Protein 4KT7 (pdb70)

Organism: Anaerococcus prevotii (strain ATCC 9321 / DSM 20548 / JCM 6508 / NCTC 11806 / PC1) (NCBI:txid525919)

Foldseek 3Di:
DPVLVLAAEEEEEEQADCRQPVGCDAPRHGLLLLQCVQVLPQVSHQAYEYEYAPVCVVVVVVSCVVDDHRYDYDYADDDPLSRVLRRLVPDDPRHFKYKYAYSQQNPFHSVNVVQQVVVVSPAFKEFEWAQDPDFDFDADPVGTPGGPDSVPHIDTHDTMMGGSVVLNVSVVVVVDPDDDPDSVCVCVVVVHPRDYHYDYTDPLRDGDDDPVSSVVSNVVVVD/DLAAEEEEEEQADCHQLADAPNGRLLLLQVVQVVPLVSHQAYEYAGAPVCVVVVVVSCVVDDHHYDYDYADDDPLRRVLRVLVVDDPRHFKYKYAYSQQNPFHNVNVVQQVVVVVPAFKEFEWAQDPDFDFDADPVGTPGGDDSVPHIDTHDIMMGGSVVLNVSVVVVVDPDDDPDSVCVCVVVVHPGDYHYDYTDPSRDGQNDPVSSVVRNVVVVD

Nearest PDB structures (foldseek):
  4nai-assembly1_A-2  TM=9.267E-01  e=1.153E-21  Arabidopsis thaliana
  5mrq-assembly1_A-2  TM=9.192E-01  e=2.994E-21  Arabidopsis thaliana
  2yc3-assembly1_A-2  TM=9.004E-01  e=1.667E-20  Arabidopsis thaliana
  2yc5-assembly1_A-2  TM=9.005E-01  e=4.611E-20  Arabidopsis thaliana
  5mro-assembly1_A  TM=8.999E-01  e=5.581E-20  Arabidopsis thaliana

InterPro domains:
  IPR001228 2-C-methyl-D-erythritol 4-phosphate cytidylyltransferase [TIGR00453] (8-227)
  IPR018294 4-diphosphocytidyl-2C-methyl-D-erythritol synthase, conserved site [PS01295] (103-110)
  IPR029044 Nucleotide-diphospho-sugar transferases [G3DSA:3.90.550.10] (1-234)
  IPR029044 Nucleotide-diphospho-sugar transferases [SSF53448] (7-229)
  IPR034683 Cytidylyltransferase IspD/TarI [PF01128] (8-230)
  IPR034683 Cytidylyltransferase IspD/TarI [cd02516] (7-224)
  IPR050088 IspD/TarI cytidylyltransferase, baterial-type [PTHR32125] (4-232)

Solvent-accessible s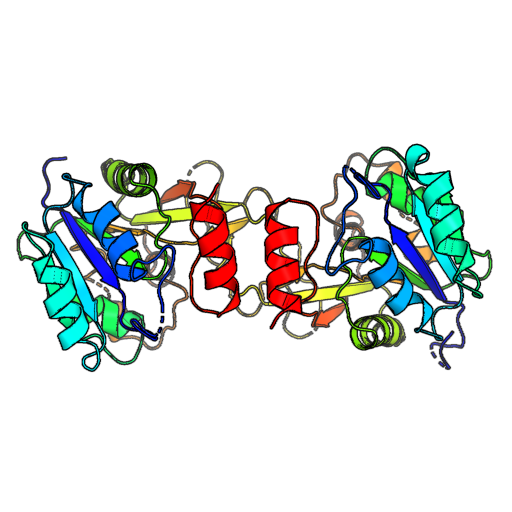urface area: 20895 Å² total

Sequence (440 aa):
SNAIDGKFISAIITAAGSGLLRPYIEVGGRRKVLEITLDTVSRVKEIDEIILVIRKDDEDIIKDILEKYDGNIRYVYGSTTRELSTFEGLKALDPQSELVLTHDGVRPFASEELFLKTINALRKNKAVITATKSKDTVKIIDDDYVDFTPNRDYVYNIQTPQAFDKKLIYAYEKYLASEFKVTDDSQLFEFFDRDEKVKVVHGEYSNIKITTQEDIIFANAYLQRDGKFISAIITAAGSGLRIEVGGRKVLEITLDTVSRVKEIDEIILVIRKDDEDIIKDILEKYDGNIRYVYGSTTRELSTFEGLKALDPQSELVLTHDGVRPFASEELFLKTINALRKNKAVITATKSKDTVKIIIDDDYVDFTPNRDYVYNIQTPQAFDKKLIIYAYEKYLASEFKVTDDSQLFEFFDRDEKVKVVHGEYSNIKITTQEDIIFANAYLQR

Structure (mmCIF, N/CA/C/O backbone):
data_4KT7
#
_entry.id   4KT7
#
_cell.length_a   87.858
_cell.length_b   145.509
_cell.length_c   36.719
_cell.angle_alpha   90.00
_cell.angle_beta   90.00
_cell.angle_gamma   90.00
#
_symmetry.space_group_name_H-M   'P 21 21 2'
#
loop_
_entity.id
_entity.type
_entity.pdbx_description
1 polymer '2-C-methyl-D-erythritol 4-phosphate cytidylyltransferase'
2 non-polymer 'CHLORIDE ION'
3 non-polymer 'SODIUM ION'
4 water water
#
loop_
_atom_site.group_PDB
_atom_site.id
_atom_site.type_symbol
_atom_site.label_atom_id
_atom_site.label_alt_id
_atom_site.label_comp_id
_atom_site.label_asym_id
_atom_site.label_entity_id
_atom_site.label_seq_id
_atom_site.pdbx_PDB_ins_code
_atom_site.Cartn_x
_atom_site.Cartn_y
_atom_site.Cartn_z
_atom_site.occupancy
_atom_site.B_iso_or_equiv
_atom_site.auth_seq_id
_atom_site.auth_comp_id
_atom_site.auth_asym_id
_atom_site.auth_atom_id
_atom_site.pdbx_PDB_model_num
ATOM 1 N N . SER A 1 1 ? 21.938 -22.405 19.466 1.00 39.41 -2 SER A N 1
ATOM 2 C CA . SER A 1 1 ? 20.608 -22.289 20.054 1.00 40.26 -2 SER A CA 1
ATOM 3 C C . SER A 1 1 ? 20.646 -21.618 21.424 1.00 44.34 -2 SER A C 1
ATOM 4 O O . SER A 1 1 ? 21.720 -21.336 21.965 1.00 43.03 -2 SER A O 1
ATOM 7 N N . ASN A 1 2 ? 19.458 -21.393 21.980 1.00 43.18 -1 ASN A N 1
ATOM 8 C CA . ASN A 1 2 ? 19.284 -20.774 23.289 1.00 45.14 -1 ASN A CA 1
ATOM 9 C C . ASN A 1 2 ? 18.287 -21.594 24.131 1.00 43.84 -1 ASN A C 1
ATOM 10 O O . ASN A 1 2 ? 17.258 -22.023 23.613 1.00 47.41 -1 ASN A O 1
ATOM 15 N N . ALA A 1 3 ? 18.582 -21.811 25.414 1.00 45.79 0 ALA A N 1
ATOM 16 C CA . ALA A 1 3 ? 17.672 -22.542 26.306 1.00 51.41 0 ALA A CA 1
ATOM 17 C C . ALA A 1 3 ? 16.325 -21.838 26.556 1.00 54.72 0 ALA A C 1
ATOM 18 O O . ALA A 1 3 ? 15.306 -22.495 26.813 1.00 56.47 0 ALA A O 1
ATOM 28 N N . ILE A 1 5 ? 14.798 -20.151 24.369 1.00 44.00 2 ILE A N 1
ATOM 29 C CA . ILE A 1 5 ? 14.062 -20.189 23.106 1.00 45.72 2 ILE A CA 1
ATOM 30 C C . ILE A 1 5 ? 13.931 -21.631 22.585 1.00 41.44 2 ILE A C 1
ATOM 31 O O . ILE A 1 5 ? 14.250 -21.924 21.431 1.00 36.50 2 ILE A O 1
ATOM 36 N N . ASP A 1 6 ? 13.463 -22.515 23.469 1.00 53.38 3 ASP A N 1
ATOM 37 C CA . ASP A 1 6 ? 13.143 -23.916 23.154 1.00 56.61 3 ASP A CA 1
ATOM 38 C C . ASP A 1 6 ? 14.277 -24.715 22.527 1.00 53.11 3 ASP A C 1
ATOM 39 O O . ASP A 1 6 ? 14.033 -25.763 21.928 1.00 58.22 3 ASP A O 1
ATOM 44 N N . GLY A 1 7 ? 15.507 -24.228 22.670 1.00 48.17 4 GLY A N 1
ATOM 45 C CA . GLY A 1 7 ? 16.663 -24.894 22.096 1.00 40.66 4 GLY A CA 1
ATOM 46 C C . GLY A 1 7 ? 16.582 -24.939 20.587 1.00 38.01 4 GLY A C 1
ATOM 47 O O . GLY A 1 7 ? 17.201 -25.795 19.952 1.00 39.48 4 GLY A O 1
ATOM 48 N N . LYS A 1 8 ? 15.821 -24.010 20.008 1.00 30.71 5 LYS A N 1
ATOM 49 C CA . LYS A 1 8 ? 15.676 -23.935 18.555 1.00 28.70 5 LYS A CA 1
ATOM 50 C C . LYS A 1 8 ? 16.993 -23.588 17.887 1.00 32.16 5 LYS A C 1
ATOM 51 O O . LYS A 1 8 ? 17.731 -22.726 18.369 1.00 37.04 5 LYS A O 1
ATOM 57 N N . PHE A 1 9 ? 17.262 -24.253 16.766 1.00 27.65 6 PHE A N 1
ATOM 58 C CA . PHE A 1 9 ? 18.445 -24.027 15.942 1.00 26.32 6 PHE A CA 1
ATOM 59 C C . PHE A 1 9 ? 18.369 -22.631 15.319 1.00 25.66 6 PHE A C 1
ATOM 60 O O . PHE A 1 9 ? 17.365 -22.292 14.680 1.00 20.35 6 PHE A O 1
ATOM 68 N N . ILE A 1 10 ? 19.429 -21.836 15.490 1.00 24.98 7 ILE A N 1
ATOM 69 C CA . ILE A 1 10 ? 19.467 -20.461 14.973 1.00 23.48 7 ILE A CA 1
ATOM 70 C C . ILE A 1 10 ? 20.469 -20.345 13.821 1.00 31.13 7 ILE A C 1
ATOM 71 O O . ILE A 1 10 ? 21.621 -20.785 13.940 1.00 24.79 7 ILE A O 1
ATOM 76 N N . SER A 1 11 ? 20.029 -19.777 12.696 1.00 17.85 8 SER A N 1
ATOM 77 C CA . SER A 1 11 ? 20.934 -19.527 11.565 1.00 22.33 8 SER A CA 1
ATOM 78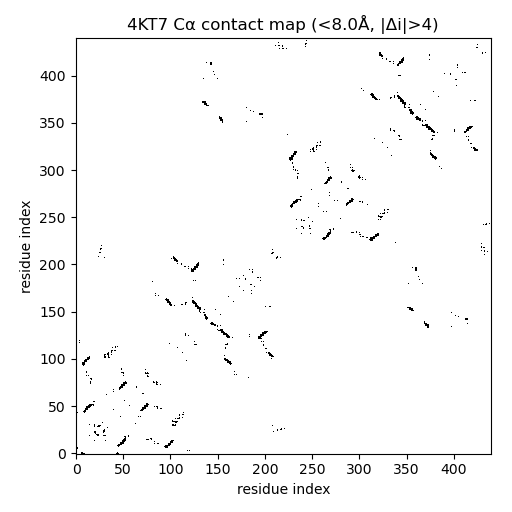 C C . SER A 1 11 ? 21.157 -18.032 11.402 1.00 20.48 8 SER A C 1
ATOM 79 O O . SER A 1 11 ? 20.265 -17.237 11.705 1.00 23.68 8 SER A O 1
ATOM 82 N N . ALA A 1 12 ? 22.345 -17.643 10.929 1.00 19.31 9 ALA A N 1
ATOM 83 C CA . ALA A 1 12 ? 22.587 -16.244 10.573 1.00 17.59 9 ALA A CA 1
ATOM 84 C C . ALA A 1 12 ? 22.969 -16.166 9.109 1.00 22.88 9 ALA A C 1
ATOM 85 O O . ALA A 1 12 ? 23.747 -16.996 8.617 1.00 21.09 9 ALA A O 1
ATOM 87 N N . ILE A 1 13 ? 22.387 -15.185 8.423 1.00 16.24 10 ILE A N 1
ATOM 88 C CA . ILE A 1 13 ? 22.673 -14.897 7.033 1.00 15.54 10 ILE A CA 1
ATOM 89 C C . ILE A 1 13 ? 23.357 -13.529 6.986 1.00 17.11 10 ILE A C 1
ATOM 90 O O . ILE A 1 13 ? 22.743 -12.522 7.333 1.00 21.07 10 ILE A O 1
ATOM 95 N N . ILE A 1 14 ? 24.631 -13.502 6.585 1.00 17.53 11 ILE A N 1
ATOM 96 C CA . ILE A 1 14 ? 25.398 -12.260 6.456 1.00 24.13 11 ILE A CA 1
ATOM 97 C C . ILE A 1 14 ? 25.487 -11.903 4.975 1.00 29.07 11 ILE A C 1
ATOM 98 O O . ILE A 1 14 ? 26.100 -12.640 4.190 1.00 28.13 11 ILE A O 1
ATOM 103 N N . THR A 1 15 ? 24.886 -10.794 4.562 1.00 23.02 12 THR A N 1
ATOM 104 C CA . THR A 1 15 ? 24.926 -10.471 3.143 1.00 25.28 12 THR A CA 1
ATOM 105 C C . THR A 1 15 ? 26.153 -9.647 2.783 1.00 32.18 12 THR A C 1
ATOM 106 O O . THR A 1 15 ? 26.346 -8.531 3.292 1.00 38.99 12 THR A O 1
ATOM 110 N N . ALA A 1 16 ? 26.984 -10.204 1.903 1.00 29.31 13 ALA A N 1
ATOM 111 C CA . ALA A 1 16 ? 28.113 -9.474 1.338 1.00 23.36 13 ALA A CA 1
ATOM 112 C C . ALA A 1 16 ? 28.111 -9.534 -0.202 1.00 32.73 13 ALA A C 1
ATOM 113 O O . ALA A 1 16 ? 29.169 -9.580 -0.835 1.00 35.41 13 ALA A O 1
ATOM 115 N N . ALA A 1 17 ? 26.925 -9.520 -0.795 1.00 58.14 14 ALA A N 1
ATOM 116 C CA . ALA A 1 17 ? 26.801 -9.689 -2.234 1.00 61.08 14 ALA A CA 1
ATOM 117 C C . ALA A 1 17 ? 26.255 -8.438 -2.907 1.00 64.51 14 ALA A C 1
ATOM 118 O O . ALA A 1 17 ? 25.581 -8.525 -3.934 1.00 67.52 14 ALA A O 1
ATOM 120 N N . GLY A 1 18 ? 26.536 -7.276 -2.327 1.00 73.51 15 GLY A N 1
ATOM 121 C CA . GLY A 1 18 ? 26.201 -6.020 -2.979 1.00 79.89 15 GLY A CA 1
ATOM 122 C C . GLY A 1 18 ? 27.302 -5.667 -3.962 1.00 83.29 15 GLY A C 1
ATOM 123 O O . GLY A 1 18 ? 27.416 -6.277 -5.029 1.00 81.92 15 GLY A O 1
ATOM 124 N N . SER A 1 19 ? 28.121 -4.682 -3.600 1.00 86.91 16 SER A N 1
ATOM 125 C CA . SER A 1 19 ? 29.384 -4.452 -4.291 1.00 87.92 16 SER A CA 1
ATOM 126 C C . SER A 1 19 ? 30.377 -5.459 -3.731 1.00 81.28 16 SER A C 1
ATOM 127 O O . SER A 1 19 ? 31.478 -5.636 -4.257 1.00 79.17 16 SER A O 1
ATOM 130 N N . GLY A 1 20 ? 29.968 -6.118 -2.652 1.00 65.20 17 GLY A N 1
ATOM 131 C CA . GLY A 1 20 ? 30.761 -7.159 -2.042 1.00 64.01 17 GLY A CA 1
ATOM 132 C C . GLY A 1 20 ? 32.009 -6.628 -1.375 1.00 61.30 17 GLY A C 1
ATOM 133 O O . GLY A 1 20 ? 31.968 -5.639 -0.641 1.00 61.10 17 GLY A O 1
ATOM 134 N N A LEU A 1 21 ? 33.130 -7.292 -1.632 0.54 61.17 18 LEU A N 1
ATOM 135 N N B LEU A 1 21 ? 33.129 -7.286 -1.653 0.46 61.22 18 LEU A N 1
ATOM 136 C CA A LEU A 1 21 ? 34.385 -6.967 -0.967 0.54 60.47 18 LEU A CA 1
ATOM 137 C CA B LEU A 1 21 ? 34.394 -6.993 -0.991 0.46 60.49 18 LEU A CA 1
ATOM 138 C C A LEU A 1 21 ? 35.099 -5.773 -1.596 0.54 69.32 18 LEU A C 1
ATOM 139 C C B LEU A 1 21 ? 35.099 -5.784 -1.599 0.46 69.28 18 LEU A C 1
ATOM 140 O O A LEU A 1 21 ? 35.912 -5.117 -0.946 0.54 68.26 18 LEU A O 1
ATOM 141 O O B LEU A 1 21 ? 35.903 -5.129 -0.938 0.46 68.29 18 LEU A O 1
ATOM 150 N N . ARG A 1 22 ? 34.800 -5.498 -2.862 1.00 66.57 19 ARG A N 1
ATOM 151 C CA . ARG A 1 22 ? 35.435 -4.390 -3.569 1.00 70.10 19 ARG A CA 1
ATOM 152 C C . ARG A 1 22 ? 34.452 -3.259 -3.881 1.00 79.58 19 ARG A C 1
ATOM 153 O O . ARG A 1 22 ? 33.235 -3.442 -3.795 1.00 81.07 19 ARG A O 1
ATOM 169 N N . PRO A 1 30 ? 38.998 -1.828 -5.728 1.00 93.45 27 PRO A N 1
ATOM 170 C CA . PRO A 1 30 ? 39.585 -1.340 -4.475 1.00 91.93 27 PRO A CA 1
ATOM 171 C C . PRO A 1 30 ? 38.893 -1.939 -3.246 1.00 86.75 27 PRO A C 1
ATOM 172 O O . PRO A 1 30 ? 37.694 -1.737 -3.055 1.00 73.88 27 PRO A O 1
ATOM 176 N N . TYR A 1 31 ? 39.642 -2.661 -2.418 1.00 72.16 28 TYR A N 1
ATOM 177 C CA . TYR A 1 31 ? 39.059 -3.322 -1.251 1.00 69.55 28 TYR A CA 1
ATOM 178 C C . TYR A 1 31 ? 38.546 -2.387 -0.160 1.00 69.98 28 TYR A C 1
ATOM 179 O O . TYR A 1 31 ? 39.234 -1.452 0.267 1.00 73.82 28 TYR A O 1
ATOM 188 N N . ILE A 1 32 ? 37.324 -2.667 0.277 1.00 64.80 29 ILE A N 1
ATOM 189 C CA . ILE A 1 32 ? 36.705 -1.982 1.400 1.00 66.58 29 ILE A CA 1
ATOM 190 C C . ILE A 1 32 ? 37.442 -2.375 2.684 1.00 64.18 29 ILE A C 1
ATOM 191 O O . ILE A 1 32 ? 37.230 -3.460 3.239 1.00 59.03 29 ILE A O 1
ATOM 196 N N . GLU A 1 33 ? 38.322 -1.491 3.140 1.00 68.19 30 GLU A N 1
ATOM 197 C CA . GLU A 1 33 ? 39.101 -1.729 4.348 1.00 61.31 30 GLU A CA 1
ATOM 198 C C . GLU A 1 33 ? 38.980 -0.594 5.349 1.00 65.24 30 GLU A C 1
ATOM 199 O O . GLU A 1 33 ? 38.863 0.579 4.989 1.00 71.94 30 GLU A O 1
ATOM 205 N N . VAL A 1 34 ? 39.040 -0.966 6.616 1.00 64.12 31 VAL A N 1
ATOM 206 C CA . VAL A 1 34 ? 38.868 -0.035 7.712 1.00 60.86 31 VAL A CA 1
ATOM 207 C C . VAL A 1 34 ? 39.820 -0.482 8.826 1.00 61.87 31 VAL A C 1
ATOM 208 O O . VAL A 1 34 ? 39.863 -1.663 9.172 1.00 59.26 31 VAL A O 1
ATOM 212 N N . GLY A 1 35 ? 40.618 0.441 9.353 1.00 62.58 32 GLY A N 1
ATOM 213 C CA . GLY A 1 35 ? 41.571 0.097 10.394 1.00 75.89 32 GLY A CA 1
ATOM 214 C C . GLY A 1 35 ? 42.612 -0.954 10.023 1.00 72.86 32 GLY A C 1
ATOM 215 O O . GLY A 1 35 ? 43.308 -1.485 10.892 1.00 77.73 32 GLY A O 1
ATOM 216 N N . GLY A 1 36 ? 42.737 -1.253 8.735 1.00 66.25 33 GLY A N 1
ATOM 217 C CA . GLY A 1 36 ? 43.707 -2.235 8.286 1.00 63.55 33 GLY A CA 1
ATOM 218 C C . GLY A 1 36 ? 43.119 -3.627 8.146 1.00 63.17 33 GLY A C 1
ATOM 219 O O . GLY A 1 36 ? 43.850 -4.606 7.963 1.00 65.20 33 GLY A O 1
ATOM 220 N N A ARG A 1 37 ? 41.795 -3.709 8.243 0.47 59.59 34 ARG A N 1
ATOM 221 N N B ARG A 1 37 ? 41.797 -3.725 8.214 0.53 59.58 34 ARG A N 1
ATOM 222 C CA A ARG A 1 37 ? 41.081 -4.971 8.118 0.47 62.26 34 ARG A CA 1
ATOM 223 C CA B ARG A 1 37 ? 41.135 -5.016 8.099 0.53 62.46 34 ARG A CA 1
ATOM 224 C C A ARG A 1 37 ? 39.949 -4.839 7.103 0.47 56.77 34 ARG A C 1
ATOM 225 C C B ARG A 1 37 ? 39.913 -4.896 7.188 0.53 56.65 34 ARG A C 1
ATOM 226 O O A ARG A 1 37 ? 39.302 -3.794 7.020 0.47 57.78 34 ARG A O 1
ATOM 227 O O B ARG A 1 37 ? 39.186 -3.902 7.244 0.53 56.77 34 ARG A O 1
ATOM 242 N N . LYS A 1 38 ? 39.709 -5.897 6.336 1.00 59.58 35 LYS A N 1
ATOM 243 C CA . LYS A 1 38 ? 38.561 -5.926 5.436 1.00 55.40 35 LYS A CA 1
ATOM 244 C C . LYS A 1 38 ? 37.292 -5.825 6.281 1.00 53.88 35 LYS A C 1
ATOM 245 O O . LYS A 1 38 ? 37.188 -6.481 7.316 1.00 52.84 35 LYS A O 1
ATOM 251 N N . VAL A 1 39 ? 36.349 -4.984 5.865 1.00 35.24 36 VAL A N 1
ATOM 252 C CA . VAL A 1 39 ? 35.136 -4.758 6.654 1.00 28.93 36 VAL A CA 1
ATOM 253 C C . VAL A 1 39 ? 34.388 -6.047 6.983 1.00 35.08 36 VAL A C 1
ATOM 254 O O . VAL A 1 39 ? 33.891 -6.220 8.099 1.00 27.85 36 VAL A O 1
ATOM 258 N N . LEU A 1 40 ? 34.338 -6.968 6.030 1.00 33.94 37 LEU A N 1
ATOM 259 C CA . LEU A 1 40 ? 33.591 -8.202 6.226 1.00 32.84 37 LEU A CA 1
ATOM 260 C C . LEU A 1 40 ? 34.248 -9.044 7.313 1.00 34.54 37 LEU A C 1
ATOM 261 O O . LEU A 1 40 ? 33.562 -9.751 8.046 1.00 34.70 37 LEU A O 1
ATOM 266 N N . GLU A 1 41 ? 35.573 -8.959 7.422 1.00 34.09 38 GLU A N 1
ATOM 267 C CA . GLU A 1 41 ? 36.301 -9.728 8.428 1.00 34.90 38 GLU A CA 1
ATOM 268 C C . GLU A 1 41 ? 35.978 -9.255 9.837 1.00 30.70 38 GLU A C 1
ATOM 269 O O . GLU A 1 41 ? 35.846 -10.063 10.753 1.00 31.25 38 GLU A O 1
ATOM 275 N N . ILE A 1 42 ? 35.856 -7.945 10.016 1.00 34.65 39 ILE A N 1
ATOM 276 C CA . ILE A 1 42 ? 35.526 -7.395 11.329 1.00 33.62 39 ILE A CA 1
ATOM 277 C C . ILE A 1 42 ? 34.130 -7.875 11.728 1.00 38.11 39 ILE A C 1
ATOM 278 O O . ILE A 1 42 ? 33.884 -8.257 12.880 1.00 37.35 39 ILE A O 1
ATOM 283 N N . THR A 1 43 ? 33.218 -7.868 10.761 1.00 34.16 40 THR A N 1
ATOM 284 C CA . THR A 1 43 ? 31.847 -8.297 10.992 1.00 32.83 40 THR A CA 1
ATOM 285 C C . THR A 1 43 ? 31.799 -9.771 11.357 1.00 34.56 40 THR A C 1
ATOM 286 O O . THR A 1 43 ? 31.186 -10.168 12.357 1.00 29.55 40 THR A O 1
ATOM 290 N N . LEU A 1 44 ? 32.456 -10.580 10.536 1.00 35.64 41 LEU A N 1
ATOM 291 C CA . LEU A 1 44 ? 32.455 -12.029 10.709 1.00 37.40 41 LEU A CA 1
ATOM 292 C C . LEU A 1 44 ? 33.131 -12.416 12.025 1.00 40.72 41 LEU A C 1
ATOM 293 O O . LEU A 1 44 ? 32.709 -13.364 12.699 1.00 42.04 41 LEU A O 1
ATOM 298 N N . ASP A 1 45 ? 34.163 -11.663 12.399 1.00 39.47 42 ASP A N 1
ATOM 299 C CA . ASP A 1 45 ? 34.794 -11.837 13.698 1.00 43.97 42 ASP A CA 1
ATOM 300 C C . ASP A 1 45 ? 33.760 -11.726 14.804 1.00 39.49 42 ASP A C 1
ATOM 301 O O . ASP A 1 45 ? 33.692 -12.585 15.686 1.00 38.07 42 ASP A O 1
ATOM 306 N N . THR A 1 46 ? 32.961 -10.664 14.768 1.00 37.40 43 THR A N 1
ATOM 307 C CA . THR A 1 46 ? 31.947 -10.477 15.799 1.00 34.06 43 THR A CA 1
ATOM 308 C C . THR A 1 46 ? 30.886 -11.581 15.787 1.00 29.98 43 THR A C 1
ATOM 309 O O . THR A 1 46 ? 30.584 -12.148 16.839 1.00 28.93 43 THR A O 1
ATOM 313 N N . VAL A 1 47 ? 30.322 -11.891 14.620 1.00 26.94 44 VAL A N 1
ATOM 314 C CA . VAL A 1 47 ? 29.242 -12.879 14.545 1.00 24.47 44 VAL A CA 1
ATOM 315 C C . VAL A 1 47 ? 29.709 -14.273 14.961 1.00 25.75 44 VAL A C 1
ATOM 316 O O . VAL A 1 47 ? 28.970 -15.016 15.603 1.00 27.18 44 VAL A O 1
ATOM 320 N N . SER A 1 48 ? 30.940 -14.632 14.617 1.00 27.27 45 SER A N 1
ATOM 321 C CA . SER A 1 48 ? 31.410 -15.976 14.937 1.00 35.90 45 SER A CA 1
ATOM 322 C C . SER A 1 48 ? 31.642 -16.156 16.439 1.00 37.63 45 SER A C 1
ATOM 323 O O . SER A 1 48 ? 31.756 -17.286 16.915 1.00 39.10 45 SER A O 1
ATOM 326 N N . ARG A 1 49 ? 31.696 -15.047 17.185 1.00 30.56 46 ARG A N 1
ATOM 327 C CA . ARG A 1 49 ? 31.801 -15.093 18.655 1.00 32.15 46 ARG A CA 1
ATOM 328 C C . ARG A 1 49 ? 30.452 -15.325 19.353 1.00 41.37 46 ARG A C 1
ATOM 329 O O . ARG A 1 49 ? 30.415 -15.556 20.559 1.00 38.23 46 ARG A O 1
ATOM 337 N N . VAL A 1 50 ? 29.353 -15.250 18.605 1.00 33.43 47 VAL A N 1
ATOM 338 C CA . VAL A 1 50 ? 28.020 -15.482 19.176 1.00 31.76 47 VAL A CA 1
ATOM 339 C C . VAL A 1 50 ? 27.633 -16.958 19.107 1.00 38.38 47 VAL A C 1
ATOM 340 O O . VAL A 1 50 ? 27.192 -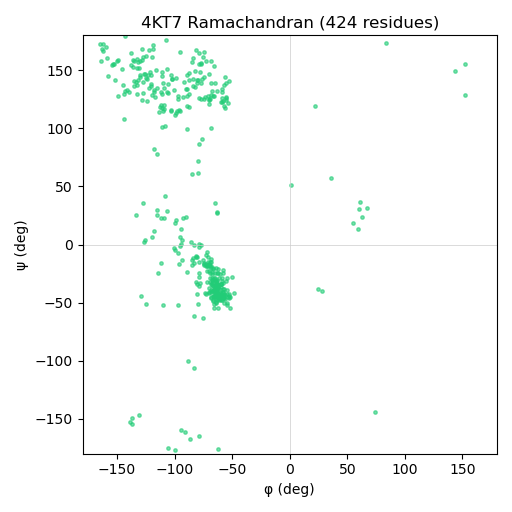17.448 18.064 1.00 38.64 47 VAL A O 1
ATOM 344 N N . LYS A 1 51 ? 27.797 -17.655 20.229 1.00 38.73 48 LYS A N 1
ATOM 345 C CA . LYS A 1 51 ? 27.648 -19.103 20.277 1.00 40.51 48 LYS A CA 1
ATOM 346 C C . LYS A 1 51 ? 26.194 -19.550 20.216 1.00 32.12 48 LYS A C 1
ATOM 347 O O . LYS A 1 51 ? 25.913 -20.718 19.949 1.00 31.85 48 LYS A O 1
ATOM 353 N N . GLU A 1 52 ? 25.272 -18.620 20.453 1.00 29.47 49 GLU A N 1
ATOM 354 C CA . GLU A 1 52 ? 23.842 -18.900 20.301 1.00 28.63 49 GLU A CA 1
ATOM 355 C C . GLU A 1 52 ? 23.497 -19.174 18.838 1.00 30.95 49 GLU A C 1
ATOM 356 O O . GLU A 1 52 ? 22.555 -19.909 18.528 1.00 32.05 49 GLU A O 1
ATOM 362 N N . ILE A 1 53 ? 24.264 -18.585 17.930 1.00 24.77 50 ILE A N 1
ATOM 363 C CA . ILE A 1 53 ? 24.038 -18.809 16.504 1.00 25.43 50 ILE A CA 1
ATOM 364 C C . ILE A 1 53 ? 24.647 -20.167 16.127 1.00 29.05 50 ILE A C 1
ATOM 365 O O . ILE A 1 53 ? 25.823 -20.410 16.403 1.00 31.42 50 ILE A O 1
ATOM 370 N N . ASP A 1 54 ? 23.859 -21.050 15.510 1.00 22.28 51 ASP A N 1
ATOM 371 C CA . ASP A 1 54 ? 24.334 -22.415 15.234 1.00 32.28 51 ASP A CA 1
ATOM 372 C C . ASP A 1 54 ? 25.053 -22.564 13.897 1.00 31.83 51 ASP A C 1
ATOM 373 O O . ASP A 1 54 ? 25.844 -23.484 13.720 1.00 33.34 51 ASP A O 1
ATOM 378 N N . GLU A 1 55 ? 24.764 -21.672 12.959 1.00 26.22 52 GLU A N 1
ATOM 379 C CA . GLU A 1 55 ? 25.435 -21.691 11.659 1.00 29.11 52 GLU A CA 1
ATOM 380 C C . GLU A 1 55 ? 25.419 -20.314 11.045 1.00 27.30 52 GLU A C 1
ATOM 381 O O . GLU A 1 55 ? 24.524 -19.514 11.327 1.00 24.26 52 GLU A O 1
ATOM 387 N N . ILE A 1 56 ? 26.390 -20.050 10.174 1.00 23.27 53 ILE A N 1
ATOM 388 C CA . ILE A 1 56 ? 26.502 -18.748 9.518 1.00 20.98 53 ILE A CA 1
ATOM 389 C C . ILE A 1 56 ? 26.603 -18.930 8.005 1.00 26.92 53 ILE A C 1
ATOM 390 O O . ILE A 1 56 ? 27.494 -19.640 7.512 1.00 28.46 53 ILE A O 1
ATOM 395 N N . ILE A 1 57 ? 25.700 -18.278 7.278 1.00 21.83 54 ILE A N 1
ATOM 396 C CA . ILE A 1 57 ? 25.672 -18.324 5.816 1.00 19.36 54 ILE A CA 1
ATOM 397 C C . ILE A 1 57 ? 26.065 -16.956 5.275 1.00 20.25 54 ILE A C 1
ATOM 398 O O . ILE A 1 57 ? 25.392 -15.955 5.559 1.00 22.81 54 ILE A O 1
ATOM 403 N N . LEU A 1 58 ? 27.174 -16.910 4.541 1.00 20.54 55 LEU A N 1
ATOM 404 C CA . LEU A 1 58 ? 27.599 -15.701 3.845 1.00 27.47 55 LEU A CA 1
ATOM 405 C C . LEU A 1 58 ? 26.994 -15.715 2.465 1.00 33.05 55 LEU A C 1
ATOM 406 O O . LEU A 1 58 ? 27.032 -16.723 1.762 1.00 20.97 55 LEU A O 1
ATOM 411 N N . VAL A 1 59 ? 26.430 -14.598 2.052 1.00 19.41 56 VAL A N 1
ATOM 412 C CA . VAL A 1 59 ? 25.977 -14.527 0.677 1.00 22.51 56 VAL A CA 1
ATOM 413 C C . VAL A 1 59 ? 26.916 -13.574 -0.052 1.00 21.49 56 VAL A C 1
ATOM 414 O O . VAL A 1 59 ? 27.043 -12.395 0.328 1.00 23.70 56 VAL A O 1
ATOM 418 N N . ILE A 1 60 ? 27.586 -14.082 -1.085 1.00 24.42 57 ILE A N 1
ATOM 419 C CA . ILE A 1 60 ? 28.684 -13.349 -1.712 1.00 23.46 57 ILE A CA 1
ATOM 420 C C . ILE A 1 60 ? 28.490 -13.089 -3.204 1.00 26.40 57 ILE A C 1
ATOM 421 O O . ILE A 1 60 ? 27.615 -13.676 -3.849 1.00 31.13 57 ILE A O 1
ATOM 426 N N . ARG A 1 61 ? 29.323 -12.207 -3.748 1.00 29.76 58 ARG A N 1
ATOM 427 C CA . ARG A 1 61 ? 29.453 -12.092 -5.189 1.00 31.05 58 ARG A CA 1
ATOM 428 C C . ARG A 1 61 ? 30.361 -13.219 -5.658 1.00 32.06 58 ARG A C 1
ATOM 429 O O . ARG A 1 61 ? 31.351 -13.535 -4.993 1.00 34.41 58 ARG A O 1
ATOM 437 N N . LYS A 1 62 ? 30.049 -13.816 -6.802 1.00 34.12 59 LYS A N 1
ATOM 438 C CA . LYS A 1 62 ? 30.868 -14.902 -7.318 1.00 38.32 59 LYS A CA 1
ATOM 439 C C . LYS A 1 62 ? 32.323 -14.469 -7.532 1.00 43.19 59 LYS A C 1
ATOM 440 O O . LYS A 1 62 ? 33.255 -15.267 -7.363 1.00 41.01 59 LYS A O 1
ATOM 446 N N . ASP A 1 63 ? 32.512 -13.203 -7.893 1.00 41.62 60 ASP A N 1
ATOM 447 C CA . ASP A 1 63 ? 33.841 -12.675 -8.187 1.00 43.03 60 ASP A CA 1
ATOM 448 C C . ASP A 1 63 ? 34.748 -12.583 -6.954 1.00 40.27 60 ASP A C 1
ATOM 449 O O . ASP A 1 63 ? 35.980 -12.494 -7.084 1.00 38.31 60 ASP A O 1
ATOM 454 N N . ASP A 1 64 ? 34.139 -12.585 -5.769 1.00 40.72 61 ASP A N 1
ATOM 455 C CA . ASP A 1 64 ? 34.876 -12.460 -4.507 1.00 33.38 61 ASP A CA 1
ATOM 456 C C . ASP A 1 64 ? 35.182 -13.820 -3.874 1.00 38.80 61 ASP A C 1
ATOM 457 O O . ASP A 1 64 ? 35.698 -13.878 -2.753 1.00 40.39 61 ASP A O 1
ATOM 462 N N . GLU A 1 65 ? 34.869 -14.908 -4.580 1.00 37.41 62 GLU A N 1
ATOM 463 C CA . GLU A 1 65 ? 34.936 -16.248 -3.987 1.00 36.76 62 GLU A CA 1
ATOM 464 C C . GLU A 1 65 ? 36.321 -16.646 -3.442 1.00 38.13 62 GLU A C 1
ATOM 465 O O . GLU A 1 65 ? 36.427 -17.146 -2.326 1.00 36.27 62 GLU A O 1
ATOM 471 N N . ASP A 1 66 ? 37.374 -16.407 -4.215 1.00 38.74 63 ASP A N 1
ATOM 472 C CA . ASP A 1 66 ? 38.725 -16.763 -3.782 1.00 47.34 63 ASP A CA 1
ATOM 473 C C . ASP A 1 66 ? 39.154 -16.059 -2.497 1.00 44.20 63 ASP A C 1
ATOM 474 O O . ASP A 1 66 ? 39.701 -16.683 -1.591 1.00 45.33 63 ASP A O 1
ATOM 479 N N . ILE A 1 67 ? 38.902 -14.759 -2.422 1.00 42.97 64 ILE A N 1
ATOM 480 C CA . ILE A 1 67 ? 39.192 -14.002 -1.210 1.00 45.72 64 ILE A CA 1
ATOM 481 C C . ILE A 1 67 ? 38.253 -14.410 -0.072 1.00 44.09 64 ILE A C 1
ATOM 482 O O . ILE A 1 67 ? 38.642 -14.391 1.103 1.00 39.03 64 ILE A O 1
ATOM 487 N N . ILE A 1 68 ? 37.021 -14.787 -0.413 1.00 34.83 65 ILE A N 1
ATOM 488 C CA . ILE A 1 68 ? 36.099 -15.308 0.596 1.00 33.16 65 ILE A CA 1
ATOM 489 C C . ILE A 1 68 ? 36.627 -16.595 1.225 1.00 36.46 65 ILE A C 1
ATOM 490 O O . ILE A 1 68 ? 36.564 -16.760 2.448 1.00 35.02 65 ILE A O 1
ATOM 495 N N . LYS A 1 69 ? 37.164 -17.492 0.397 1.00 36.20 66 LYS A N 1
ATOM 496 C CA . LYS A 1 69 ? 37.760 -18.728 0.889 1.00 45.49 66 LYS A CA 1
ATOM 497 C C . LYS A 1 69 ? 38.927 -18.454 1.842 1.00 44.18 66 LYS A C 1
ATOM 498 O O . LYS A 1 69 ? 39.083 -19.124 2.872 1.00 42.04 66 LYS A O 1
ATOM 504 N N . ASP A 1 70 ? 39.757 -17.478 1.486 1.00 41.52 67 ASP A N 1
ATOM 505 C CA . ASP A 1 70 ? 40.937 -17.150 2.284 1.00 48.33 67 ASP A CA 1
ATOM 506 C C . ASP A 1 70 ? 40.509 -16.602 3.639 1.00 42.18 67 ASP A C 1
ATOM 507 O O . ASP A 1 70 ? 41.099 -16.908 4.674 1.00 42.40 67 ASP A O 1
ATOM 512 N N . ILE A 1 71 ? 39.468 -15.787 3.621 1.00 40.03 68 ILE A N 1
ATOM 513 C CA . ILE A 1 71 ? 38.945 -15.216 4.842 1.00 41.82 68 ILE A CA 1
ATOM 514 C C . ILE A 1 71 ? 38.349 -16.314 5.721 1.00 39.41 68 ILE A C 1
ATOM 515 O O . ILE A 1 71 ? 38.557 -16.326 6.937 1.00 42.41 68 ILE A O 1
ATOM 520 N N . LEU A 1 72 ? 37.660 -17.269 5.100 1.00 38.71 69 LEU A N 1
ATOM 521 C CA . LEU A 1 72 ? 36.967 -18.318 5.853 1.00 40.06 69 LEU A CA 1
ATOM 522 C C . LEU A 1 72 ? 37.881 -19.368 6.482 1.00 38.22 69 LEU A C 1
ATOM 523 O O . LEU A 1 72 ? 37.464 -20.071 7.406 1.00 40.85 69 LEU A O 1
ATOM 528 N N . GLU A 1 73 ? 39.118 -19.473 6.002 1.00 39.87 70 GLU A N 1
ATOM 529 C CA . GLU A 1 73 ? 40.051 -20.462 6.548 1.00 54.62 70 GLU A CA 1
ATOM 530 C C . GLU A 1 73 ? 40.379 -20.174 8.005 1.00 54.81 70 GLU A C 1
ATOM 531 O O . GLU A 1 73 ? 40.640 -21.085 8.786 1.00 56.08 70 GLU A O 1
ATOM 537 N N . LYS A 1 74 ? 40.371 -18.897 8.361 1.00 55.86 71 LYS A N 1
ATOM 538 C CA . LYS A 1 74 ? 40.686 -18.479 9.723 1.00 62.08 71 LYS A CA 1
ATOM 539 C C . LYS A 1 74 ? 39.596 -18.916 10.719 1.00 63.03 71 LYS A C 1
ATOM 540 O O . LYS A 1 74 ? 39.835 -18.995 11.928 1.00 60.17 71 LYS A O 1
ATOM 546 N N . TYR A 1 75 ? 38.410 -19.244 10.206 1.00 66.06 72 TYR A N 1
ATOM 547 C CA . TYR A 1 75 ? 37.296 -19.633 11.075 1.00 58.92 72 TYR A CA 1
ATOM 548 C C . TYR A 1 75 ? 37.057 -21.147 11.172 1.00 66.60 72 TYR A C 1
ATOM 549 O O . TYR A 1 75 ? 37.022 -21.857 10.160 1.00 67.96 72 TYR A O 1
ATOM 558 N N . ASP A 1 76 ? 36.888 -21.621 12.406 1.00 76.63 73 ASP A N 1
ATOM 559 C CA . ASP A 1 76 ? 36.625 -23.032 12.694 1.00 87.44 73 ASP A CA 1
ATOM 560 C C . ASP A 1 76 ? 35.157 -23.412 12.489 1.00 83.21 73 ASP A C 1
ATOM 561 O O . ASP A 1 76 ? 34.842 -24.533 12.078 1.00 82.86 73 ASP A O 1
ATOM 566 N N . GLY A 1 77 ? 34.269 -22.469 12.790 1.00 74.88 74 GLY A N 1
ATOM 567 C CA . GLY A 1 77 ? 32.856 -22.753 12.963 1.00 69.64 74 GLY A CA 1
ATOM 568 C C . GLY A 1 77 ? 32.077 -23.299 11.783 1.00 64.47 74 GLY A C 1
ATOM 569 O O . GLY A 1 77 ? 32.628 -23.581 10.712 1.00 60.95 74 GLY A O 1
ATOM 570 N N . ASN A 1 78 ? 30.774 -23.460 12.003 1.00 61.84 75 ASN A N 1
ATOM 571 C CA . ASN A 1 78 ? 29.859 -23.902 10.966 1.00 57.82 75 ASN A CA 1
ATOM 572 C C . ASN A 1 78 ? 29.530 -22.712 10.075 1.00 49.96 75 ASN A C 1
ATOM 573 O O . ASN A 1 78 ? 28.421 -22.156 10.122 1.00 39.61 75 ASN A O 1
ATOM 578 N N . ILE A 1 79 ? 30.514 -22.311 9.277 1.00 48.35 76 ILE A N 1
ATOM 579 C CA . ILE A 1 79 ? 30.369 -21.159 8.398 1.00 46.40 76 ILE A CA 1
ATOM 580 C C . ILE A 1 79 ? 30.555 -21.582 6.949 1.00 44.76 76 ILE A C 1
ATOM 581 O O . ILE A 1 79 ? 31.543 -22.230 6.608 1.00 46.47 76 ILE A O 1
ATOM 586 N N . ARG A 1 80 ? 29.612 -21.217 6.091 1.00 37.47 77 ARG A N 1
ATOM 587 C CA . ARG A 1 80 ? 29.775 -21.490 4.668 1.00 36.38 77 ARG A CA 1
ATOM 588 C C . ARG A 1 80 ? 29.199 -20.346 3.855 1.00 30.62 77 ARG A C 1
ATOM 589 O O . ARG A 1 80 ? 28.678 -19.375 4.416 1.00 35.60 77 ARG A O 1
ATOM 597 N N . TYR A 1 81 ? 29.292 -20.453 2.535 1.00 26.67 78 TYR A N 1
ATOM 598 C CA . TYR A 1 81 ? 28.817 -19.382 1.665 1.00 24.90 78 TYR A CA 1
ATOM 599 C C . TYR A 1 81 ? 28.021 -19.897 0.480 1.00 35.46 78 TYR A C 1
ATOM 600 O O . TYR A 1 81 ? 28.240 -21.028 0.019 1.00 31.26 78 TYR A O 1
ATOM 609 N N . VAL A 1 82 ? 27.109 -19.054 -0.006 1.00 25.41 79 VAL A N 1
ATOM 610 C CA . VAL A 1 82 ? 26.403 -19.268 -1.268 1.00 31.02 79 VAL A CA 1
ATOM 611 C C . VAL A 1 82 ? 26.542 -18.021 -2.139 1.00 29.47 79 VAL A C 1
ATOM 612 O O . VAL A 1 82 ? 26.866 -16.937 -1.632 1.00 27.96 79 VAL A O 1
ATOM 616 N N . TYR A 1 83 ? 26.300 -18.165 -3.441 1.00 23.97 80 TYR A N 1
ATOM 617 C CA . TYR A 1 83 ? 26.361 -17.019 -4.342 1.00 21.72 80 TYR A CA 1
ATOM 618 C C . TYR A 1 83 ? 25.097 -16.183 -4.164 1.00 21.35 80 TYR A C 1
ATOM 619 O O . TYR A 1 83 ? 24.002 -16.726 -3.983 1.00 19.96 80 TYR A O 1
ATOM 628 N N . GLY A 1 84 ? 25.232 -14.861 -4.233 1.00 21.38 81 GLY A N 1
ATOM 629 C CA . GLY A 1 84 ? 24.064 -13.996 -4.146 1.00 20.03 81 GLY A CA 1
ATOM 630 C C . GLY A 1 84 ? 23.423 -13.791 -5.511 1.00 23.73 81 GLY A C 1
ATOM 631 O O . GLY A 1 84 ? 23.743 -14.497 -6.458 1.00 24.57 81 GLY A O 1
ATOM 632 N N . SER A 1 85 ? 22.517 -12.829 -5.626 1.00 21.31 82 SER A N 1
ATOM 633 C CA . SER A 1 85 ? 21.853 -12.607 -6.904 1.00 19.81 82 SER A CA 1
ATOM 634 C C . SER A 1 85 ? 21.896 -11.133 -7.287 1.00 23.38 82 SER A C 1
ATOM 635 O O . SER A 1 85 ? 22.864 -10.444 -6.964 1.00 24.67 82 SER A O 1
ATOM 638 N N . THR A 1 86 ? 20.859 -10.648 -7.967 1.00 20.71 83 THR A N 1
ATOM 639 C CA . THR A 1 86 ? 20.911 -9.300 -8.540 1.00 28.31 83 THR A CA 1
ATOM 640 C C . THR A 1 86 ? 20.209 -8.194 -7.727 1.00 33.62 83 THR A C 1
ATOM 641 O O . THR A 1 86 ? 20.251 -7.029 -8.115 1.00 32.65 83 THR A O 1
ATOM 645 N N . THR A 1 87 ? 19.534 -8.550 -6.636 1.00 25.01 84 THR A N 1
ATOM 646 C CA . THR A 1 87 ? 19.003 -7.543 -5.708 1.00 22.65 84 THR A CA 1
ATOM 647 C C . THR A 1 87 ? 19.259 -8.022 -4.295 1.00 24.14 84 THR A C 1
ATOM 648 O O . THR A 1 87 ? 19.548 -9.208 -4.093 1.00 25.39 84 THR A O 1
ATOM 652 N N . ARG A 1 88 ? 19.138 -7.116 -3.322 1.00 27.58 85 ARG A N 1
ATOM 653 C CA . ARG A 1 88 ? 19.276 -7.490 -1.915 1.00 25.77 85 ARG A CA 1
ATOM 654 C C . ARG A 1 88 ? 18.353 -8.645 -1.605 1.00 21.04 85 ARG A C 1
ATOM 655 O O . ARG A 1 88 ? 18.753 -9.605 -0.947 1.00 20.35 85 ARG A O 1
ATOM 663 N N . GLU A 1 89 ? 17.111 -8.561 -2.084 1.00 17.93 86 GLU A N 1
ATOM 664 C CA . GLU A 1 89 ? 16.117 -9.552 -1.733 1.00 16.81 86 GLU A CA 1
ATOM 665 C C . GLU A 1 89 ? 16.418 -10.929 -2.334 1.00 17.06 86 GLU A C 1
ATOM 666 O O . GLU A 1 89 ? 16.315 -11.949 -1.659 1.00 17.77 86 GLU A O 1
ATOM 672 N N . LEU A 1 90 ? 16.765 -10.958 -3.611 1.00 18.39 87 LEU A N 1
ATOM 673 C CA . LEU A 1 90 ? 17.097 -12.219 -4.265 1.00 15.77 87 LEU A CA 1
ATOM 674 C C . LEU A 1 90 ? 18.338 -12.846 -3.638 1.00 21.26 87 LEU A C 1
ATOM 675 O O . LEU A 1 90 ? 18.443 -14.075 -3.519 1.00 18.65 87 LEU A O 1
ATOM 680 N N . SER A 1 91 ? 19.271 -12.000 -3.213 1.00 20.92 88 SER A N 1
ATOM 681 C CA . SER A 1 91 ? 20.413 -12.469 -2.447 1.00 15.90 88 SER A CA 1
ATOM 682 C C . SER A 1 91 ? 19.995 -13.111 -1.119 1.00 15.98 88 SER A C 1
ATOM 683 O O . SER A 1 91 ? 20.443 -14.213 -0.772 1.00 20.68 88 SER A O 1
ATOM 686 N N . THR A 1 92 ? 19.131 -12.436 -0.376 1.00 20.30 89 THR A N 1
ATOM 687 C CA . THR A 1 92 ? 18.661 -12.971 0.895 1.00 18.41 89 THR A CA 1
ATOM 688 C C . THR A 1 92 ? 17.988 -14.336 0.691 1.00 18.90 89 THR A C 1
ATOM 689 O O . THR A 1 92 ? 18.207 -15.275 1.461 1.00 19.03 89 THR A O 1
ATOM 693 N N . PHE A 1 93 ? 17.207 -14.462 -0.375 1.00 19.00 90 PHE A N 1
ATOM 694 C CA . PHE A 1 93 ? 16.527 -15.726 -0.645 1.00 16.77 90 PHE A CA 1
ATOM 695 C C . PHE A 1 93 ? 17.483 -16.866 -0.937 1.00 19.73 90 PHE A C 1
ATOM 696 O O . PHE A 1 93 ? 17.223 -18.007 -0.540 1.00 25.54 90 PHE A O 1
ATOM 704 N N . GLU A 1 94 ? 18.588 -16.585 -1.624 1.00 19.26 91 GLU A N 1
ATOM 705 C CA . GLU A 1 94 ? 19.608 -17.620 -1.819 1.00 21.05 91 GLU A CA 1
ATOM 706 C C . GLU A 1 94 ? 20.148 -18.039 -0.454 1.00 26.32 91 GLU A C 1
ATOM 707 O O . GLU A 1 94 ? 20.453 -19.214 -0.223 1.00 20.29 91 GLU A O 1
ATOM 713 N N . GLY A 1 95 ? 20.281 -17.066 0.448 1.00 16.74 92 GLY A N 1
ATOM 714 C CA . GLY A 1 95 ? 20.730 -17.357 1.801 1.00 18.08 92 GLY A CA 1
ATOM 715 C C . GLY A 1 95 ? 19.691 -18.215 2.512 1.00 22.82 92 GLY A C 1
ATOM 716 O O . GLY A 1 95 ? 20.047 -19.192 3.172 1.00 19.78 92 GLY A O 1
ATOM 717 N N . LEU A 1 96 ? 18.413 -17.856 2.383 1.00 19.52 93 LEU A N 1
ATOM 718 C CA . LEU A 1 96 ? 17.331 -18.601 3.041 1.00 18.08 93 LEU A CA 1
ATOM 719 C C . LEU A 1 96 ? 17.179 -20.022 2.521 1.00 20.40 93 LEU A C 1
ATOM 720 O O . LEU A 1 96 ? 16.843 -20.933 3.292 1.00 18.70 93 LEU A O 1
ATOM 725 N N . LYS A 1 97 ? 17.415 -20.219 1.223 1.00 18.65 94 LYS A N 1
ATOM 726 C CA . LYS A 1 97 ? 17.346 -21.553 0.616 1.00 19.24 94 LYS A CA 1
ATOM 727 C C . LYS A 1 97 ? 18.451 -22.481 1.110 1.00 20.58 94 LYS A C 1
ATOM 728 O O . LYS A 1 97 ? 18.308 -23.714 1.067 1.00 23.89 94 LYS A O 1
ATOM 734 N N . ALA A 1 98 ? 19.562 -21.899 1.556 1.00 19.90 95 ALA A N 1
ATOM 735 C CA . ALA A 1 98 ? 20.741 -22.684 1.947 1.00 25.13 95 ALA A CA 1
ATOM 736 C C . ALA A 1 98 ? 20.805 -23.024 3.439 1.00 25.67 95 ALA A C 1
ATOM 737 O O . ALA A 1 98 ? 21.781 -23.610 3.907 1.00 30.58 95 ALA A O 1
ATOM 739 N N . LEU A 1 99 ? 19.772 -22.655 4.186 1.00 24.93 96 LEU A N 1
ATOM 740 C CA . LEU A 1 99 ? 19.759 -22.895 5.630 1.00 23.30 96 LEU A CA 1
ATOM 741 C C . LEU A 1 99 ? 19.610 -24.389 5.933 1.00 26.64 96 LEU A C 1
ATOM 742 O O . LEU A 1 99 ? 18.968 -25.129 5.181 1.00 22.29 96 LEU A O 1
ATOM 747 N N . ASP A 1 100 ? 20.231 -24.819 7.028 1.00 23.63 97 ASP A N 1
ATOM 748 C CA . ASP A 1 100 ? 20.092 -26.176 7.545 1.00 30.67 97 ASP A CA 1
ATOM 749 C C . ASP A 1 100 ? 18.607 -26.526 7.703 1.00 31.15 97 ASP A C 1
ATOM 750 O O . ASP A 1 100 ? 17.818 -25.670 8.110 1.00 31.56 97 ASP A O 1
ATOM 755 N N . PRO A 1 101 ? 18.214 -27.770 7.376 1.00 32.74 98 PRO A N 1
ATOM 756 C CA . PRO A 1 101 ? 16.804 -28.175 7.495 1.00 34.13 98 PRO A CA 1
ATOM 757 C C . PRO A 1 101 ? 16.248 -28.014 8.913 1.00 31.04 98 PRO A C 1
ATOM 758 O O . PRO A 1 101 ? 15.035 -27.867 9.096 1.00 26.96 98 PRO A O 1
ATOM 762 N N . GLN A 1 102 ? 17.134 -28.038 9.906 1.00 27.62 99 GLN A N 1
ATOM 763 C CA . GLN A 1 102 ? 16.727 -27.907 11.304 1.00 28.49 99 GLN A CA 1
ATOM 764 C C . GLN A 1 102 ? 16.503 -26.442 11.712 1.00 26.50 99 GLN A C 1
ATOM 765 O O . GLN A 1 102 ? 15.941 -26.165 12.772 1.00 30.41 99 GLN A O 1
ATOM 771 N N . SER A 1 103 ? 16.902 -25.500 10.861 1.00 24.51 100 SER A N 1
ATOM 772 C CA . SER A 1 103 ? 16.820 -24.086 11.241 1.00 28.36 100 SER A CA 1
ATOM 773 C C . SER A 1 103 ? 15.389 -23.620 11.576 1.00 25.30 100 SER A C 1
ATOM 774 O O . SER A 1 103 ? 14.476 -23.735 10.753 1.00 25.96 100 SER A O 1
ATOM 777 N N . GLU A 1 104 ? 15.174 -23.097 12.782 1.00 22.92 101 GLU A N 1
ATOM 778 C CA . GLU A 1 104 ? 13.846 -22.575 13.112 1.00 21.80 101 GLU A CA 1
ATOM 779 C C . GLU A 1 104 ? 13.817 -21.066 13.281 1.00 21.06 101 GLU A C 1
ATOM 780 O O . GLU A 1 104 ? 12.739 -20.467 13.313 1.00 24.12 101 GLU A O 1
ATOM 786 N N . LEU A 1 105 ? 14.990 -20.460 13.431 1.00 20.88 102 LEU A N 1
ATOM 787 C CA . LEU A 1 105 ? 15.097 -19.005 13.613 1.00 23.79 102 LEU A CA 1
ATOM 788 C C . LEU A 1 105 ? 16.212 -18.467 12.732 1.00 21.50 102 LEU A C 1
ATOM 789 O O . LEU A 1 105 ? 17.245 -19.115 12.595 1.00 24.67 102 LEU A O 1
ATOM 794 N N . VAL A 1 106 ? 16.023 -17.298 12.119 1.00 16.44 103 VAL A N 1
ATOM 795 C CA . VAL A 1 106 ? 17.068 -16.756 11.253 1.00 15.72 103 VAL A CA 1
ATOM 796 C C . VAL A 1 106 ? 17.323 -15.294 11.564 1.00 27.17 103 VAL A C 1
ATOM 797 O O . VAL A 1 106 ? 16.384 -14.492 11.665 1.00 18.36 103 VAL A O 1
ATOM 801 N N . LEU A 1 107 ? 18.595 -14.968 11.764 1.00 15.79 104 LEU A N 1
ATOM 802 C CA . LEU A 1 107 ? 19.031 -13.588 11.929 1.00 18.02 104 LEU A CA 1
ATOM 803 C C . LEU A 1 107 ? 19.738 -13.157 10.640 1.00 23.16 104 LEU A C 1
ATOM 804 O O . LEU A 1 107 ? 20.507 -13.921 10.051 1.00 22.70 104 LEU A O 1
ATOM 809 N N . THR A 1 108 ? 19.471 -11.939 10.182 1.00 21.45 105 THR A N 1
ATOM 810 C CA . THR A 1 108 ? 20.134 -11.434 8.986 1.00 19.86 105 THR A CA 1
ATOM 811 C C . THR A 1 108 ? 20.970 -10.236 9.397 1.00 22.78 105 THR A C 1
ATOM 812 O O . THR A 1 108 ? 20.611 -9.542 10.344 1.00 22.16 105 THR A O 1
ATOM 816 N N . HIS A 1 109 ? 22.075 -9.982 8.702 1.00 18.10 106 HIS A N 1
ATOM 817 C CA . HIS A 1 109 ? 22.893 -8.807 9.021 1.00 18.35 106 HIS A CA 1
ATOM 818 C C . HIS A 1 109 ? 23.728 -8.420 7.815 1.00 24.04 106 HIS A C 1
ATOM 819 O O . HIS A 1 109 ? 24.183 -9.305 7.070 1.00 26.36 106 HIS A O 1
ATOM 826 N N . ASP A 1 110 ? 23.931 -7.109 7.630 1.00 21.27 107 ASP A N 1
ATOM 827 C CA . ASP A 1 110 ? 24.721 -6.595 6.508 1.00 18.69 107 ASP A CA 1
ATOM 828 C C . ASP A 1 110 ? 26.196 -6.835 6.760 1.00 24.58 107 ASP A C 1
ATOM 829 O O . ASP A 1 110 ? 26.741 -6.394 7.784 1.00 28.71 107 ASP A O 1
ATOM 834 N N . GLY A 1 111 ? 26.864 -7.491 5.819 1.00 21.11 108 GLY A N 1
ATOM 835 C CA . GLY A 1 111 ? 28.299 -7.649 5.913 1.00 20.94 108 GLY A CA 1
ATOM 836 C C . GLY A 1 111 ? 29.060 -6.337 6.070 1.00 27.74 108 GLY A C 1
ATOM 837 O O . GLY A 1 111 ? 30.143 -6.317 6.672 1.00 28.27 108 GLY A O 1
ATOM 838 N N . VAL A 1 112 ? 28.516 -5.238 5.545 1.00 26.43 109 VAL A N 1
ATOM 839 C CA . VAL A 1 112 ? 29.206 -3.951 5.660 1.00 29.02 109 VAL A CA 1
ATOM 840 C C . VAL A 1 112 ? 28.797 -3.107 6.873 1.00 30.28 109 VAL A C 1
ATOM 841 O O .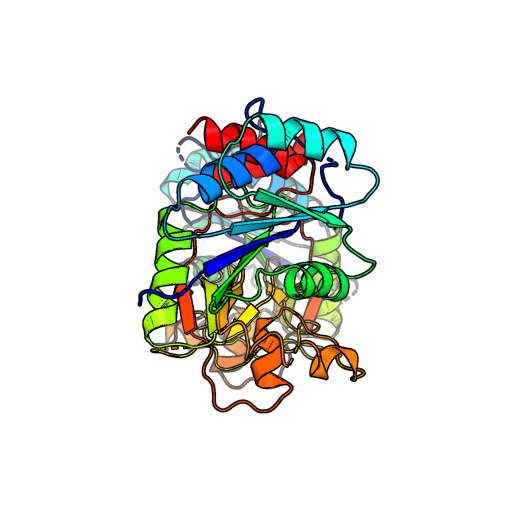 VAL A 1 112 ? 28.958 -1.881 6.851 1.00 26.67 109 VAL A O 1
ATOM 845 N N . ARG A 1 113 ? 28.259 -3.752 7.911 1.00 28.68 110 ARG A N 1
ATOM 846 C CA . ARG A 1 113 ? 28.024 -3.097 9.202 1.00 19.19 110 ARG A CA 1
ATOM 847 C C . ARG A 1 113 ? 28.916 -3.758 10.245 1.00 18.84 110 ARG A C 1
ATOM 848 O O . ARG A 1 113 ? 28.466 -4.594 11.029 1.00 26.83 110 ARG A O 1
ATOM 856 N N . PRO A 1 114 ? 30.205 -3.401 10.245 1.00 25.67 111 PRO A N 1
ATOM 857 C CA . PRO A 1 114 ? 31.217 -4.119 11.030 1.00 22.77 111 PRO A CA 1
ATOM 858 C C . PRO A 1 114 ? 31.180 -3.825 12.526 1.00 25.51 111 PRO A C 1
ATOM 859 O O . PRO A 1 114 ? 31.818 -4.547 13.301 1.00 29.38 111 PRO A O 1
ATOM 863 N N . PHE A 1 115 ? 30.462 -2.781 12.934 1.00 26.34 112 PHE A N 1
ATOM 864 C CA . PHE A 1 115 ? 30.584 -2.314 14.311 1.00 23.40 112 PHE A CA 1
ATOM 865 C C . PHE A 1 115 ? 29.458 -2.754 15.255 1.00 27.59 112 PHE A C 1
ATOM 866 O O . PHE A 1 115 ? 29.517 -2.456 16.450 1.00 27.57 112 PHE A O 1
ATOM 874 N N . ALA A 1 116 ? 28.453 -3.465 14.747 1.00 27.10 113 ALA A N 1
ATOM 875 C CA . ALA A 1 116 ? 27.405 -4.005 15.629 1.00 25.39 113 ALA A CA 1
ATOM 876 C C . ALA A 1 116 ? 28.064 -4.857 16.714 1.00 27.23 113 ALA A C 1
ATOM 877 O O . ALA A 1 116 ? 28.862 -5.737 16.415 1.00 28.23 113 ALA A O 1
ATOM 879 N N . SER A 1 117 ? 27.781 -4.559 17.979 1.00 22.75 114 SER A N 1
ATOM 880 C CA . SER A 1 117 ? 28.446 -5.266 19.067 1.00 23.88 114 SER A CA 1
ATOM 881 C C . SER A 1 117 ? 27.832 -6.639 19.177 1.00 23.63 114 SER A C 1
ATOM 882 O O . SER A 1 117 ? 26.738 -6.880 18.669 1.00 24.85 114 SER A O 1
ATOM 885 N N . GLU A 1 118 ? 28.542 -7.538 19.840 1.00 19.04 115 GLU A N 1
ATOM 886 C CA . GLU A 1 118 ? 28.012 -8.862 20.147 1.00 20.37 115 GLU A CA 1
ATOM 887 C C . GLU A 1 118 ? 26.716 -8.768 20.967 1.00 23.79 115 GLU A C 1
ATOM 888 O O . GLU A 1 118 ? 25.772 -9.532 20.753 1.00 24.92 115 GLU A O 1
ATOM 894 N N . GLU A 1 119 ? 26.662 -7.808 21.888 1.00 21.47 116 GLU A N 1
ATOM 895 C CA . GLU A 1 119 ? 25.471 -7.586 22.706 1.00 24.17 116 GLU A CA 1
ATOM 896 C C . GLU A 1 119 ? 24.233 -7.247 21.880 1.00 25.32 116 GLU A C 1
ATOM 897 O O . GLU A 1 119 ? 23.113 -7.621 22.238 1.00 25.38 116 GLU A O 1
ATOM 903 N N . LEU A 1 120 ? 24.417 -6.541 20.769 1.00 19.08 117 LEU A N 1
ATOM 904 C CA . LEU A 1 120 ? 23.290 -6.193 19.924 1.00 16.53 117 LEU A CA 1
ATOM 905 C C . LEU A 1 120 ? 22.716 -7.432 19.254 1.00 22.33 117 LEU A C 1
ATOM 906 O O . LEU A 1 120 ? 21.491 -7.563 19.099 1.00 20.53 117 LEU A O 1
ATOM 911 N N . PHE A 1 121 ? 23.596 -8.338 18.830 1.00 19.38 118 PHE A N 1
ATOM 912 C CA . PHE A 1 121 ? 23.132 -9.609 18.268 1.00 18.17 118 PHE A CA 1
ATOM 913 C C . PHE A 1 121 ? 22.395 -10.459 19.294 1.00 20.04 118 PHE A C 1
ATOM 914 O O . PHE A 1 121 ? 21.373 -11.065 18.978 1.00 24.97 118 PHE A O 1
ATOM 922 N N . LEU A 1 122 ? 22.922 -10.517 20.515 1.00 19.76 119 LEU A N 1
ATOM 923 C CA . LEU A 1 122 ? 22.262 -11.254 21.596 1.00 17.88 119 LEU A CA 1
ATOM 924 C C . LEU A 1 122 ? 20.900 -10.648 21.931 1.00 20.66 119 LEU A C 1
ATOM 925 O O . LEU A 1 122 ? 19.925 -11.373 22.151 1.00 21.76 119 LEU A O 1
ATOM 930 N N . LYS A 1 123 ? 20.819 -9.318 21.959 1.00 15.76 120 LYS A N 1
ATOM 931 C CA . LYS A 1 123 ? 19.549 -8.651 22.248 1.00 22.93 120 LYS A CA 1
ATOM 932 C C . LYS A 1 123 ? 18.523 -8.943 21.174 1.00 24.82 120 LYS A C 1
ATOM 933 O O . LYS A 1 123 ? 17.331 -9.115 21.465 1.00 22.10 120 LYS A O 1
ATOM 939 N N . THR A 1 124 ? 18.978 -8.977 19.926 1.00 20.87 121 THR A N 1
ATOM 940 C CA . THR A 1 124 ? 18.085 -9.276 18.812 1.00 15.97 121 THR A CA 1
ATOM 941 C C . THR A 1 124 ? 17.598 -10.720 18.923 1.00 24.02 121 THR A C 1
ATOM 942 O O . THR A 1 124 ? 16.411 -10.996 18.760 1.00 18.43 121 THR A O 1
ATOM 946 N N . ILE A 1 125 ? 18.509 -11.643 19.221 1.00 16.95 122 ILE A N 1
ATOM 947 C CA . ILE A 1 125 ? 18.122 -13.048 19.405 1.00 18.69 122 ILE A CA 1
ATOM 948 C C . ILE A 1 125 ? 17.136 -13.234 20.583 1.00 25.20 122 ILE A C 1
ATOM 949 O O . ILE A 1 125 ? 16.107 -13.913 20.455 1.00 17.31 122 ILE A O 1
ATOM 954 N N . ASN A 1 126 ? 17.419 -12.610 21.723 1.00 26.32 123 ASN A N 1
ATOM 955 C CA . ASN A 1 126 ? 16.530 -12.742 22.881 1.00 20.12 123 ASN A CA 1
ATOM 956 C C . ASN A 1 126 ? 15.124 -12.175 22.661 1.00 19.32 123 ASN A C 1
ATOM 957 O O . ASN A 1 126 ? 14.181 -12.604 23.317 1.00 17.69 123 ASN A O 1
ATOM 962 N N . ALA A 1 127 ? 14.971 -11.227 21.740 1.00 18.29 124 ALA A N 1
ATOM 963 C CA . ALA A 1 127 ? 13.642 -10.714 21.448 1.00 22.89 124 ALA A CA 1
ATOM 964 C C . ALA A 1 127 ? 12.791 -11.767 20.705 1.00 28.55 124 ALA A C 1
ATOM 965 O O . ALA A 1 127 ? 11.558 -11.677 20.680 1.00 21.65 124 ALA A O 1
ATOM 967 N N . LEU A 1 128 ? 13.447 -12.771 20.118 1.00 20.21 125 LEU A N 1
ATOM 968 C CA . LEU A 1 128 ? 12.723 -13.849 19.439 1.00 22.76 125 LEU A CA 1
ATOM 969 C C . LEU A 1 128 ? 12.005 -14.767 20.411 1.00 19.88 125 LEU A C 1
ATOM 970 O O . LEU A 1 128 ? 11.193 -15.594 19.994 1.00 25.86 125 LEU A O 1
ATOM 975 N N . ARG A 1 129 ? 12.279 -14.629 21.707 1.00 24.17 126 ARG A N 1
ATOM 976 C CA . ARG A 1 129 ? 11.602 -15.469 22.691 1.00 18.43 126 ARG A CA 1
ATOM 977 C C . ARG A 1 129 ? 10.083 -15.280 22.656 1.00 30.43 126 ARG A C 1
ATOM 978 O O . ARG A 1 129 ? 9.323 -16.241 22.817 1.00 29.76 126 ARG A O 1
ATOM 986 N N . LYS A 1 130 ? 9.634 -14.049 22.420 1.00 23.95 127 LYS A N 1
ATOM 987 C CA . LYS A 1 130 ? 8.202 -13.766 22.434 1.00 21.39 127 LYS A CA 1
ATOM 988 C C . LYS A 1 130 ? 7.689 -13.084 21.170 1.00 22.80 127 LYS A C 1
ATOM 989 O O . LYS A 1 130 ? 6.514 -12.751 21.082 1.00 24.47 127 LYS A O 1
ATOM 995 N N . ASN A 1 131 ? 8.558 -12.863 20.193 1.00 20.82 128 ASN A N 1
ATOM 996 C CA . ASN A 1 131 ? 8.134 -12.210 18.961 1.00 19.29 128 ASN A CA 1
ATOM 997 C C . ASN A 1 131 ? 8.616 -13.014 17.775 1.00 21.02 128 ASN A C 1
ATOM 998 O O . ASN A 1 131 ? 9.660 -13.669 17.855 1.00 20.08 128 ASN A O 1
ATOM 1003 N N . LYS A 1 132 ? 7.895 -12.944 16.662 1.00 16.57 129 LYS A N 1
ATOM 1004 C CA . LYS A 1 132 ? 8.316 -13.691 15.481 1.00 21.01 129 LYS A CA 1
ATOM 1005 C C . LYS A 1 132 ? 9.098 -12.845 14.494 1.00 22.54 129 LYS A C 1
ATOM 1006 O O . LYS A 1 132 ? 9.638 -13.370 13.528 1.00 15.93 129 LYS A O 1
ATOM 1012 N N . ALA A 1 133 ? 9.169 -11.538 14.752 1.00 13.80 130 ALA A N 1
ATOM 1013 C CA . ALA A 1 133 ? 9.969 -10.645 13.925 1.00 16.57 130 ALA A CA 1
ATOM 1014 C C . ALA A 1 133 ? 10.561 -9.578 14.822 1.00 18.38 130 ALA A C 1
ATOM 1015 O O . ALA A 1 133 ? 9.878 -9.066 15.710 1.00 14.63 130 ALA A O 1
ATOM 1017 N N . VAL A 1 134 ? 11.840 -9.269 14.600 1.00 13.55 131 VAL A N 1
ATOM 1018 C CA . VAL A 1 134 ? 12.587 -8.355 15.450 1.00 13.71 131 VAL A CA 1
ATOM 1019 C C . VAL A 1 134 ? 13.482 -7.515 14.538 1.00 14.76 131 VAL A C 1
ATOM 1020 O O . VAL A 1 134 ? 14.135 -8.059 13.657 1.00 12.01 131 VAL A O 1
ATOM 1024 N N . ILE A 1 135 ? 13.513 -6.197 14.720 1.00 12.81 132 ILE A N 1
ATOM 1025 C CA . ILE A 1 135 ? 14.478 -5.379 13.968 1.00 11.84 132 ILE A CA 1
ATOM 1026 C C . ILE A 1 135 ? 15.226 -4.469 14.914 1.00 16.41 132 ILE A C 1
ATOM 1027 O O . ILE A 1 135 ? 14.746 -4.201 16.013 1.00 14.10 132 ILE A O 1
ATOM 1032 N N . THR A 1 136 ? 16.414 -4.008 14.511 1.00 12.50 133 THR A N 1
ATOM 1033 C CA . THR A 1 136 ? 17.178 -3.064 15.333 1.00 16.69 133 THR A CA 1
ATOM 1034 C C . THR A 1 136 ? 16.979 -1.674 14.715 1.00 12.23 133 THR A C 1
ATOM 1035 O O . THR A 1 136 ? 16.941 -1.555 13.497 1.00 17.66 133 THR A O 1
ATOM 1039 N N . ALA A 1 137 ? 16.860 -0.633 15.537 1.00 23.17 134 ALA A N 1
ATOM 1040 C CA . ALA A 1 137 ? 16.597 0.713 15.021 1.00 13.79 134 ALA A CA 1
ATOM 1041 C C . ALA A 1 137 ? 17.030 1.730 16.062 1.00 19.38 134 ALA A C 1
ATOM 1042 O O . ALA A 1 137 ? 17.181 1.377 17.236 1.00 19.65 134 ALA A O 1
ATOM 1044 N N . THR A 1 138 ? 17.249 2.981 15.634 1.00 16.19 135 THR A N 1
ATOM 1045 C CA . THR A 1 138 ? 17.675 4.037 16.561 1.00 15.14 135 THR A CA 1
ATOM 1046 C C . THR A 1 138 ? 16.821 5.277 16.369 1.00 20.84 135 THR A C 1
ATOM 1047 O O . THR A 1 138 ? 16.469 5.622 15.230 1.00 17.63 135 THR A O 1
ATOM 1051 N N . LYS A 1 139 ? 16.487 5.943 17.475 1.00 21.25 136 LYS A N 1
ATOM 1052 C CA . LYS A 1 139 ? 15.676 7.142 17.385 1.00 24.92 136 LYS A CA 1
ATOM 1053 C C . LYS A 1 139 ? 16.411 8.140 16.507 1.00 22.64 136 LYS A C 1
ATOM 1054 O O . LYS A 1 139 ? 17.626 8.327 16.650 1.00 19.87 136 LYS A O 1
ATOM 1060 N N . SER A 1 140 ? 15.698 8.749 15.568 1.00 18.63 137 SER A N 1
ATOM 1061 C CA . SER A 1 140 ? 16.365 9.647 14.639 1.00 15.96 137 SER A CA 1
ATOM 1062 C C . SER A 1 140 ? 16.810 10.886 15.381 1.00 23.77 137 SER A C 1
ATOM 1063 O O . SER A 1 140 ? 16.009 11.543 16.072 1.00 23.14 137 SER A O 1
ATOM 1066 N N . LYS A 1 141 ? 18.098 11.177 15.265 1.00 19.75 138 LYS A N 1
ATOM 1067 C CA . LYS A 1 141 ? 18.652 12.405 15.792 1.00 29.02 138 LYS A CA 1
ATOM 1068 C C . LYS A 1 141 ? 18.363 13.599 14.887 1.00 28.84 138 LYS A C 1
ATOM 1069 O O . LYS A 1 141 ? 18.310 14.719 15.362 1.00 30.15 138 LYS A O 1
ATOM 1075 N N . ASP A 1 142 ? 18.197 13.370 13.587 1.00 27.52 139 ASP A N 1
ATOM 1076 C CA . ASP A 1 142 ? 17.796 14.447 12.677 1.00 31.79 139 ASP A CA 1
ATOM 1077 C C . ASP A 1 142 ? 16.276 14.539 12.637 1.00 33.59 139 ASP A C 1
ATOM 1078 O O . ASP A 1 142 ? 15.596 13.523 12.650 1.00 35.37 139 ASP A O 1
ATOM 1083 N N . THR A 1 143 ? 15.734 15.748 12.576 1.00 24.39 140 THR A N 1
ATOM 1084 C CA . THR A 1 143 ? 14.277 15.881 12.587 1.00 22.83 140 THR A CA 1
ATOM 1085 C C . THR A 1 143 ? 13.673 15.542 11.237 1.00 16.61 140 THR A C 1
ATOM 1086 O O . THR A 1 143 ? 14.033 16.137 10.216 1.00 16.35 140 THR A O 1
ATOM 1090 N N . VAL A 1 144 ? 12.730 14.601 11.245 1.00 19.81 141 VAL A N 1
ATOM 1091 C CA . VAL A 1 144 ? 12.054 14.136 10.040 1.00 20.43 141 VAL A CA 1
ATOM 1092 C C . VAL A 1 144 ? 10.763 14.906 9.733 1.00 21.32 141 VAL A C 1
ATOM 1093 O O . VAL A 1 144 ? 10.010 15.248 10.648 1.00 23.72 141 VAL A O 1
ATOM 1097 N N . LYS A 1 145 ? 10.522 15.194 8.448 1.00 14.21 142 LYS A N 1
ATOM 1098 C CA . LYS A 1 145 ? 9.226 15.717 8.008 1.00 18.18 142 LYS A CA 1
ATOM 1099 C C . LYS A 1 145 ? 8.683 14.781 6.954 1.00 21.94 142 LYS A C 1
ATOM 1100 O O . LYS A 1 145 ? 9.452 14.231 6.165 1.00 16.69 142 LYS A O 1
ATOM 1106 N N . ILE A 1 146 ? 7.364 14.619 6.925 1.00 18.16 143 ILE A N 1
ATOM 1107 C CA . ILE A 1 146 ? 6.702 14.007 5.784 1.00 12.73 143 ILE A CA 1
ATOM 1108 C C . ILE A 1 146 ? 6.276 15.122 4.837 1.00 17.80 143 ILE A C 1
ATOM 1109 O O . ILE A 1 146 ? 5.608 16.072 5.253 1.00 21.68 143 ILE A O 1
ATOM 1114 N N . ILE A 1 147 ? 6.663 15.029 3.565 1.00 19.73 144 ILE A N 1
ATOM 1115 C CA . ILE A 1 147 ? 6.368 16.103 2.620 1.00 20.57 144 ILE A CA 1
ATOM 1116 C C . ILE A 1 147 ? 5.483 15.564 1.487 1.00 22.67 144 ILE A C 1
ATOM 1117 O O . ILE A 1 147 ? 5.331 14.352 1.356 1.00 24.69 144 ILE A O 1
ATOM 1122 N N . ASP A 1 148 ? 4.907 16.443 0.665 1.00 32.48 145 ASP A N 1
ATOM 1123 C CA . ASP A 1 148 ? 4.043 15.982 -0.439 1.00 29.93 145 ASP A CA 1
ATOM 1124 C C . ASP A 1 148 ? 4.709 16.105 -1.803 1.00 35.41 145 ASP A C 1
ATOM 1125 O O . ASP A 1 148 ? 5.885 16.473 -1.890 1.00 27.61 145 ASP A O 1
ATOM 1130 N N . ASP A 1 149 ? 3.954 15.807 -2.862 1.00 36.27 146 ASP A N 1
ATOM 1131 C CA . ASP A 1 149 ? 4.481 15.817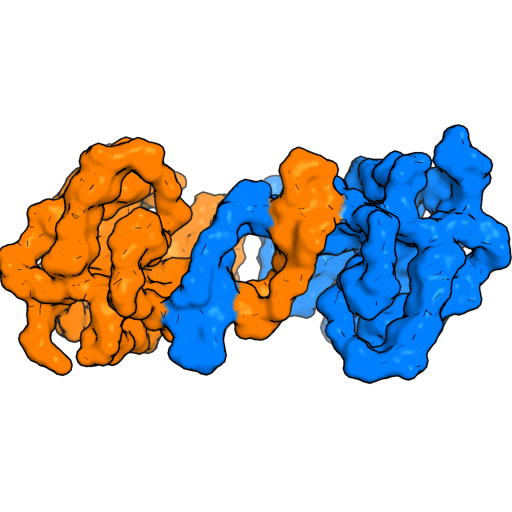 -4.234 1.00 32.83 146 ASP A CA 1
ATOM 1132 C C . ASP A 1 149 ? 4.875 17.195 -4.731 1.00 31.12 146 ASP A C 1
ATOM 1133 O O . ASP A 1 149 ? 5.642 17.318 -5.686 1.00 36.10 146 ASP A O 1
ATOM 1138 N N . ASP A 1 150 ? 4.340 18.241 -4.118 1.00 33.93 147 ASP A N 1
ATOM 1139 C CA . ASP A 1 150 ? 4.701 19.585 -4.557 1.00 37.35 147 ASP A CA 1
ATOM 1140 C C . ASP A 1 150 ? 5.807 20.194 -3.702 1.00 28.24 147 ASP A C 1
ATOM 1141 O O . ASP A 1 150 ? 6.026 21.413 -3.745 1.00 28.34 147 ASP A O 1
ATOM 1154 N N . TYR A 1 152 ? 5.936 20.461 -0.309 1.00 22.41 149 TYR A N 1
ATOM 1155 C CA . TYR A 1 152 ? 5.504 21.218 0.855 1.00 26.28 149 TYR A CA 1
ATOM 1156 C C . TYR A 1 152 ? 5.472 20.250 2.012 1.00 27.39 149 TYR A C 1
ATOM 1157 O O . TYR A 1 152 ? 5.344 19.048 1.799 1.00 24.48 149 TYR A O 1
ATOM 1166 N N . VAL A 1 153 ? 5.600 20.765 3.227 1.00 26.46 150 VAL A N 1
ATOM 1167 C CA . VAL A 1 153 ? 5.492 19.923 4.405 1.00 20.66 150 VAL A CA 1
ATOM 1168 C C . VAL A 1 153 ? 4.046 19.450 4.609 1.00 28.20 150 VAL A C 1
ATOM 1169 O O . VAL A 1 153 ? 3.112 20.268 4.684 1.00 25.46 150 VAL A O 1
ATOM 1173 N N . ASP A 1 154 ? 3.859 18.133 4.684 1.00 24.16 151 ASP A N 1
ATOM 1174 C CA . ASP A 1 154 ? 2.583 17.577 5.110 1.00 26.82 151 ASP A CA 1
ATOM 1175 C C . ASP A 1 154 ? 2.436 17.740 6.613 1.00 28.40 151 ASP A C 1
ATOM 1176 O O . ASP A 1 154 ? 1.551 18.447 7.081 1.00 37.55 151 ASP A O 1
ATOM 1181 N N . PHE A 1 155 ? 3.316 17.093 7.372 1.00 28.12 152 PHE A N 1
ATOM 1182 C CA . PHE A 1 155 ? 3.321 17.241 8.827 1.00 22.89 152 PHE A CA 1
ATOM 1183 C C . PHE A 1 155 ? 4.656 16.778 9.408 1.00 25.46 152 PHE A C 1
ATOM 1184 O O . PHE A 1 155 ? 5.469 16.145 8.718 1.00 20.55 152 PHE A O 1
ATOM 1192 N N . THR A 1 156 ? 4.887 17.118 10.672 1.00 24.99 153 THR A N 1
ATOM 1193 C CA . THR A 1 156 ? 6.076 16.687 11.377 1.00 19.46 153 THR A CA 1
ATOM 1194 C C . THR A 1 156 ? 5.672 15.560 12.302 1.00 30.07 153 THR A C 1
ATOM 1195 O O . THR A 1 156 ? 4.876 15.772 13.218 1.00 24.78 153 THR A O 1
ATOM 1199 N N . PRO A 1 157 ? 6.208 14.353 12.067 1.00 20.18 154 PRO A N 1
ATOM 1200 C CA . PRO A 1 157 ? 5.820 13.238 12.932 1.00 22.86 154 PRO A CA 1
ATOM 1201 C C . PRO A 1 157 ? 6.327 13.489 14.328 1.00 25.64 154 PRO A C 1
ATOM 1202 O O . PRO A 1 157 ? 7.312 14.217 14.503 1.00 21.89 154 PRO A O 1
ATOM 1206 N N . ASN A 1 158 ? 5.642 12.916 15.310 1.00 29.21 155 ASN A N 1
ATOM 1207 C CA . ASN A 1 158 ? 6.087 12.969 16.690 1.00 26.56 155 ASN A CA 1
ATOM 1208 C C . ASN A 1 158 ? 7.493 12.388 16.745 1.00 22.83 155 ASN A C 1
ATOM 1209 O O . ASN A 1 158 ? 7.688 11.223 16.424 1.00 20.34 155 ASN A O 1
ATOM 1214 N N . ARG A 1 159 ? 8.462 13.203 17.146 1.00 19.94 156 ARG A N 1
ATOM 1215 C CA . ARG A 1 159 ? 9.890 12.844 17.117 1.00 21.57 156 ARG A CA 1
ATOM 1216 C C . ARG A 1 159 ? 10.305 11.658 17.960 1.00 23.64 156 ARG A C 1
ATOM 1217 O O . ARG A 1 159 ? 11.301 10.993 17.646 1.00 25.11 156 ARG A O 1
ATOM 1225 N N . ASP A 1 160 ? 9.587 11.420 19.050 1.00 28.20 157 ASP A N 1
ATOM 1226 C CA . ASP A 1 160 ? 9.903 10.302 19.940 1.00 30.08 157 ASP A CA 1
ATOM 1227 C C . ASP A 1 160 ? 9.640 8.939 19.312 1.00 26.78 157 ASP A C 1
ATOM 1228 O O . ASP A 1 160 ? 10.065 7.906 19.843 1.00 23.92 157 ASP A O 1
ATOM 1233 N N . TYR A 1 161 ? 8.936 8.924 18.189 1.00 26.52 158 TYR A N 1
ATOM 1234 C CA . TYR A 1 161 ? 8.547 7.657 17.577 1.00 20.88 158 TYR A CA 1
ATOM 1235 C C . TYR A 1 161 ? 9.134 7.463 16.179 1.00 20.24 158 TYR A C 1
ATOM 1236 O O . TYR A 1 161 ? 8.740 6.546 15.454 1.00 19.39 158 TYR A O 1
ATOM 1245 N N . VAL A 1 162 ? 10.082 8.328 15.811 1.00 22.82 159 VAL A N 1
ATOM 1246 C CA . VAL A 1 162 ? 10.752 8.259 14.511 1.00 27.10 159 VAL A CA 1
ATOM 1247 C C . VAL A 1 162 ? 12.120 7.554 14.626 1.00 18.73 159 VAL A C 1
ATOM 1248 O O . VAL A 1 162 ? 13.029 8.069 15.264 1.00 16.67 159 VAL A O 1
ATOM 1252 N N . TYR A 1 163 ? 12.249 6.378 14.018 1.00 16.20 160 TYR A N 1
ATOM 1253 C CA . TYR A 1 163 ? 13.475 5.578 14.106 1.00 18.48 160 TYR A CA 1
ATOM 1254 C C . TYR A 1 163 ? 14.071 5.213 12.756 1.00 16.70 160 TYR A C 1
ATOM 1255 O O . TYR A 1 163 ? 13.353 4.932 11.801 1.00 21.93 160 TYR A O 1
ATOM 1264 N N . ASN A 1 164 ? 15.399 5.204 12.692 1.00 18.90 161 ASN A N 1
ATOM 1265 C CA . ASN A 1 164 ? 16.112 4.764 11.505 1.00 16.92 161 ASN A CA 1
ATOM 1266 C C . ASN A 1 164 ? 16.506 3.318 11.713 1.00 17.13 161 ASN A C 1
ATOM 1267 O O . ASN A 1 164 ? 17.135 3.009 12.720 1.00 22.71 161 ASN A O 1
ATOM 1272 N N . ILE A 1 165 ? 16.178 2.431 10.778 1.00 13.01 162 ILE A N 1
ATOM 1273 C CA . ILE A 1 165 ? 16.518 1.026 10.966 1.00 19.24 162 ILE A CA 1
ATOM 1274 C C . ILE A 1 165 ? 17.967 0.722 10.656 1.00 20.36 162 ILE A C 1
ATOM 1275 O O . ILE A 1 165 ? 18.628 1.427 9.895 1.00 17.82 162 ILE A O 1
ATOM 1280 N N . GLN A 1 166 ? 18.472 -0.350 11.252 1.00 21.57 163 GLN A N 1
ATOM 1281 C CA . GLN A 1 166 ? 19.781 -0.844 10.884 1.00 12.72 163 GLN A CA 1
ATOM 1282 C C . GLN A 1 166 ? 19.672 -2.366 10.785 1.00 24.19 163 GLN A C 1
ATOM 1283 O O . GLN A 1 166 ? 18.596 -2.899 10.509 1.00 18.11 163 GLN A O 1
ATOM 1289 N N . THR A 1 167 ? 20.773 -3.074 10.976 1.00 16.21 164 THR A N 1
ATOM 1290 C CA . THR A 1 167 ? 20.694 -4.527 11.109 1.00 14.95 164 THR A CA 1
ATOM 1291 C C . THR A 1 167 ? 21.596 -4.872 12.282 1.00 16.23 164 THR A C 1
ATOM 1292 O O . THR A 1 167 ? 22.503 -4.104 12.591 1.00 18.61 164 THR A O 1
ATOM 1296 N N . PRO A 1 168 ? 21.391 -6.030 12.928 1.00 18.45 165 PRO A N 1
ATOM 1297 C CA . PRO A 1 168 ? 20.580 -7.195 12.534 1.00 13.49 165 PRO A CA 1
ATOM 1298 C C . PRO A 1 168 ? 19.064 -7.048 12.646 1.00 16.91 165 PRO A C 1
ATOM 1299 O O . PRO A 1 168 ? 18.525 -6.106 13.252 1.00 16.25 165 PRO A O 1
ATOM 1303 N N . GLN A 1 169 ? 18.393 -7.993 11.997 1.00 14.73 166 GLN A N 1
ATOM 1304 C CA . GLN A 1 169 ? 16.968 -8.213 12.114 1.00 14.55 166 GLN A CA 1
ATOM 1305 C C . GLN A 1 169 ? 16.869 -9.724 12.308 1.00 18.85 166 GLN A C 1
ATOM 1306 O O . GLN A 1 169 ? 17.806 -10.432 11.963 1.00 17.33 166 GLN A O 1
ATOM 1312 N N . ALA A 1 170 ? 15.768 -10.234 12.851 1.00 12.29 167 ALA A N 1
ATOM 1313 C CA . ALA A 1 170 ? 15.632 -11.691 12.957 1.00 12.10 167 ALA A CA 1
ATOM 1314 C C . ALA A 1 170 ? 14.165 -12.119 12.974 1.00 17.77 167 ALA A C 1
ATOM 1315 O O . ALA A 1 170 ? 13.294 -11.333 13.357 1.00 20.67 167 ALA A O 1
ATOM 1317 N N . PHE A 1 171 ? 13.899 -13.363 12.564 1.00 14.40 168 PHE A N 1
ATOM 1318 C CA . PHE A 1 171 ? 12.525 -13.844 12.339 1.00 15.80 168 PHE A CA 1
ATOM 1319 C C . PHE A 1 171 ? 12.401 -15.324 12.618 1.00 23.18 168 PHE A C 1
ATOM 1320 O O . PHE A 1 171 ? 13.400 -16.053 12.574 1.00 16.60 168 PHE A O 1
ATOM 1328 N N . ASP A 1 172 ? 11.165 -15.749 12.880 1.00 24.22 169 ASP A N 1
ATOM 1329 C CA . ASP A 1 172 ? 10.741 -17.147 12.756 1.00 22.52 169 ASP A CA 1
ATOM 1330 C C . ASP A 1 172 ? 11.079 -17.578 11.331 1.00 22.07 169 ASP A C 1
ATOM 1331 O O . ASP A 1 172 ? 10.722 -16.888 10.366 1.00 16.99 169 ASP A O 1
ATOM 1336 N N . LYS A 1 173 ? 11.806 -18.682 11.174 1.00 21.08 170 LYS A N 1
ATOM 1337 C CA . LYS A 1 173 ? 12.290 -19.066 9.842 1.00 14.96 170 LYS A CA 1
ATOM 1338 C C . LYS A 1 173 ? 11.193 -19.442 8.840 1.00 14.51 170 LYS A C 1
ATOM 1339 O O . LYS A 1 173 ? 11.254 -19.032 7.691 1.00 19.67 170 LYS A O 1
ATOM 1345 N N . LYS A 1 174 ? 10.208 -20.233 9.248 1.00 20.74 171 LYS A N 1
ATOM 1346 C CA . LYS A 1 174 ? 9.130 -20.579 8.314 1.00 23.53 171 LYS A CA 1
ATOM 1347 C C . LYS A 1 174 ? 8.364 -19.341 7.896 1.00 24.65 171 LYS A C 1
ATOM 1348 O O . LYS A 1 174 ? 7.960 -19.195 6.751 1.00 27.33 171 LYS A O 1
ATOM 1354 N N . LEU A 1 175 ? 8.177 -18.437 8.835 1.00 22.19 172 LEU A N 1
ATOM 1355 C CA . LEU A 1 175 ? 7.409 -17.249 8.555 1.00 24.03 172 LEU A CA 1
ATOM 1356 C C . LEU A 1 175 ? 8.121 -16.382 7.540 1.00 18.39 172 LEU A C 1
ATOM 1357 O O . LEU A 1 175 ? 7.544 -16.056 6.512 1.00 20.06 172 LEU A O 1
ATOM 1362 N N . ILE A 1 176 ? 9.376 -16.012 7.808 1.00 16.80 173 ILE A N 1
ATOM 1363 C CA . ILE A 1 176 ? 10.095 -15.170 6.857 1.00 14.02 173 ILE A CA 1
ATOM 1364 C C . ILE A 1 176 ? 10.288 -15.855 5.511 1.00 15.59 173 ILE A C 1
ATOM 1365 O O . ILE A 1 176 ? 10.180 -15.208 4.470 1.00 16.68 173 ILE A O 1
ATOM 1370 N N . TYR A 1 177 ? 10.537 -17.166 5.514 1.00 17.01 174 TYR A N 1
ATOM 1371 C CA . TYR A 1 177 ? 10.651 -17.887 4.254 1.00 20.81 174 TYR A CA 1
ATOM 1372 C C . TYR A 1 177 ? 9.328 -17.818 3.488 1.00 19.76 174 TYR A C 1
ATOM 1373 O O . TYR A 1 177 ? 9.321 -17.586 2.274 1.00 19.17 174 TYR A O 1
ATOM 1382 N N . ALA A 1 178 ? 8.209 -18.032 4.182 1.00 20.87 175 ALA A N 1
ATOM 1383 C CA . ALA A 1 178 ? 6.899 -17.987 3.516 1.00 18.13 175 ALA A CA 1
ATOM 1384 C C . ALA A 1 178 ? 6.612 -16.585 2.963 1.00 17.79 175 ALA A C 1
ATOM 1385 O O . ALA A 1 178 ? 6.105 -16.424 1.846 1.00 23.27 175 ALA A O 1
ATOM 1395 N N . TYR A 1 180 ? 8.815 -14.501 2.034 1.00 20.99 177 TYR A N 1
ATOM 1396 C CA . TYR A 1 180 ? 9.712 -14.320 0.900 1.00 18.58 177 TYR A CA 1
ATOM 1397 C C . TYR A 1 180 ? 9.156 -14.932 -0.380 1.00 26.32 177 TYR A C 1
ATOM 1398 O O . TYR A 1 180 ? 9.253 -14.339 -1.470 1.00 21.62 177 TYR A O 1
ATOM 1407 N N . GLU A 1 181 ? 8.541 -16.102 -0.261 1.00 23.45 178 GLU A N 1
ATOM 1408 C CA . GLU A 1 181 ? 7.908 -16.698 -1.433 1.00 25.38 178 GLU A CA 1
ATOM 1409 C C . GLU A 1 181 ? 6.750 -15.842 -1.935 1.00 24.44 178 GLU A C 1
ATOM 1410 O O . GLU A 1 181 ? 6.582 -15.684 -3.138 1.00 30.57 178 GLU A O 1
ATOM 1416 N N . LYS A 1 182 ? 5.959 -15.288 -1.017 1.00 19.07 179 LYS A N 1
ATOM 1417 C CA . LYS A 1 182 ? 4.916 -14.332 -1.384 1.00 22.77 179 LYS A CA 1
ATOM 1418 C C . LYS A 1 182 ? 5.491 -13.094 -2.065 1.00 21.92 179 LYS A C 1
ATOM 1419 O O . LYS A 1 182 ? 4.943 -12.602 -3.048 1.00 24.00 179 LYS A O 1
ATOM 1425 N N . TYR A 1 183 ? 6.591 -12.586 -1.532 1.00 19.12 180 TYR A N 1
ATOM 1426 C CA . TYR A 1 183 ? 7.256 -11.426 -2.133 1.00 20.74 180 TYR A CA 1
ATOM 1427 C C . TYR A 1 183 ? 7.717 -11.692 -3.559 1.00 23.02 180 TYR A C 1
ATOM 1428 O O . TYR A 1 183 ? 7.539 -10.855 -4.450 1.00 23.74 180 TYR A O 1
ATOM 1437 N N . LEU A 1 184 ? 8.331 -12.849 -3.776 1.00 23.46 181 LEU A N 1
ATOM 1438 C CA . LEU A 1 184 ? 8.807 -13.218 -5.104 1.00 30.15 181 LEU A CA 1
ATOM 1439 C C . LEU A 1 184 ? 7.665 -13.341 -6.088 1.00 31.35 181 LEU A C 1
ATOM 1440 O O . LEU A 1 184 ? 7.808 -13.021 -7.265 1.00 30.12 181 LEU A O 1
ATOM 1445 N N . ALA A 1 185 ? 6.518 -13.801 -5.612 1.00 30.82 182 ALA A N 1
ATOM 1446 C CA . ALA A 1 185 ? 5.392 -13.971 -6.513 1.00 29.58 182 ALA A CA 1
ATOM 1447 C C . ALA A 1 185 ? 4.639 -12.661 -6.701 1.00 32.99 182 ALA A C 1
ATOM 1448 O O . ALA A 1 185 ? 3.674 -12.623 -7.442 1.00 34.16 182 ALA A O 1
ATOM 1450 N N . SER A 1 186 ? 5.085 -11.592 -6.040 1.00 33.17 183 SER A N 1
ATOM 1451 C CA . SER A 1 186 ? 4.376 -10.310 -6.084 1.00 30.52 183 SER A CA 1
ATOM 1452 C C . SER A 1 186 ? 5.096 -9.256 -6.914 1.00 35.46 183 SER A C 1
ATOM 1453 O O . SER A 1 186 ? 6.211 -9.476 -7.400 1.00 33.59 183 SER A O 1
ATOM 1456 N N . GLU A 1 187 ? 4.455 -8.099 -7.054 1.00 34.60 184 GLU A N 1
ATOM 1457 C CA . GLU A 1 187 ? 5.078 -6.952 -7.705 1.00 41.21 184 GLU A CA 1
ATOM 1458 C C . GLU A 1 187 ? 5.367 -5.813 -6.709 1.00 37.70 184 GLU A C 1
ATOM 1459 O O . GLU A 1 187 ? 5.493 -4.652 -7.098 1.00 42.65 184 GLU A O 1
ATOM 1465 N N . PHE A 1 188 ? 5.469 -6.162 -5.426 1.00 30.05 185 PHE A N 1
ATOM 1466 C CA . PHE A 1 188 ? 5.832 -5.222 -4.373 1.00 35.07 185 PHE A CA 1
ATOM 1467 C C . PHE A 1 188 ? 7.341 -4.953 -4.356 1.00 39.26 185 PHE A C 1
ATOM 1468 O O . PHE A 1 188 ? 8.150 -5.840 -4.678 1.00 32.12 185 PHE A O 1
ATOM 1476 N N . LYS A 1 189 ? 7.713 -3.737 -3.957 1.00 37.05 186 LYS A N 1
ATOM 1477 C CA . LYS A 1 189 ? 9.105 -3.420 -3.638 1.00 32.91 186 LYS A CA 1
ATOM 1478 C C . LYS A 1 189 ? 9.194 -3.027 -2.158 1.00 32.73 186 LYS A C 1
ATOM 1479 O O . LYS A 1 189 ? 8.437 -2.178 -1.694 1.00 37.59 186 LYS A O 1
ATOM 1485 N N . VAL A 1 190 ? 10.085 -3.675 -1.408 1.00 35.58 187 VAL A N 1
ATOM 1486 C CA . VAL A 1 190 ? 10.186 -3.422 0.023 1.00 36.67 187 VAL A CA 1
ATOM 1487 C C . VAL A 1 190 ? 11.427 -2.614 0.386 1.00 38.30 187 VAL A C 1
ATOM 1488 O O . VAL A 1 190 ? 12.447 -2.672 -0.306 1.00 31.40 187 VAL A O 1
ATOM 1492 N N . THR A 1 191 ? 11.327 -1.849 1.470 1.00 44.83 188 THR A N 1
ATOM 1493 C CA . THR A 1 191 ? 12.476 -1.112 1.989 1.00 43.36 188 THR A CA 1
ATOM 1494 C C . THR A 1 191 ? 13.392 -2.056 2.767 1.00 35.09 188 THR A C 1
ATOM 1495 O O . THR A 1 191 ? 14.604 -1.870 2.776 1.00 32.24 188 THR A O 1
ATOM 1499 N N . ASP A 1 192 ? 12.799 -3.056 3.428 1.00 20.52 189 ASP A N 1
ATOM 1500 C CA . ASP A 1 192 ? 13.563 -4.055 4.169 1.00 21.51 189 ASP A CA 1
ATOM 1501 C C . ASP A 1 192 ? 12.674 -5.256 4.408 1.00 18.65 189 ASP A C 1
ATOM 1502 O O . ASP A 1 192 ? 11.472 -5.197 4.123 1.00 25.15 189 ASP A O 1
ATOM 1507 N N . ASP A 1 193 ? 13.241 -6.338 4.938 1.00 14.62 190 ASP A N 1
ATOM 1508 C CA . ASP A 1 193 ? 12.473 -7.574 5.064 1.00 23.74 190 ASP A CA 1
ATOM 1509 C C . ASP A 1 193 ? 11.288 -7.427 6.000 1.00 21.29 190 ASP A C 1
ATOM 1510 O O . ASP A 1 193 ? 10.273 -8.090 5.812 1.00 22.69 190 ASP A O 1
ATOM 1515 N N . SER A 1 194 ? 11.410 -6.589 7.028 1.00 18.51 191 SER A N 1
ATOM 1516 C CA . SER A 1 194 ? 10.314 -6.508 7.996 1.00 17.90 191 SER A CA 1
ATOM 1517 C C . SER A 1 194 ? 9.090 -5.810 7.419 1.00 21.69 191 SER A C 1
ATOM 1518 O O . SER A 1 194 ? 7.988 -5.977 7.940 1.00 24.44 191 SER A O 1
ATOM 1521 N N . GLN A 1 195 ? 9.260 -5.054 6.334 1.00 16.77 192 GLN A N 1
ATOM 1522 C CA . GLN A 1 195 ? 8.099 -4.405 5.709 1.00 14.98 192 GLN A CA 1
ATOM 1523 C C . GLN A 1 195 ? 7.211 -5.455 5.038 1.00 23.96 192 GLN A C 1
ATOM 1524 O O . GLN A 1 195 ? 6.031 -5.201 4.745 1.00 19.31 192 GLN A O 1
ATOM 1530 N N . LEU A 1 196 ? 7.760 -6.651 4.823 1.00 17.58 193 LEU A N 1
ATOM 1531 C CA . LEU A 1 196 ? 6.951 -7.741 4.280 1.00 19.07 193 LEU A CA 1
ATOM 1532 C C . LEU A 1 196 ? 5.719 -7.961 5.162 1.00 23.04 193 LEU A C 1
ATOM 1533 O O . LEU A 1 196 ? 4.644 -8.322 4.682 1.00 25.16 193 LEU A O 1
ATOM 1538 N N . PHE A 1 197 ? 5.866 -7.693 6.453 1.00 19.92 194 PHE A N 1
ATOM 1539 C CA . PHE A 1 197 ? 4.776 -7.919 7.383 1.00 19.01 194 PHE A CA 1
ATOM 1540 C C . PHE A 1 197 ? 3.611 -6.986 7.143 1.00 17.86 194 PHE A C 1
ATOM 1541 O O . PHE A 1 197 ? 2.462 -7.346 7.400 1.00 25.36 194 PHE A O 1
ATOM 1549 N N . GLU A 1 198 ? 3.904 -5.796 6.624 1.00 21.10 195 GLU A N 1
ATOM 1550 C CA . GLU A 1 198 ? 2.853 -4.843 6.310 1.00 24.30 195 GLU A CA 1
ATOM 1551 C C . GLU A 1 198 ? 2.210 -5.189 4.989 1.00 19.57 195 GLU A C 1
ATOM 1552 O O . GLU A 1 198 ? 0.988 -5.146 4.855 1.00 22.40 195 GLU A O 1
ATOM 1558 N N . PHE A 1 199 ? 3.017 -5.556 4.003 1.00 18.80 196 PHE A N 1
ATOM 1559 C CA . PHE A 1 199 ? 2.454 -5.864 2.684 1.00 20.66 196 PHE A CA 1
ATOM 1560 C C . PHE A 1 199 ? 1.516 -7.067 2.707 1.00 25.59 196 PHE A C 1
ATOM 1561 O O . PHE A 1 199 ? 0.563 -7.144 1.935 1.00 26.82 196 PHE A O 1
ATOM 1569 N N . PHE A 1 200 ? 1.775 -8.011 3.596 1.00 17.21 197 PHE A N 1
ATOM 1570 C CA . PHE A 1 200 ? 0.947 -9.214 3.582 1.00 22.07 197 PHE A CA 1
ATOM 1571 C C . PHE A 1 200 ? 0.015 -9.299 4.772 1.00 22.81 197 PHE A C 1
ATOM 1572 O O . PHE A 1 200 ? -0.427 -10.374 5.139 1.00 20.97 197 PHE A O 1
ATOM 1580 N N . ASP A 1 201 ? -0.276 -8.139 5.359 1.00 18.71 198 ASP A N 1
ATOM 1581 C CA . ASP A 1 201 ? -1.368 -8.014 6.309 1.00 18.00 198 ASP A CA 1
ATOM 1582 C C . ASP A 1 201 ? -1.189 -8.891 7.538 1.00 19.83 198 ASP A C 1
ATOM 1583 O O . ASP A 1 201 ? -2.154 -9.451 8.054 1.00 24.49 198 ASP A O 1
ATOM 1588 N N . ARG A 1 202 ? 0.047 -9.036 7.987 1.00 19.22 199 ARG A N 1
ATOM 1589 C CA . ARG A 1 202 ? 0.319 -9.854 9.160 1.00 19.24 199 ARG A CA 1
ATOM 1590 C C . ARG A 1 202 ? -0.054 -9.124 10.440 1.00 20.88 199 ARG A C 1
ATOM 1591 O O . ARG A 1 202 ? 0.205 -7.921 10.582 1.00 22.52 199 ARG A O 1
ATOM 1599 N N . ASP A 1 203 ? -0.660 -9.840 11.382 1.00 22.44 200 ASP A N 1
ATOM 1600 C CA . ASP A 1 203 ? -0.910 -9.240 12.683 1.00 21.79 200 ASP A CA 1
ATOM 1601 C C . ASP A 1 203 ? 0.183 -9.581 13.681 1.00 21.28 200 ASP A C 1
ATOM 1602 O O . ASP A 1 203 ? 0.146 -9.112 14.823 1.00 37.93 200 ASP A O 1
ATOM 1607 N N . GLU A 1 204 ? 1.164 -10.381 13.249 1.00 22.80 201 GLU A N 1
ATOM 1608 C CA . GLU A 1 204 ? 2.351 -10.604 14.052 1.00 29.59 201 GLU A CA 1
ATOM 1609 C C . GLU A 1 204 ? 3.142 -9.302 14.058 1.00 27.34 201 GLU A C 1
ATOM 1610 O O . GLU A 1 204 ? 3.546 -8.793 13.006 1.00 28.81 201 GLU A O 1
ATOM 1616 N N . LYS A 1 205 ? 3.369 -8.761 15.244 1.00 20.04 202 LYS A N 1
ATOM 1617 C CA . LYS A 1 205 ? 4.042 -7.464 15.361 1.00 22.42 202 LYS A CA 1
ATOM 1618 C C . LYS A 1 205 ? 5.567 -7.555 15.273 1.00 22.98 202 LYS A C 1
ATOM 1619 O O . LYS A 1 205 ? 6.171 -8.571 15.648 1.00 23.67 202 LYS A O 1
ATOM 1625 N N . VAL A 1 206 ? 6.185 -6.492 14.755 1.00 18.53 203 VAL A N 1
ATOM 1626 C CA . VAL A 1 206 ? 7.622 -6.457 14.578 1.00 19.31 203 VAL A CA 1
ATOM 1627 C C . VAL A 1 206 ? 8.204 -5.741 15.786 1.00 19.49 203 VAL A C 1
ATOM 1628 O O . VAL A 1 206 ? 7.930 -4.564 16.005 1.00 19.67 203 VAL A O 1
ATOM 1632 N N . LYS A 1 207 ? 8.990 -6.460 16.585 1.00 15.67 204 LYS A N 1
ATOM 1633 C CA . LYS A 1 207 ? 9.560 -5.895 17.794 1.00 17.48 204 LYS A CA 1
ATOM 1634 C C . LYS A 1 207 ? 10.779 -5.064 17.449 1.00 17.79 204 LYS A C 1
ATOM 1635 O O . LYS A 1 207 ? 11.612 -5.456 16.613 1.00 17.16 204 LYS A O 1
ATOM 1641 N N . VAL A 1 208 ? 10.919 -3.917 18.098 1.00 16.40 205 VAL A N 1
ATOM 1642 C CA . VAL A 1 208 ? 12.062 -3.072 17.819 1.00 16.10 205 VAL A CA 1
ATOM 1643 C C . VAL A 1 208 ? 13.040 -3.176 18.970 1.00 18.61 205 VAL A C 1
ATOM 1644 O O . VAL A 1 208 ? 12.655 -3.065 20.131 1.00 21.67 205 VAL A O 1
ATOM 1648 N N . VAL A 1 209 ? 14.302 -3.424 18.651 1.00 20.15 206 VAL A N 1
ATOM 1649 C CA . VAL A 1 209 ? 15.359 -3.428 19.653 1.00 20.74 206 VAL A CA 1
ATOM 1650 C C . VAL A 1 209 ? 16.209 -2.188 19.413 1.00 19.65 206 VAL A C 1
ATOM 1651 O O . VAL A 1 209 ? 16.546 -1.889 18.262 1.00 18.56 206 VAL A O 1
ATOM 1655 N N . HIS A 1 210 ? 16.541 -1.457 20.476 1.00 20.53 207 HIS A N 1
ATOM 1656 C CA . HIS A 1 210 ? 17.432 -0.302 20.349 1.00 22.80 207 HIS A CA 1
ATOM 1657 C C . HIS A 1 210 ? 18.771 -0.717 19.750 1.00 30.57 207 HIS A C 1
ATOM 1658 O O . HIS A 1 210 ? 19.467 -1.600 20.276 1.00 21.60 207 HIS A O 1
ATOM 1665 N N . GLY A 1 211 ? 19.129 -0.078 18.642 1.00 27.30 208 GLY A N 1
ATOM 1666 C CA . GLY A 1 211 ? 20.397 -0.337 17.997 1.00 25.67 208 GLY A CA 1
ATOM 1667 C C . GLY A 1 211 ? 21.485 0.591 18.505 1.00 26.46 208 GLY A C 1
ATOM 1668 O O . GLY A 1 211 ? 21.378 1.199 19.580 1.00 23.12 208 GLY A O 1
ATOM 1669 N N . GLU A 1 212 ? 22.545 0.703 17.725 1.00 24.62 209 GLU A N 1
ATOM 1670 C CA . GLU A 1 212 ? 23.693 1.481 18.124 1.00 23.92 209 GLU A CA 1
ATOM 1671 C C . GLU A 1 212 ? 23.934 2.556 17.082 1.00 26.23 209 GLU A C 1
ATOM 1672 O O . GLU A 1 212 ? 23.868 2.279 15.891 1.00 25.96 209 GLU A O 1
ATOM 1678 N N . TYR A 1 213 ? 24.188 3.788 17.528 1.00 22.13 210 TYR A N 1
ATOM 1679 C CA . TYR A 1 213 ? 24.440 4.870 16.587 1.00 26.39 210 TYR A CA 1
ATOM 1680 C C . TYR A 1 213 ? 25.747 4.613 15.847 1.00 27.88 210 TYR A C 1
ATOM 1681 O O . TYR A 1 213 ? 25.899 4.995 14.692 1.00 30.30 210 TYR A O 1
ATOM 1690 N N . SER A 1 214 ? 26.677 3.945 16.520 1.00 22.87 211 SER A N 1
ATOM 1691 C CA . SER A 1 214 ? 27.952 3.581 15.910 1.00 29.70 211 SER A CA 1
ATOM 1692 C C . SER A 1 214 ? 27.833 2.504 14.821 1.00 27.26 211 SER A C 1
ATOM 1693 O O . SER A 1 214 ? 28.764 2.309 14.048 1.00 34.15 211 SER A O 1
ATOM 1696 N N . ASN A 1 215 ? 26.700 1.809 14.764 1.00 22.56 212 ASN A N 1
ATOM 1697 C CA . ASN A 1 215 ? 26.529 0.677 13.837 1.00 20.95 212 ASN A CA 1
ATOM 1698 C C . ASN A 1 215 ? 26.201 1.148 12.407 1.00 22.20 212 ASN A C 1
ATOM 1699 O O . ASN A 1 215 ? 25.145 0.827 11.846 1.00 24.97 212 ASN A O 1
ATOM 1704 N N . ILE A 1 216 ? 27.124 1.892 11.808 1.00 26.87 213 ILE A N 1
ATOM 1705 C CA . ILE A 1 216 ? 26.894 2.466 10.486 1.00 26.64 213 ILE A CA 1
ATOM 1706 C C . ILE A 1 216 ? 27.223 1.494 9.350 1.00 22.45 213 ILE A C 1
ATOM 1707 O O . ILE A 1 216 ? 28.008 0.555 9.531 1.00 31.69 213 ILE A O 1
ATOM 1712 N N . LYS A 1 217 ? 26.618 1.738 8.183 1.00 26.56 214 LYS A N 1
ATOM 1713 C CA . LYS A 1 217 ? 26.891 0.996 6.952 1.00 28.61 214 LYS A CA 1
ATOM 1714 C C . LYS A 1 217 ? 28.125 1.589 6.254 1.00 39.78 214 LYS A C 1
ATOM 1715 O O . LYS A 1 217 ? 28.256 2.818 6.158 1.00 42.46 214 LYS A O 1
ATOM 1721 N N . ILE A 1 218 ? 29.028 0.732 5.770 1.00 36.21 215 ILE A N 1
ATOM 1722 C CA . ILE A 1 218 ? 30.230 1.211 5.082 1.00 41.70 215 ILE A CA 1
ATOM 1723 C C . ILE A 1 218 ? 30.158 0.928 3.586 1.00 46.24 215 ILE A C 1
ATOM 1724 O O . ILE A 1 218 ? 30.392 -0.204 3.159 1.00 44.89 215 ILE A O 1
ATOM 1729 N N . THR A 1 219 ? 29.836 1.945 2.789 1.00 47.05 216 THR A N 1
ATOM 1730 C CA . THR A 1 219 ? 29.764 1.774 1.335 1.00 50.64 216 THR A CA 1
ATOM 1731 C C . THR A 1 219 ? 30.560 2.828 0.551 1.00 52.43 216 THR A C 1
ATOM 1732 O O . THR A 1 219 ? 31.280 2.498 -0.395 1.00 57.47 216 THR A O 1
ATOM 1736 N N . THR A 1 220 ? 30.443 4.091 0.952 1.00 47.07 217 THR A N 1
ATOM 1737 C CA . THR A 1 220 ? 31.073 5.188 0.212 1.00 45.88 217 THR A CA 1
ATOM 1738 C C . THR A 1 220 ? 32.434 5.548 0.791 1.00 42.10 217 THR A C 1
ATOM 1739 O O . THR A 1 220 ? 32.763 5.155 1.910 1.00 40.57 217 THR A O 1
ATOM 1743 N N . GLN A 1 221 ? 33.214 6.308 0.026 1.00 62.31 218 GLN A N 1
ATOM 1744 C CA . GLN A 1 221 ? 34.510 6.786 0.489 1.00 61.43 218 GLN A CA 1
ATOM 1745 C C . GLN A 1 221 ? 34.347 7.635 1.752 1.00 59.89 218 GLN A C 1
ATOM 1746 O O . GLN A 1 221 ? 35.198 7.610 2.644 1.00 54.78 218 GLN A O 1
ATOM 1752 N N . GLU A 1 222 ? 33.237 8.368 1.827 1.00 61.80 219 GLU A N 1
ATOM 1753 C CA . GLU A 1 222 ? 32.911 9.169 3.007 1.00 64.83 219 GLU A CA 1
ATOM 1754 C C . GLU A 1 222 ? 32.741 8.312 4.265 1.00 57.77 219 GLU A C 1
ATOM 1755 O O . GLU A 1 222 ? 33.236 8.680 5.332 1.00 53.14 219 GLU A O 1
ATOM 1761 N N . ASP A 1 223 ? 32.040 7.182 4.134 1.00 49.56 220 ASP A N 1
ATOM 1762 C CA . ASP A 1 223 ? 31.809 6.264 5.257 1.00 47.08 220 ASP A CA 1
ATOM 1763 C C . ASP A 1 223 ? 33.129 5.727 5.811 1.00 51.57 220 ASP A C 1
ATOM 1764 O O . ASP A 1 223 ? 33.304 5.630 7.022 1.00 46.00 220 ASP A O 1
ATOM 1769 N N . ILE A 1 224 ? 34.059 5.399 4.916 1.00 50.39 221 ILE A N 1
ATOM 1770 C CA . ILE A 1 224 ? 35.372 4.892 5.310 1.00 53.27 221 ILE A CA 1
ATOM 1771 C C . ILE A 1 224 ? 36.155 5.933 6.114 1.00 62.70 221 ILE A C 1
ATOM 1772 O O . ILE A 1 224 ? 36.709 5.625 7.176 1.00 65.12 221 ILE A O 1
ATOM 1777 N N . ILE A 1 225 ? 36.181 7.165 5.608 1.00 64.70 222 ILE A N 1
ATOM 1778 C CA . ILE A 1 225 ? 36.738 8.293 6.346 1.00 65.00 222 ILE A CA 1
ATOM 1779 C C . ILE A 1 225 ? 36.078 8.386 7.727 1.00 62.72 222 ILE A C 1
ATOM 1780 O O . ILE A 1 225 ? 36.759 8.537 8.738 1.00 63.88 222 ILE A O 1
ATOM 1785 N N . PHE A 1 226 ? 34.754 8.263 7.769 1.00 56.92 223 PHE A N 1
ATOM 1786 C CA . PHE A 1 226 ? 34.022 8.379 9.023 1.00 53.36 223 PHE A CA 1
ATOM 1787 C C . PHE A 1 226 ? 34.320 7.196 9.950 1.00 52.32 223 PHE A C 1
ATOM 1788 O O . PHE A 1 226 ? 34.482 7.368 11.162 1.00 48.65 223 PHE A O 1
ATOM 1796 N N . ALA A 1 227 ? 34.393 5.995 9.381 1.00 49.54 224 ALA A N 1
ATOM 1797 C CA . ALA A 1 227 ? 34.653 4.800 10.182 1.00 47.77 224 ALA A CA 1
ATOM 1798 C C . ALA A 1 227 ? 36.031 4.880 10.818 1.00 47.69 224 ALA A C 1
ATOM 1799 O O . ALA A 1 227 ? 36.183 4.588 11.995 1.00 47.99 224 ALA A O 1
ATOM 1801 N N . ASN A 1 228 ? 37.032 5.284 10.044 1.00 49.62 225 ASN A N 1
ATOM 1802 C CA . ASN A 1 228 ? 38.380 5.452 10.586 1.00 52.37 225 ASN A CA 1
ATOM 1803 C C . ASN A 1 228 ? 38.480 6.483 11.722 1.00 64.17 225 ASN A C 1
ATOM 1804 O O . ASN A 1 228 ? 39.221 6.275 12.686 1.00 55.86 225 ASN A O 1
ATOM 1809 N N . ALA A 1 229 ? 37.736 7.585 11.611 1.00 62.35 226 ALA A N 1
ATOM 1810 C CA . ALA A 1 229 ? 37.735 8.613 12.660 1.00 62.47 226 ALA A CA 1
ATOM 1811 C C . ALA A 1 229 ? 37.064 8.104 13.938 1.00 62.68 226 ALA A C 1
ATOM 1812 O O . ALA A 1 229 ? 37.465 8.476 15.039 1.00 57.45 226 ALA A O 1
ATOM 1814 N N . TYR A 1 230 ? 36.050 7.250 13.783 1.00 51.90 227 TYR A N 1
ATOM 1815 C CA . TYR A 1 230 ? 35.416 6.580 14.919 1.00 58.19 227 TYR A CA 1
ATOM 1816 C C . TYR A 1 230 ? 36.398 5.646 15.629 1.00 59.71 227 TYR A C 1
ATOM 1817 O O . TYR A 1 230 ? 36.470 5.627 16.855 1.00 62.01 227 TYR A O 1
ATOM 1826 N N . LEU A 1 231 ? 37.151 4.874 14.850 1.00 51.80 228 LEU A N 1
ATOM 1827 C CA . LEU A 1 231 ? 38.124 3.932 15.402 1.00 53.48 228 LEU A CA 1
ATOM 1828 C C . LEU A 1 231 ? 39.306 4.623 16.089 1.00 68.17 228 LEU A C 1
ATOM 1829 O O . LEU A 1 231 ? 39.878 4.094 17.044 1.00 71.54 228 LEU A O 1
ATOM 1834 N N . GLN A 1 232 ? 39.666 5.806 15.606 1.00 67.56 229 GLN A N 1
ATOM 1835 C CA . GLN A 1 232 ? 40.776 6.547 16.198 1.00 74.12 229 GLN A CA 1
ATOM 1836 C C . GLN A 1 232 ? 40.282 7.466 17.325 1.00 79.00 229 GLN A C 1
ATOM 1837 O O . GLN A 1 232 ? 40.876 8.508 17.597 1.00 84.47 229 GLN A O 1
ATOM 1843 N N . ARG A 1 233 ? 39.148 7.141 17.913 1.00 79.64 230 ARG A N 1
ATOM 1844 C CA . ARG A 1 233 ? 38.549 8.050 18.875 1.00 85.33 230 ARG A CA 1
ATOM 1845 C C . ARG A 1 233 ? 38.713 7.521 20.286 1.00 88.96 230 ARG A C 1
ATOM 1846 O O . ARG A 1 233 ? 39.445 6.571 20.503 1.00 89.58 230 ARG A O 1
ATOM 1854 N N . ASP B 1 6 ? 11.564 40.096 -5.568 1.00 85.78 3 ASP B N 1
ATOM 1855 C CA . ASP B 1 6 ? 11.182 41.119 -4.594 1.00 87.16 3 ASP B CA 1
ATOM 1856 C C . ASP B 1 6 ? 12.330 42.084 -4.282 1.00 86.23 3 ASP B C 1
ATOM 1857 O O . ASP B 1 6 ? 13.498 41.779 -4.539 1.00 86.47 3 ASP B O 1
ATOM 1862 N N . GLY B 1 7 ? 11.992 43.249 -3.733 1.00 80.63 4 GLY B N 1
ATOM 1863 C CA . GLY B 1 7 ? 12.995 44.221 -3.338 1.00 72.16 4 GLY B CA 1
ATOM 1864 C C . GLY B 1 7 ? 13.028 44.448 -1.837 1.00 67.83 4 GLY B C 1
ATOM 1865 O O . GLY B 1 7 ? 13.452 45.506 -1.372 1.00 72.45 4 GLY B O 1
ATOM 1866 N N . LYS B 1 8 ? 12.592 43.449 -1.074 1.00 61.19 5 LYS B N 1
ATOM 1867 C CA . LYS B 1 8 ? 12.470 43.586 0.375 1.00 50.11 5 LYS B CA 1
ATOM 1868 C C . LYS B 1 8 ? 13.812 43.495 1.111 1.00 47.64 5 LYS B C 1
ATOM 1869 O O . LYS B 1 8 ? 14.771 42.900 0.606 1.00 46.09 5 LYS B O 1
ATOM 1875 N N . PHE B 1 9 ? 13.863 44.093 2.302 1.00 44.20 6 PHE B N 1
ATOM 1876 C CA . PHE B 1 9 ? 15.031 44.019 3.172 1.00 46.87 6 PHE B CA 1
ATOM 1877 C C . PHE B 1 9 ? 15.099 42.611 3.777 1.00 43.06 6 PHE B C 1
ATOM 1878 O O . PHE B 1 9 ? 14.116 42.132 4.353 1.00 43.13 6 PHE B O 1
ATOM 1886 N N . ILE B 1 10 ? 16.248 41.947 3.642 1.00 40.37 7 ILE B N 1
ATOM 1887 C CA . ILE B 1 10 ? 16.395 40.564 4.125 1.00 33.17 7 ILE B CA 1
ATOM 1888 C C . ILE B 1 10 ? 17.456 40.465 5.208 1.00 30.92 7 ILE B C 1
ATOM 1889 O O . ILE B 1 10 ? 18.567 40.989 5.055 1.00 33.43 7 ILE B O 1
ATOM 1894 N N . SER B 1 11 ? 17.099 39.799 6.305 1.00 30.20 8 SER B N 1
ATOM 1895 C CA . SER B 1 11 ? 17.985 39.642 7.448 1.00 28.32 8 SER B CA 1
ATOM 1896 C C . SER B 1 11 ? 18.405 38.196 7.565 1.00 30.67 8 SER B C 1
ATOM 1897 O O . SER B 1 11 ? 17.622 37.282 7.266 1.00 30.08 8 SER B O 1
ATOM 1900 N N . ALA B 1 12 ? 19.639 37.975 8.003 1.00 33.87 9 ALA B N 1
ATOM 1901 C CA . ALA B 1 12 ? 20.094 36.620 8.306 1.00 26.13 9 ALA B CA 1
ATOM 1902 C C . ALA B 1 12 ? 20.453 36.553 9.779 1.00 26.24 9 ALA B C 1
ATOM 1903 O O . ALA B 1 12 ? 21.127 37.447 10.296 1.00 26.74 9 ALA B O 1
ATOM 1905 N N . ILE B 1 13 ? 19.974 35.514 10.457 1.00 23.65 10 ILE B N 1
ATOM 1906 C CA . ILE B 1 13 ? 20.339 35.238 11.843 1.00 23.23 10 ILE B CA 1
ATOM 1907 C C . ILE B 1 13 ? 21.147 33.952 11.865 1.00 29.00 10 ILE B C 1
ATOM 1908 O O . ILE B 1 13 ? 20.643 32.870 11.479 1.00 23.75 10 ILE B O 1
ATOM 1913 N N . ILE B 1 14 ? 22.395 34.050 12.313 1.00 27.95 11 ILE B N 1
ATOM 1914 C CA . ILE B 1 14 ? 23.256 32.870 12.383 1.00 32.81 11 ILE B CA 1
ATOM 1915 C C . ILE B 1 14 ? 23.458 32.490 13.844 1.00 32.43 11 ILE B C 1
ATOM 1916 O O . ILE B 1 14 ? 24.027 33.264 14.609 1.00 27.68 11 ILE B O 1
ATOM 1921 N N . THR B 1 15 ? 22.985 31.307 14.244 1.00 30.56 12 THR B N 1
ATOM 1922 C CA . THR B 1 15 ? 23.091 30.918 15.653 1.00 30.97 12 THR B CA 1
ATOM 1923 C C . THR B 1 15 ? 24.424 30.238 15.954 1.00 30.30 12 THR B C 1
ATOM 1924 O O . THR B 1 15 ? 24.836 29.317 15.257 1.00 32.77 12 THR B O 1
ATOM 1928 N N . ALA B 1 16 ? 25.089 30.726 16.997 1.00 34.21 13 ALA B N 1
ATOM 1929 C CA . ALA B 1 16 ? 26.277 30.092 17.538 1.00 34.95 13 ALA B CA 1
ATOM 1930 C C . ALA B 1 16 ? 26.124 30.028 19.054 1.00 38.72 13 ALA B C 1
ATOM 1931 O O . ALA B 1 16 ? 27.113 29.998 19.782 1.00 43.78 13 ALA B O 1
ATOM 1933 N N . ALA B 1 17 ? 24.876 30.019 19.528 1.00 35.69 14 ALA B N 1
ATOM 1934 C CA . ALA B 1 17 ? 24.602 30.143 20.963 1.00 43.03 14 ALA B CA 1
ATOM 1935 C C . ALA B 1 17 ? 24.305 28.824 21.681 1.00 52.06 14 ALA B C 1
ATOM 1936 O O . ALA B 1 17 ? 23.738 28.825 22.780 1.00 55.12 14 ALA B O 1
ATOM 1938 N N . GLY B 1 18 ? 24.684 27.704 21.073 1.00 47.01 15 GLY B N 1
ATOM 1939 C CA . GLY B 1 18 ? 24.531 26.426 21.738 1.00 52.85 15 GLY B CA 1
ATOM 1940 C C . GLY B 1 18 ? 25.773 26.150 22.557 1.00 63.08 15 GLY B C 1
ATOM 1941 O O . GLY B 1 18 ? 25.931 26.676 23.661 1.00 62.75 15 GLY B O 1
ATOM 1942 N N . SER B 1 19 ? 26.657 25.326 22.006 1.00 71.96 16 SER B N 1
ATOM 1943 C CA . SER B 1 19 ? 27.963 25.070 22.600 1.00 79.91 16 SER B CA 1
ATOM 1944 C C . SER B 1 19 ? 28.923 26.178 22.189 1.00 82.85 16 SER B C 1
ATOM 1945 O O . SER B 1 19 ? 30.000 26.337 22.775 1.00 87.06 16 SER B O 1
ATOM 1948 N N . GLY B 1 20 ? 28.525 26.933 21.167 1.00 77.61 17 GLY B N 1
ATOM 1949 C CA . GLY B 1 20 ? 29.327 28.031 20.661 1.00 75.44 17 GLY B CA 1
ATOM 1950 C C . GLY B 1 20 ? 30.539 27.593 19.862 1.00 73.53 17 GLY B C 1
ATOM 1951 O O . GLY B 1 20 ? 30.497 26.597 19.131 1.00 73.78 17 GLY B O 1
ATOM 1952 N N . LEU B 1 21 ? 31.628 28.340 20.008 1.00 73.16 18 LEU B N 1
ATOM 1953 C CA . LEU B 1 21 ? 32.844 28.083 19.244 1.00 76.29 18 LEU B CA 1
ATOM 1954 C C . LEU B 1 21 ? 33.657 26.917 19.809 1.00 77.39 18 LEU B C 1
ATOM 1955 O O . LEU B 1 21 ? 34.709 26.566 19.278 1.00 76.08 18 LEU B O 1
ATOM 1960 N N . ARG B 1 22 ? 33.153 26.318 20.882 1.00 78.60 19 ARG B N 1
ATOM 1961 C CA . ARG B 1 22 ? 33.701 25.073 21.399 1.00 83.78 19 ARG B CA 1
ATOM 1962 C C . ARG B 1 22 ? 32.574 24.199 21.948 1.00 87.03 19 ARG B C 1
ATOM 1963 O O . ARG B 1 22 ? 32.564 22.982 21.755 1.00 89.87 19 ARG B O 1
ATOM 1971 N N . ILE B 1 32 ? 36.228 24.897 17.948 1.00 83.12 29 ILE B N 1
ATOM 1972 C CA . ILE B 1 32 ? 36.131 24.074 16.747 1.00 79.64 29 ILE B CA 1
ATOM 1973 C C . ILE B 1 32 ? 36.704 24.783 15.519 1.00 76.80 29 ILE B C 1
ATOM 1974 O O . ILE B 1 32 ? 36.349 25.925 15.213 1.00 75.40 29 ILE B O 1
ATOM 1979 N N . GLU B 1 33 ? 37.596 24.092 14.819 1.00 75.97 30 GLU B N 1
ATOM 1980 C CA . GLU B 1 33 ? 38.287 24.678 13.681 1.00 78.34 30 GLU B CA 1
ATOM 1981 C C . GLU B 1 33 ? 38.634 23.618 12.635 1.00 77.48 30 GLU B C 1
ATOM 1982 O O . GLU B 1 33 ? 39.224 22.584 12.954 1.00 84.07 30 GLU B O 1
ATOM 1988 N N . VAL B 1 34 ? 38.254 23.876 11.388 1.00 68.60 31 VAL B N 1
ATOM 1989 C CA . VAL B 1 34 ? 38.541 22.954 10.295 1.00 69.52 31 VAL B CA 1
ATOM 1990 C C . VAL B 1 34 ? 39.241 23.671 9.137 1.00 68.21 31 VAL B C 1
ATOM 1991 O O . VAL B 1 34 ? 38.902 24.811 8.796 1.00 66.39 31 VAL B O 1
ATOM 1995 N N . GLY B 1 35 ? 40.229 23.005 8.549 1.00 66.66 32 GLY B N 1
ATOM 1996 C CA . GLY B 1 35 ? 41.002 23.591 7.472 1.00 67.69 32 GLY B CA 1
ATOM 1997 C C . GLY B 1 35 ? 41.703 24.859 7.918 1.00 73.81 32 GLY B C 1
ATOM 1998 O O . GLY B 1 35 ? 41.914 25.769 7.113 1.00 75.69 32 GLY B O 1
ATOM 1999 N N . GLY B 1 36 ? 42.056 24.922 9.201 1.00 66.98 33 GLY B N 1
ATOM 2000 C CA . GLY B 1 36 ? 42.757 26.071 9.748 1.00 78.70 33 GLY B CA 1
ATOM 2001 C C . GLY B 1 36 ? 41.901 27.324 9.768 1.00 76.47 33 GLY B C 1
ATOM 2002 O O . GLY B 1 36 ? 42.410 28.442 9.635 1.00 75.57 33 GLY B O 1
ATOM 2003 N N . ARG B 1 37 ? 40.594 27.129 9.937 1.00 71.13 34 ARG B N 1
ATOM 2004 C CA . ARG B 1 37 ? 39.629 28.221 10.021 1.00 66.69 34 ARG B CA 1
ATOM 2005 C C . ARG B 1 37 ? 38.553 27.853 11.028 1.00 64.14 34 ARG B C 1
ATOM 2006 O O . ARG B 1 37 ? 38.027 26.741 10.984 1.00 63.95 34 ARG B O 1
ATOM 2014 N N . LYS B 1 38 ? 38.232 28.770 11.937 1.00 56.65 35 LYS B N 1
ATOM 2015 C CA . LYS B 1 38 ? 37.128 28.549 12.865 1.00 53.83 35 LYS B CA 1
ATOM 2016 C C . LYS B 1 38 ? 35.866 28.246 12.055 1.00 54.59 35 LYS B C 1
ATOM 2017 O O . LYS B 1 38 ? 35.635 28.847 10.997 1.00 49.46 35 LYS B O 1
ATOM 2023 N N . VAL B 1 39 ? 35.081 27.286 12.533 1.00 41.23 36 VAL B N 1
ATOM 2024 C CA . VAL B 1 39 ? 33.927 26.797 11.783 1.00 37.03 36 VAL B CA 1
ATOM 2025 C C . VAL B 1 39 ? 32.974 27.942 11.455 1.00 39.72 36 VAL B C 1
ATOM 2026 O O . VAL B 1 39 ? 32.555 28.088 10.306 1.00 37.88 36 VAL B O 1
ATOM 2030 N N . LEU B 1 40 ? 32.681 28.778 12.453 1.00 40.07 37 LEU B N 1
ATOM 2031 C CA . LEU B 1 40 ? 31.806 29.935 12.260 1.00 38.58 37 LEU B CA 1
ATOM 2032 C C . LEU B 1 40 ? 32.311 30.907 11.188 1.00 40.01 37 LEU B C 1
ATOM 2033 O O . LEU B 1 40 ? 31.510 31.570 10.523 1.00 37.33 37 LEU B O 1
ATOM 2038 N N . GLU B 1 41 ? 33.628 30.975 11.002 1.00 42.77 38 GLU B N 1
ATOM 2039 C CA . GLU B 1 41 ? 34.212 31.875 10.000 1.00 46.42 38 GLU B CA 1
ATOM 2040 C C . GLU B 1 41 ? 33.905 31.392 8.592 1.00 46.49 38 GLU B C 1
ATOM 2041 O O . GLU B 1 41 ? 33.591 32.186 7.704 1.00 39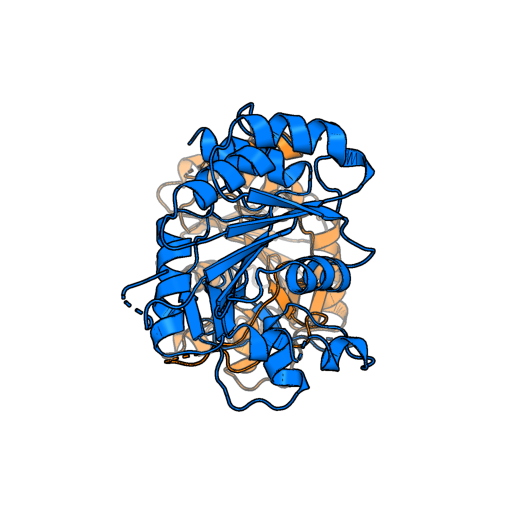.23 38 GLU B O 1
ATOM 2047 N N . ILE B 1 42 ? 34.015 30.083 8.395 1.00 50.79 39 ILE B N 1
ATOM 2048 C CA . ILE B 1 42 ? 33.657 29.480 7.124 1.00 47.21 39 ILE B CA 1
ATOM 2049 C C . ILE B 1 42 ? 32.203 29.795 6.833 1.00 39.23 39 ILE B C 1
ATOM 2050 O O . ILE B 1 42 ? 31.865 30.231 5.730 1.00 40.58 39 ILE B O 1
ATOM 2055 N N . THR B 1 43 ? 31.344 29.584 7.826 1.00 40.54 40 THR B N 1
ATOM 2056 C CA . THR B 1 43 ? 29.923 29.860 7.661 1.00 37.73 40 THR B CA 1
ATOM 2057 C C . THR B 1 43 ? 29.748 31.341 7.351 1.00 38.58 40 THR B C 1
ATOM 2058 O O . THR B 1 43 ? 29.033 31.704 6.413 1.00 33.36 40 THR B O 1
ATOM 2062 N N . LEU B 1 44 ? 30.430 32.184 8.128 1.00 40.10 41 LEU B N 1
ATOM 2063 C CA . LEU B 1 44 ? 30.384 33.627 7.936 1.00 35.28 41 LEU B CA 1
ATOM 2064 C C . LEU B 1 44 ? 30.854 34.038 6.539 1.00 45.64 41 LEU B C 1
ATOM 2065 O O . LEU B 1 44 ? 30.212 34.870 5.890 1.00 52.27 41 LEU B O 1
ATOM 2070 N N . ASP B 1 45 ? 31.966 33.457 6.084 1.00 42.83 42 ASP B N 1
ATOM 2071 C CA . ASP B 1 45 ? 32.500 33.717 4.746 1.00 40.18 42 ASP B CA 1
ATOM 2072 C C . ASP B 1 45 ? 31.437 33.514 3.688 1.00 46.15 42 ASP B C 1
ATOM 2073 O O . ASP B 1 45 ? 31.171 34.398 2.872 1.00 40.96 42 ASP B O 1
ATOM 2078 N N . THR B 1 46 ? 30.834 32.335 3.706 1.00 36.14 43 THR B N 1
ATOM 2079 C CA . THR B 1 46 ? 29.821 32.016 2.732 1.00 37.45 43 THR B CA 1
ATOM 2080 C C . THR B 1 46 ? 28.642 32.998 2.804 1.00 38.25 43 THR B C 1
ATOM 2081 O O . THR B 1 46 ? 28.220 33.546 1.776 1.00 40.25 43 THR B O 1
ATOM 2085 N N . VAL B 1 47 ? 28.134 33.253 4.006 1.00 33.01 44 VAL B N 1
ATOM 2086 C CA . VAL B 1 47 ? 26.912 34.036 4.125 1.00 32.19 44 VAL B CA 1
ATOM 2087 C C . VAL B 1 47 ? 27.131 35.507 3.750 1.00 36.36 44 VAL B C 1
ATOM 2088 O O . VAL B 1 47 ? 26.220 36.160 3.254 1.00 34.50 44 VAL B O 1
ATOM 2092 N N . SER B 1 48 ? 28.345 36.012 3.945 1.00 38.58 45 SER B N 1
ATOM 2093 C CA . SER B 1 48 ? 28.644 37.408 3.616 1.00 44.57 45 SER B CA 1
ATOM 2094 C C . SER B 1 48 ? 28.733 37.686 2.105 1.00 46.58 45 SER B C 1
ATOM 2095 O O . SER B 1 48 ? 28.663 38.845 1.686 1.00 51.45 45 SER B O 1
ATOM 2098 N N . ARG B 1 49 ? 28.880 36.631 1.295 1.00 41.30 46 ARG B N 1
ATOM 2099 C CA . ARG B 1 49 ? 28.937 36.764 -0.164 1.00 41.31 46 ARG B CA 1
ATOM 2100 C C . ARG B 1 49 ? 27.544 36.804 -0.781 1.00 48.23 46 ARG B C 1
ATOM 2101 O O . ARG B 1 49 ? 27.375 37.211 -1.926 1.00 46.97 46 ARG B O 1
ATOM 2109 N N . VAL B 1 50 ? 26.548 36.358 -0.029 1.00 43.34 47 VAL B N 1
ATOM 2110 C CA . VAL B 1 50 ? 25.170 36.415 -0.499 1.00 38.89 47 VAL B CA 1
ATOM 2111 C C . VAL B 1 50 ? 24.694 37.867 -0.361 1.00 42.96 47 VAL B C 1
ATOM 2112 O O . VAL B 1 50 ? 24.194 38.285 0.691 1.00 38.68 47 VAL B O 1
ATOM 2116 N N . LYS B 1 51 ? 24.887 38.639 -1.427 1.00 42.77 48 LYS B N 1
ATOM 2117 C CA . LYS B 1 51 ? 24.649 40.077 -1.393 1.00 48.33 48 LYS B CA 1
ATOM 2118 C C . LYS B 1 51 ? 23.172 40.424 -1.218 1.00 47.08 48 LYS B C 1
ATOM 2119 O O . LYS B 1 51 ? 22.839 41.501 -0.729 1.00 50.21 48 LYS B O 1
ATOM 2125 N N . GLU B 1 52 ? 22.297 39.498 -1.602 1.00 40.18 49 GLU B N 1
ATOM 2126 C CA . GLU B 1 52 ? 20.857 39.634 -1.380 1.00 41.71 49 GLU B CA 1
ATOM 2127 C C . GLU B 1 52 ? 20.500 39.807 0.101 1.00 42.34 49 GLU B C 1
ATOM 2128 O O . GLU B 1 52 ? 19.411 40.286 0.432 1.00 44.06 49 GLU B O 1
ATOM 2134 N N . ILE B 1 53 ? 21.393 39.380 0.988 1.00 39.26 50 ILE B N 1
ATOM 2135 C CA . ILE B 1 53 ? 21.154 39.482 2.427 1.00 36.79 50 ILE B CA 1
ATOM 2136 C C . ILE B 1 53 ? 21.635 40.843 2.926 1.00 43.27 50 ILE B C 1
ATOM 2137 O O . ILE B 1 53 ? 22.831 41.165 2.816 1.00 45.15 50 ILE B O 1
ATOM 2142 N N . ASP B 1 54 ? 20.710 41.639 3.467 1.00 39.73 51 ASP B N 1
ATOM 2143 C CA . ASP B 1 54 ? 21.006 43.038 3.808 1.00 44.06 51 ASP B CA 1
ATOM 2144 C C . ASP B 1 54 ? 21.717 43.189 5.149 1.00 41.63 51 ASP B C 1
ATOM 2145 O O . ASP B 1 54 ? 22.530 44.087 5.319 1.00 42.16 51 ASP B O 1
ATOM 2150 N N . GLU B 1 55 ? 21.421 42.306 6.098 1.00 39.82 52 GLU B N 1
ATOM 2151 C CA . GLU B 1 55 ? 22.087 42.355 7.400 1.00 38.75 52 GLU B CA 1
ATOM 2152 C C . GLU B 1 55 ? 22.287 40.955 7.962 1.00 36.79 52 GLU B C 1
ATOM 2153 O O . GLU B 1 55 ? 21.520 40.043 7.665 1.00 32.05 52 GLU B O 1
ATOM 2159 N N . ILE B 1 56 ? 23.334 40.799 8.764 1.00 37.47 53 ILE B N 1
ATOM 2160 C CA . ILE B 1 56 ? 23.630 39.533 9.418 1.00 40.06 53 ILE B CA 1
ATOM 2161 C C . ILE B 1 56 ? 23.709 39.725 10.939 1.00 42.74 53 ILE B C 1
ATOM 2162 O O . ILE B 1 56 ? 24.487 40.546 11.426 1.00 35.90 53 ILE B O 1
ATOM 2167 N N . ILE B 1 57 ? 22.903 38.965 11.682 1.00 36.36 54 ILE B N 1
ATOM 2168 C CA . ILE B 1 57 ? 22.914 39.020 13.145 1.00 31.31 54 ILE B CA 1
ATOM 2169 C C . ILE B 1 57 ? 23.457 37.700 13.689 1.00 30.69 54 ILE B C 1
ATOM 2170 O O . ILE B 1 57 ? 22.883 36.644 13.428 1.00 26.51 54 ILE B O 1
ATOM 2175 N N . LEU B 1 58 ? 24.559 37.754 14.433 1.00 32.07 55 LEU B N 1
ATOM 2176 C CA . LEU B 1 58 ? 25.086 36.566 15.105 1.00 35.70 55 LEU B CA 1
ATOM 2177 C C . LEU B 1 58 ? 24.457 36.459 16.489 1.00 34.10 55 LEU B C 1
ATOM 2178 O O . LEU B 1 58 ? 24.469 37.413 17.251 1.00 32.27 55 LEU B O 1
ATOM 2183 N N . VAL B 1 59 ? 23.892 35.303 16.810 1.00 29.02 56 VAL B N 1
ATOM 2184 C CA . VAL B 1 59 ? 23.436 35.047 18.174 1.00 32.52 56 VAL B CA 1
ATOM 2185 C C . VAL B 1 59 ? 24.502 34.199 18.894 1.00 28.22 56 VAL B C 1
ATOM 2186 O O . VAL B 1 59 ? 24.715 33.036 18.548 1.00 33.67 56 VAL B O 1
ATOM 2190 N N . ILE B 1 60 ? 25.184 34.791 19.873 1.00 31.00 57 ILE B N 1
ATOM 2191 C CA . ILE B 1 60 ? 26.378 34.183 20.468 1.00 32.65 57 ILE B CA 1
ATOM 2192 C C . ILE B 1 60 ? 26.265 33.909 21.975 1.00 38.01 57 ILE B C 1
ATOM 2193 O O . ILE B 1 60 ? 25.422 34.492 22.667 1.00 38.05 57 ILE B O 1
ATOM 2198 N N . ARG B 1 61 ? 27.126 33.035 22.488 1.00 38.74 58 ARG B N 1
ATOM 2199 C CA . ARG B 1 61 ? 27.276 32.911 23.935 1.00 47.52 58 ARG B CA 1
ATOM 2200 C C . ARG B 1 61 ? 28.060 34.120 24.389 1.00 44.76 58 ARG B C 1
ATOM 2201 O O . ARG B 1 61 ? 28.945 34.584 23.672 1.00 49.59 58 ARG B O 1
ATOM 2209 N N . LYS B 1 62 ? 27.740 34.642 25.568 1.00 47.44 59 LYS B N 1
ATOM 2210 C CA . LYS B 1 62 ? 28.450 35.803 26.079 1.00 52.98 59 LYS B CA 1
ATOM 2211 C C . LYS B 1 62 ? 29.937 35.504 26.288 1.00 52.85 59 LYS B C 1
ATOM 2212 O O . LYS B 1 62 ? 30.781 36.376 26.082 1.00 52.18 59 LYS B O 1
ATOM 2218 N N . ASP B 1 63 ? 30.255 34.271 26.681 1.00 52.71 60 ASP B N 1
ATOM 2219 C CA . ASP B 1 63 ? 31.641 33.884 26.968 1.00 56.02 60 ASP B CA 1
ATOM 2220 C C . ASP B 1 63 ? 32.542 33.937 25.734 1.00 56.62 60 ASP B C 1
ATOM 2221 O O . ASP B 1 63 ? 33.758 34.089 25.849 1.00 66.18 60 ASP B O 1
ATOM 2226 N N . ASP B 1 64 ? 31.944 33.806 24.556 1.00 50.39 61 ASP B N 1
ATOM 2227 C CA . ASP B 1 64 ? 32.710 33.832 23.315 1.00 52.73 61 ASP B CA 1
ATOM 2228 C C . ASP B 1 64 ? 32.751 35.228 22.693 1.00 55.84 61 ASP B C 1
ATOM 2229 O O . ASP B 1 64 ? 33.145 35.381 21.535 1.00 59.67 61 ASP B O 1
ATOM 2234 N N . GLU B 1 65 ? 32.358 36.241 23.467 1.00 54.51 62 GLU B N 1
ATOM 2235 C CA . GLU B 1 65 ? 32.207 37.604 22.944 1.00 55.30 62 GLU B CA 1
ATOM 2236 C C . GLU B 1 65 ? 33.494 38.159 22.333 1.00 56.68 62 GLU B C 1
ATOM 2237 O O . GLU B 1 65 ? 33.464 38.794 21.280 1.00 65.01 62 GLU B O 1
ATOM 2243 N N . ASP B 1 66 ? 34.623 37.899 22.984 1.00 66.76 63 ASP B N 1
ATOM 2244 C CA . ASP B 1 66 ? 35.910 38.410 22.522 1.00 63.54 63 ASP B CA 1
ATOM 2245 C C . ASP B 1 66 ? 36.341 37.760 21.208 1.00 61.62 63 ASP B C 1
ATOM 2246 O O . ASP B 1 66 ? 36.788 38.443 20.287 1.00 63.03 63 ASP B O 1
ATOM 2251 N N . ILE B 1 67 ? 36.202 36.440 21.128 1.00 58.62 64 ILE B N 1
ATOM 2252 C CA . ILE B 1 67 ? 36.486 35.711 19.900 1.00 59.05 64 ILE B CA 1
ATOM 2253 C C . ILE B 1 67 ? 35.620 36.229 18.755 1.00 54.12 64 ILE B C 1
ATOM 2254 O O . ILE B 1 67 ? 36.103 36.430 17.641 1.00 55.58 64 ILE B O 1
ATOM 2259 N N . ILE B 1 68 ? 34.336 36.432 19.045 1.00 51.62 65 ILE B N 1
ATOM 2260 C CA . ILE B 1 68 ? 33.372 36.932 18.067 1.00 49.30 65 ILE B CA 1
ATOM 2261 C C . ILE B 1 68 ? 33.734 38.340 17.554 1.00 52.27 65 ILE B C 1
ATOM 2262 O O . ILE B 1 68 ? 33.845 38.550 16.342 1.00 51.88 65 ILE B O 1
ATOM 2267 N N . LYS B 1 69 ? 33.914 39.288 18.473 1.00 55.44 66 LYS B N 1
ATOM 2268 C CA . LYS B 1 69 ? 34.347 40.644 18.130 1.00 63.11 66 LYS B CA 1
ATOM 2269 C C . LYS B 1 69 ? 35.555 40.618 17.198 1.00 67.10 66 LYS B C 1
ATOM 2270 O O . LYS B 1 69 ? 35.641 41.407 16.260 1.00 62.25 66 LYS B O 1
ATOM 2276 N N . ASP B 1 70 ? 36.490 39.712 17.481 1.00 67.64 67 ASP B N 1
ATOM 2277 C CA . ASP B 1 70 ? 37.702 39.553 16.683 1.00 68.42 67 ASP B CA 1
ATOM 2278 C C . ASP B 1 70 ? 37.398 39.063 15.273 1.00 66.84 67 ASP B C 1
ATOM 2279 O O . ASP B 1 70 ? 37.862 39.645 14.293 1.00 70.31 67 ASP B O 1
ATOM 2284 N N . ILE B 1 71 ? 36.629 37.981 15.184 1.00 63.24 68 ILE B N 1
ATOM 2285 C CA . ILE B 1 71 ? 36.188 37.438 13.904 1.00 58.74 68 ILE B CA 1
ATOM 2286 C C . ILE B 1 71 ? 35.542 38.516 13.029 1.00 65.37 68 ILE B C 1
ATOM 2287 O O . ILE B 1 71 ? 35.853 38.633 11.843 1.00 69.62 68 ILE B O 1
ATOM 2292 N N . LEU B 1 72 ? 34.669 39.319 13.633 1.00 66.06 69 LEU B N 1
ATOM 2293 C CA . LEU B 1 72 ? 33.912 40.343 12.909 1.00 64.41 69 LEU B CA 1
ATOM 2294 C C . LEU B 1 72 ? 34.764 41.502 12.375 1.00 68.32 69 LEU B C 1
ATOM 2295 O O . LEU B 1 72 ? 34.301 42.277 11.533 1.00 68.28 69 LEU B O 1
ATOM 2300 N N . GLU B 1 73 ? 35.997 41.624 12.862 1.00 74.13 70 GLU B N 1
ATOM 2301 C CA . GLU B 1 73 ? 36.917 42.657 12.379 1.00 77.70 70 GLU B CA 1
ATOM 2302 C C . GLU B 1 73 ? 37.312 42.375 10.932 1.00 79.31 70 GLU B C 1
ATOM 2303 O O . GLU B 1 73 ? 37.508 43.293 10.132 1.00 76.83 70 GLU B O 1
ATOM 2309 N N . LYS B 1 74 ? 37.422 41.087 10.613 1.00 80.46 71 LYS B N 1
ATOM 2310 C CA . LYS B 1 74 ? 37.805 40.614 9.286 1.00 79.39 71 LYS B CA 1
ATOM 2311 C C . LYS B 1 74 ? 36.772 41.010 8.231 1.00 75.14 71 LYS B C 1
ATOM 2312 O O . LYS B 1 74 ? 37.073 41.076 7.039 1.00 72.36 71 LYS B O 1
ATOM 2318 N N . TYR B 1 75 ? 35.558 41.306 8.678 1.00 71.25 72 TYR B N 1
ATOM 2319 C CA . TYR B 1 75 ? 34.468 41.592 7.759 1.00 70.01 72 TYR B CA 1
ATOM 2320 C C . TYR B 1 75 ? 34.062 43.055 7.802 1.00 71.13 72 TYR B C 1
ATOM 2321 O O . TYR B 1 75 ? 34.005 43.665 8.871 1.00 74.39 72 TYR B O 1
ATOM 2330 N N . ASP B 1 76 ? 33.792 43.613 6.628 1.00 75.97 73 ASP B N 1
ATOM 2331 C CA . ASP B 1 76 ? 33.092 44.882 6.523 1.00 84.60 73 ASP B CA 1
ATOM 2332 C C . ASP B 1 76 ? 31.647 44.534 6.211 1.00 85.18 73 ASP B C 1
ATOM 2333 O O . ASP B 1 76 ? 31.295 43.357 6.174 1.00 85.45 73 ASP B O 1
ATOM 2338 N N . GLY B 1 77 ? 30.803 45.536 5.992 1.00 85.12 74 GLY B N 1
ATOM 2339 C CA . GLY B 1 77 ? 29.403 45.262 5.716 1.00 79.38 74 GLY B CA 1
ATOM 2340 C C . GLY B 1 77 ? 28.585 45.058 6.979 1.00 70.28 74 GLY B C 1
ATOM 2341 O O . GLY B 1 77 ? 29.134 44.985 8.080 1.00 68.87 74 GLY B O 1
ATOM 2342 N N . ASN B 1 78 ? 27.270 44.946 6.815 1.00 62.92 75 ASN B N 1
ATOM 2343 C CA . ASN B 1 78 ? 26.346 45.013 7.943 1.00 60.46 75 ASN B CA 1
ATOM 2344 C C . ASN B 1 78 ? 26.247 43.717 8.748 1.00 57.65 75 ASN B C 1
ATOM 2345 O O . ASN B 1 78 ? 25.373 42.876 8.492 1.00 41.50 75 ASN B O 1
ATOM 2350 N N . ILE B 1 79 ? 27.149 43.570 9.719 1.00 44.31 76 ILE B N 1
ATOM 2351 C CA . ILE B 1 79 ? 27.128 42.443 10.650 1.00 46.35 76 ILE B CA 1
ATOM 2352 C C . ILE B 1 79 ? 27.223 42.957 12.087 1.00 42.37 76 ILE B C 1
ATOM 2353 O O . ILE B 1 79 ? 27.888 43.957 12.357 1.00 49.48 76 ILE B O 1
ATOM 2358 N N . ARG B 1 80 ? 26.551 42.265 12.999 1.00 40.07 77 ARG B N 1
ATOM 2359 C CA . ARG B 1 80 ? 26.587 42.592 14.414 1.00 43.32 77 ARG B CA 1
ATOM 2360 C C . ARG B 1 80 ? 26.150 41.353 15.196 1.00 46.52 77 ARG B C 1
ATOM 2361 O O . ARG B 1 80 ? 25.687 40.371 14.597 1.00 48.06 77 ARG B O 1
ATOM 2369 N N . TYR B 1 81 ? 26.307 41.379 16.518 1.00 38.23 78 TYR B N 1
ATOM 2370 C CA . TYR B 1 81 ? 25.936 40.223 17.342 1.00 36.04 78 TYR B CA 1
ATOM 2371 C C . TYR B 1 81 ? 25.015 40.581 18.517 1.00 36.05 78 TYR B C 1
ATOM 2372 O O . TYR B 1 81 ? 24.952 41.744 18.961 1.00 38.14 78 TYR B O 1
ATOM 2381 N N . VAL B 1 82 ? 24.308 39.570 19.020 1.00 33.95 79 VAL B N 1
ATOM 2382 C CA . VAL B 1 82 ? 23.558 39.701 20.274 1.00 34.09 79 VAL B CA 1
ATOM 2383 C C . VAL B 1 82 ? 23.739 38.442 21.105 1.00 36.85 79 VAL B C 1
ATOM 2384 O O . VAL B 1 82 ? 24.014 37.365 20.562 1.00 31.29 79 VAL B O 1
ATOM 2388 N N . TYR B 1 83 ? 23.586 38.573 22.417 1.00 33.80 80 TYR B N 1
ATOM 2389 C CA . TYR B 1 83 ? 23.688 37.420 23.305 1.00 33.02 80 TYR B CA 1
ATOM 2390 C C . TYR B 1 83 ? 22.522 36.478 23.093 1.00 30.76 80 TYR B C 1
ATOM 2391 O O . TYR B 1 83 ? 21.376 36.916 22.941 1.00 38.05 80 TYR B O 1
ATOM 2400 N N . GLY B 1 84 ? 22.810 35.181 23.097 1.00 33.06 81 GLY B N 1
ATOM 2401 C CA . GLY B 1 84 ? 21.768 34.172 23.036 1.00 27.68 81 GLY B CA 1
ATOM 2402 C C . GLY B 1 84 ? 21.116 33.994 24.399 1.00 31.11 81 GLY B C 1
ATOM 2403 O O . GLY B 1 84 ? 21.286 34.832 25.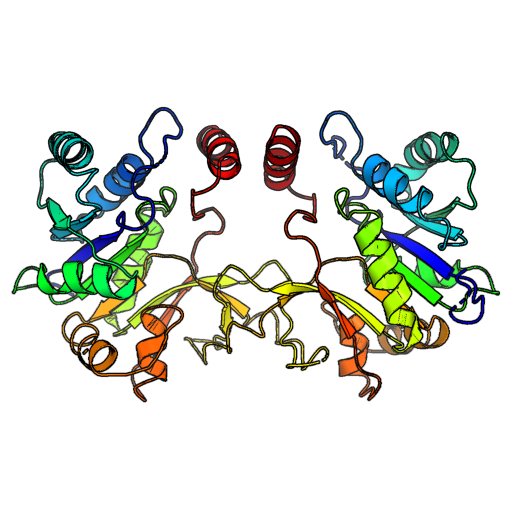294 1.00 32.81 81 GLY B O 1
ATOM 2404 N N . SER B 1 85 ? 20.371 32.903 24.559 1.00 27.14 82 SER B N 1
ATOM 2405 C CA . SER B 1 85 ? 19.702 32.610 25.822 1.00 34.14 82 SER B CA 1
ATOM 2406 C C . SER B 1 85 ? 19.797 31.121 26.183 1.00 38.02 82 SER B C 1
ATOM 2407 O O . SER B 1 85 ? 20.726 30.424 25.764 1.00 35.43 82 SER B O 1
ATOM 2410 N N . THR B 1 86 ? 18.823 30.636 26.946 1.00 39.49 83 THR B N 1
ATOM 2411 C CA . THR B 1 86 ? 18.924 29.302 27.532 1.00 41.97 83 THR B CA 1
ATOM 2412 C C . THR B 1 86 ? 18.291 28.151 26.733 1.00 44.26 83 THR B C 1
ATOM 2413 O O . THR B 1 86 ? 18.531 26.988 27.044 1.00 41.26 83 THR B O 1
ATOM 2417 N N . THR B 1 87 ? 17.482 28.464 25.723 1.00 38.86 84 THR B N 1
ATOM 2418 C CA . THR B 1 87 ? 17.052 27.441 24.769 1.00 26.89 84 THR B CA 1
ATOM 2419 C C . THR B 1 87 ? 17.313 27.922 23.348 1.00 35.27 84 THR B C 1
ATOM 2420 O O . THR B 1 87 ? 17.613 29.100 23.130 1.00 32.40 84 THR B O 1
ATOM 2424 N N . ARG B 1 88 ? 17.200 27.004 22.390 1.00 33.33 85 ARG B N 1
ATOM 2425 C CA . ARG B 1 88 ? 17.364 27.328 20.985 1.00 31.92 85 ARG B CA 1
ATOM 2426 C C . ARG B 1 88 ? 16.367 28.403 20.590 1.00 23.78 85 ARG B C 1
ATOM 2427 O O . ARG B 1 88 ? 16.717 29.368 19.908 1.00 32.95 85 ARG B O 1
ATOM 2435 N N . GLU B 1 89 ? 15.125 28.246 21.044 1.00 21.41 86 GLU B N 1
ATOM 2436 C CA . GLU B 1 89 ? 14.063 29.179 20.687 1.00 25.86 86 GLU B CA 1
ATOM 2437 C C . GLU B 1 89 ? 14.259 30.531 21.361 1.00 31.46 86 GLU B C 1
ATOM 2438 O O . GLU B 1 89 ? 14.041 31.573 20.751 1.00 26.76 86 GLU B O 1
ATOM 2444 N N . LEU B 1 90 ? 14.672 30.524 22.623 1.00 32.63 87 LEU B N 1
ATOM 2445 C CA . LEU B 1 90 ? 14.897 31.788 23.309 1.00 27.34 87 LEU B CA 1
ATOM 2446 C C . LEU B 1 90 ? 16.017 32.564 22.613 1.00 27.38 87 LEU B C 1
ATOM 2447 O O . LEU B 1 90 ? 15.951 33.776 22.510 1.00 24.81 87 LEU B O 1
ATOM 2452 N N . SER B 1 91 ? 17.012 31.857 22.082 1.00 24.49 88 SER B N 1
ATOM 2453 C CA . SER B 1 91 ? 18.126 32.517 21.401 1.00 26.88 88 SER B CA 1
ATOM 2454 C C . SER B 1 91 ? 17.731 33.074 20.047 1.00 25.43 88 SER B C 1
ATOM 2455 O O . SER B 1 91 ? 18.103 34.202 19.678 1.00 26.37 88 SER B O 1
ATOM 2458 N N . THR B 1 92 ? 16.971 32.290 19.303 1.00 24.22 89 THR B N 1
ATOM 2459 C CA . THR B 1 92 ? 16.436 32.775 18.043 1.00 27.52 89 THR B CA 1
ATOM 2460 C C . THR B 1 92 ? 15.625 34.050 18.281 1.00 23.92 89 THR B C 1
ATOM 2461 O O . THR B 1 92 ? 15.750 35.023 17.542 1.00 24.43 89 THR B O 1
ATOM 2465 N N . PHE B 1 93 ? 14.813 34.059 19.332 1.00 24.65 90 PHE B N 1
ATOM 2466 C CA . PHE B 1 93 ? 13.953 35.208 19.576 1.00 24.26 90 PHE B CA 1
ATOM 2467 C C . PHE B 1 93 ? 14.803 36.423 19.885 1.00 29.20 90 PHE B C 1
ATOM 2468 O O . PHE B 1 93 ? 14.401 37.544 19.581 1.00 26.93 90 PHE B O 1
ATOM 2476 N N . GLU B 1 94 ? 15.976 36.208 20.482 1.00 25.89 91 GLU B N 1
ATOM 2477 C CA . GLU B 1 94 ? 16.901 37.315 20.739 1.00 27.51 91 GLU B CA 1
ATOM 2478 C C . GLU B 1 94 ? 17.424 37.844 19.411 1.00 28.48 91 GLU B C 1
ATOM 2479 O O . GLU B 1 94 ? 17.695 39.031 19.270 1.00 29.73 91 GLU B O 1
ATOM 2485 N N . GLY B 1 95 ? 17.574 36.959 18.437 1.00 26.07 92 GLY B N 1
ATOM 2486 C CA . GLY B 1 95 ? 17.932 37.395 17.100 1.00 26.28 92 GLY B CA 1
ATOM 2487 C C . GLY B 1 95 ? 16.806 38.198 16.476 1.00 29.73 92 GLY B C 1
ATOM 2488 O O . GLY B 1 95 ? 17.032 39.283 15.937 1.00 33.40 92 GLY B O 1
ATOM 2489 N N . LEU B 1 96 ? 15.587 37.661 16.556 1.00 26.04 93 LEU B N 1
ATOM 2490 C CA . LEU B 1 96 ? 14.400 38.315 15.999 1.00 33.59 93 LEU B CA 1
ATOM 2491 C C . LEU B 1 96 ? 14.162 39.732 16.540 1.00 39.52 93 LEU B C 1
ATOM 2492 O O . LEU B 1 96 ? 13.903 40.654 15.762 1.00 40.49 93 LEU B O 1
ATOM 2497 N N . LYS B 1 97 ? 14.244 39.912 17.859 1.00 29.50 94 LYS B N 1
ATOM 2498 C CA . LYS B 1 97 ? 14.111 41.253 18.448 1.00 37.76 94 LYS B CA 1
ATOM 2499 C C . LYS B 1 97 ? 15.219 42.175 17.963 1.00 33.73 94 LYS B C 1
ATOM 2500 O O . LYS B 1 97 ? 15.066 43.400 17.959 1.00 35.32 94 LYS B O 1
ATOM 2506 N N . ALA B 1 98 ? 16.353 41.610 17.557 1.00 32.30 95 ALA B N 1
ATOM 2507 C CA . ALA B 1 98 ? 17.462 42.474 17.131 1.00 44.15 95 ALA B CA 1
ATOM 2508 C C . ALA B 1 98 ? 17.386 42.945 15.660 1.00 44.68 95 ALA B C 1
ATOM 2509 O O . ALA B 1 98 ? 18.125 43.847 15.258 1.00 36.50 95 ALA B O 1
ATOM 2511 N N . LEU B 1 99 ? 16.490 42.346 14.872 1.00 40.33 96 LEU B N 1
ATOM 2512 C CA . LEU B 1 99 ? 16.362 42.659 13.437 1.00 39.54 96 LEU B CA 1
ATOM 2513 C C . LEU B 1 99 ? 16.101 44.134 13.146 1.00 49.83 96 LEU B C 1
ATOM 2514 O O . LEU B 1 99 ? 15.405 44.814 13.902 1.00 37.71 96 LEU B O 1
ATOM 2519 N N . ASP B 1 100 ? 16.665 44.627 12.047 1.00 37.93 97 ASP B N 1
ATOM 2520 C CA . ASP B 1 100 ? 16.402 45.988 11.610 1.00 40.82 97 ASP B CA 1
ATOM 2521 C C . ASP B 1 100 ? 14.895 46.190 11.419 1.00 41.04 97 ASP B C 1
ATOM 2522 O O . ASP B 1 100 ? 14.212 45.319 10.893 1.00 39.34 97 ASP B O 1
ATOM 2527 N N . PRO B 1 101 ? 14.368 47.340 11.870 1.00 43.36 98 PRO B N 1
ATOM 2528 C CA . PRO B 1 101 ? 12.951 47.671 11.682 1.00 53.26 98 PRO B CA 1
ATOM 2529 C C . PRO B 1 101 ? 12.456 47.515 10.240 1.00 55.66 98 PRO B C 1
ATOM 2530 O O . PRO B 1 101 ? 11.261 47.258 10.054 1.00 44.10 98 PRO B O 1
ATOM 2534 N N . GLN B 1 102 ? 13.345 47.666 9.253 1.00 45.19 99 GLN B N 1
ATOM 2535 C CA . GLN B 1 102 ? 12.995 47.479 7.844 1.00 45.64 99 GLN B CA 1
ATOM 2536 C C . GLN B 1 102 ? 12.823 46.017 7.471 1.00 42.64 99 GLN B C 1
ATOM 2537 O O . GLN B 1 102 ? 12.262 45.717 6.417 1.00 43.73 99 GLN B O 1
ATOM 2543 N N . SER B 1 103 ? 13.332 45.112 8.307 1.00 40.16 100 SER B N 1
ATOM 2544 C CA . SER B 1 103 ? 13.391 43.702 7.944 1.00 37.54 100 SER B CA 1
ATOM 2545 C C . SER B 1 103 ? 12.020 43.156 7.553 1.00 39.53 100 SER B C 1
ATOM 2546 O O . SER B 1 103 ? 11.048 43.264 8.313 1.00 37.47 100 SER B O 1
ATOM 2549 N N . GLU B 1 104 ? 11.942 42.584 6.357 1.00 36.65 101 GLU B N 1
ATOM 2550 C CA . GLU B 1 104 ? 10.697 41.990 5.893 1.00 36.24 101 GLU B CA 1
ATOM 2551 C C . GLU B 1 104 ? 10.784 40.481 5.721 1.00 33.72 101 GLU B C 1
ATOM 2552 O O . GLU B 1 104 ? 9.764 39.794 5.771 1.00 33.30 101 GLU B O 1
ATOM 2558 N N . LEU B 1 105 ? 11.997 39.974 5.512 1.00 32.70 102 LEU B N 1
ATOM 2559 C CA . LEU B 1 105 ? 12.225 38.530 5.369 1.00 30.48 102 LEU B CA 1
ATOM 2560 C C . LEU B 1 105 ? 13.411 38.122 6.229 1.00 29.05 102 LEU B C 1
ATOM 2561 O O . LEU B 1 105 ? 14.408 38.838 6.286 1.00 35.33 102 LEU B O 1
ATOM 2566 N N . VAL B 1 106 ? 13.328 36.977 6.895 1.00 27.00 103 VAL B N 1
ATOM 2567 C CA . VAL B 1 106 ? 14.466 36.554 7.703 1.00 35.24 103 VAL B CA 1
ATOM 2568 C C . VAL B 1 106 ? 14.904 35.143 7.360 1.00 32.14 103 VAL B C 1
ATOM 2569 O O . VAL B 1 106 ? 14.074 34.231 7.279 1.00 31.92 103 VAL B O 1
ATOM 2573 N N . LEU B 1 107 ? 16.202 34.971 7.131 1.00 29.10 104 LEU B N 1
ATOM 2574 C CA . LEU B 1 107 ? 16.777 33.637 6.966 1.00 25.04 104 LEU B CA 1
ATOM 2575 C C . LEU B 1 107 ? 17.491 33.240 8.260 1.00 27.11 104 LEU B C 1
ATOM 2576 O O . LEU B 1 107 ? 18.102 34.081 8.915 1.00 26.02 104 LEU B O 1
ATOM 2581 N N . THR B 1 108 ? 17.402 31.967 8.649 1.00 21.56 105 THR B N 1
ATOM 2582 C CA . THR B 1 108 ? 18.132 31.508 9.825 1.00 23.74 105 THR B CA 1
ATOM 2583 C C . THR B 1 108 ? 19.081 30.398 9.408 1.00 25.92 105 THR B C 1
ATOM 2584 O O . THR B 1 108 ? 18.756 29.594 8.515 1.00 25.99 105 THR B O 1
ATOM 2588 N N . HIS B 1 109 ? 20.244 30.328 10.050 1.00 21.33 106 HIS B N 1
ATOM 2589 C CA . HIS B 1 109 ? 21.198 29.269 9.705 1.00 19.19 106 HIS B CA 1
ATOM 2590 C C . HIS B 1 109 ? 22.074 28.906 10.881 1.00 19.18 106 HIS B C 1
ATOM 2591 O O . HIS B 1 109 ? 22.440 29.777 11.649 1.00 21.33 106 HIS B O 1
ATOM 2598 N N . ASP B 1 110 ? 22.374 27.618 11.045 1.00 18.52 107 ASP B N 1
ATOM 2599 C CA . ASP B 1 110 ? 23.251 27.157 12.123 1.00 26.06 107 ASP B CA 1
ATOM 2600 C C . ASP B 1 110 ? 24.690 27.565 11.865 1.00 29.60 107 ASP B C 1
ATOM 2601 O O . ASP B 1 110 ? 25.227 27.289 10.803 1.00 28.38 107 ASP B O 1
ATOM 2606 N N . GLY B 1 111 ? 25.321 28.206 12.841 1.00 28.08 108 GLY B N 1
ATOM 2607 C CA . GLY B 1 111 ? 26.718 28.575 12.704 1.00 25.71 108 GLY B CA 1
ATOM 2608 C C . GLY B 1 111 ? 27.649 27.383 12.544 1.00 24.69 108 GLY B C 1
ATOM 2609 O O . GLY B 1 111 ? 28.757 27.527 12.036 1.00 30.75 108 GLY B O 1
ATOM 2610 N N . VAL B 1 112 ? 27.203 26.208 12.972 1.00 21.15 109 VAL B N 1
ATOM 2611 C CA . VAL B 1 112 ? 28.044 25.017 12.917 1.00 27.94 109 VAL B CA 1
ATOM 2612 C C . VAL B 1 112 ? 27.733 24.131 11.699 1.00 22.16 109 VAL B C 1
ATOM 2613 O O . VAL B 1 112 ? 28.025 22.936 11.695 1.00 29.70 109 VAL B O 1
ATOM 2617 N N . ARG B 1 113 ? 27.122 24.723 10.678 1.00 26.43 110 ARG B N 1
ATOM 2618 C CA . ARG B 1 113 ? 26.960 24.067 9.382 1.00 23.39 110 ARG B CA 1
ATOM 2619 C C . ARG B 1 113 ? 27.704 24.896 8.363 1.00 27.05 110 ARG B C 1
ATOM 2620 O O . ARG B 1 113 ? 27.099 25.726 7.672 1.00 22.93 110 ARG B O 1
ATOM 2628 N N . PRO B 1 114 ? 29.026 24.690 8.272 1.00 25.10 111 PRO B N 1
ATOM 2629 C CA . PRO B 1 114 ? 29.844 25.593 7.467 1.00 26.12 111 PRO B CA 1
ATOM 2630 C C . PRO B 1 114 ? 29.764 25.308 5.972 1.00 29.68 111 PRO B C 1
ATOM 2631 O O . PRO B 1 114 ? 30.171 26.173 5.193 1.00 27.74 111 PRO B O 1
ATOM 2635 N N . PHE B 1 115 ? 29.254 24.137 5.581 1.00 25.47 112 PHE B N 1
ATOM 2636 C CA . PHE B 1 115 ? 29.349 23.697 4.181 1.00 26.57 112 PHE B CA 1
ATOM 2637 C C . PHE B 1 115 ? 28.142 24.019 3.296 1.00 32.97 112 PHE B C 1
ATOM 2638 O O . PHE B 1 115 ? 28.139 23.684 2.110 1.00 33.23 112 PHE B O 1
ATOM 2646 N N . ALA B 1 116 ? 27.128 24.668 3.869 1.00 29.24 113 ALA B N 1
ATOM 2647 C CA . ALA B 1 116 ? 25.987 25.145 3.087 1.00 26.06 113 ALA B CA 1
ATOM 2648 C C . ALA B 1 116 ? 26.524 25.996 1.948 1.00 32.34 113 ALA B C 1
ATOM 2649 O O . ALA B 1 116 ? 27.227 26.972 2.185 1.00 34.22 113 ALA B O 1
ATOM 2651 N N . SER B 1 117 ? 26.226 25.622 0.711 1.00 29.11 114 SER B N 1
ATOM 2652 C CA . SER B 1 117 ? 26.731 26.382 -0.421 1.00 31.50 114 SER B CA 1
ATOM 2653 C C . SER B 1 117 ? 25.985 27.702 -0.535 1.00 32.09 114 SER B C 1
ATOM 2654 O O . SER B 1 117 ? 24.873 27.849 -0.019 1.00 28.17 114 SER B O 1
ATOM 2657 N N . GLU B 1 118 ? 26.615 28.662 -1.203 1.00 29.14 115 GLU B N 1
ATOM 2658 C CA . GLU B 1 118 ? 25.970 29.919 -1.569 1.00 34.88 115 GLU B CA 1
ATOM 2659 C C . GLU B 1 118 ? 24.668 29.653 -2.351 1.00 29.61 115 GLU B C 1
ATOM 2660 O O . GLU B 1 118 ? 23.633 30.269 -2.089 1.00 28.68 115 GLU B O 1
ATOM 2666 N N . GLU B 1 119 ? 24.716 28.705 -3.275 1.00 27.09 116 GLU B N 1
ATOM 2667 C CA . GLU B 1 119 ? 23.534 28.303 -4.025 1.00 35.59 116 GLU B CA 1
ATOM 2668 C C . GLU B 1 119 ? 22.347 27.935 -3.120 1.00 30.41 116 GLU B C 1
ATOM 2669 O O . GLU B 1 119 ? 21.214 28.321 -3.399 1.00 31.36 116 GLU B O 1
ATOM 2675 N N . LEU B 1 120 ? 22.603 27.207 -2.036 1.00 25.22 117 LEU B N 1
ATOM 2676 C CA . LEU B 1 120 ? 21.533 26.796 -1.123 1.00 19.88 117 LEU B CA 1
ATOM 2677 C C . LEU B 1 120 ? 20.881 27.994 -0.412 1.00 20.87 117 LEU B C 1
ATOM 2678 O O . LEU B 1 120 ? 19.665 28.017 -0.198 1.00 26.82 117 LEU B O 1
ATOM 2683 N N . PHE B 1 121 ? 21.675 28.988 -0.028 1.00 25.44 118 PHE B N 1
ATOM 2684 C CA . PHE B 1 121 ? 21.098 30.190 0.573 1.00 20.78 118 PHE B CA 1
ATOM 2685 C C . PHE B 1 121 ? 20.244 30.920 -0.456 1.00 26.24 118 PHE B C 1
ATOM 2686 O O . PHE B 1 121 ? 19.129 31.350 -0.162 1.00 24.19 118 PHE B O 1
ATOM 2694 N N . LEU B 1 122 ? 20.772 31.046 -1.668 1.00 30.57 119 LEU B N 1
ATOM 2695 C CA . LEU B 1 122 ? 20.040 31.669 -2.764 1.00 27.21 119 LEU B CA 1
ATOM 2696 C C . LEU B 1 122 ? 18.716 30.969 -3.071 1.00 27.79 119 LEU B C 1
ATOM 2697 O O . LEU B 1 122 ? 17.698 31.625 -3.284 1.00 27.02 119 LEU B O 1
ATOM 2702 N N . LYS B 1 123 ? 18.737 29.641 -3.089 1.00 23.93 120 LYS B N 1
ATOM 2703 C CA . LYS B 1 123 ? 17.557 28.839 -3.372 1.00 28.96 120 LYS B CA 1
ATOM 2704 C C . LYS B 1 123 ? 16.503 29.025 -2.288 1.00 27.08 120 LYS B C 1
ATOM 2705 O O . LYS B 1 123 ? 15.310 29.116 -2.577 1.00 31.06 120 LYS B O 1
ATOM 2711 N N . THR B 1 124 ? 16.949 29.066 -1.039 1.00 22.05 121 THR B N 1
ATOM 2712 C CA . THR B 1 124 ? 16.041 29.291 0.073 1.00 23.63 121 THR B CA 1
ATOM 2713 C C . THR B 1 124 ? 15.404 30.679 -0.054 1.00 28.18 121 THR B C 1
ATOM 2714 O O . THR B 1 124 ? 14.197 30.849 0.166 1.00 26.61 121 THR B O 1
ATOM 2718 N N . ILE B 1 125 ? 16.206 31.666 -0.442 1.00 31.15 122 ILE B N 1
ATOM 2719 C CA . ILE B 1 125 ? 15.714 33.041 -0.552 1.00 27.04 122 ILE B CA 1
ATOM 2720 C C . ILE B 1 125 ? 14.677 33.179 -1.675 1.00 31.62 122 ILE B C 1
ATOM 2721 O O . ILE B 1 125 ? 13.603 33.734 -1.450 1.00 30.61 122 ILE B O 1
ATOM 2726 N N . ASN B 1 126 ? 14.989 32.644 -2.859 1.00 31.33 123 ASN B N 1
ATOM 2727 C CA . ASN B 1 126 ? 14.096 32.684 -4.010 1.00 27.01 123 ASN B CA 1
ATOM 2728 C C . ASN B 1 126 ? 12.764 31.977 -3.772 1.00 26.28 123 ASN B C 1
ATOM 2729 O O . ASN B 1 126 ? 11.769 32.290 -4.430 1.00 37.23 123 ASN B O 1
ATOM 2734 N N . ALA B 1 127 ? 12.744 31.009 -2.855 1.00 36.29 124 ALA B N 1
ATOM 2735 C CA . ALA B 1 127 ? 11.493 30.325 -2.531 1.00 32.75 124 ALA B CA 1
ATOM 2736 C C . ALA B 1 127 ? 10.535 31.249 -1.771 1.00 31.24 124 ALA B C 1
ATOM 2737 O O . ALA B 1 127 ? 9.329 30.989 -1.706 1.00 32.66 124 ALA B O 1
ATOM 2739 N N . LEU B 1 128 ? 11.071 32.332 -1.212 1.00 29.40 125 LEU B N 1
ATOM 2740 C CA . LEU B 1 128 ? 10.248 33.334 -0.528 1.00 33.90 125 LEU B CA 1
ATOM 2741 C C . LEU B 1 128 ? 9.415 34.182 -1.479 1.00 37.55 125 LEU B C 1
ATOM 2742 O O . LEU B 1 128 ? 8.584 34.976 -1.038 1.00 39.26 125 LEU B O 1
ATOM 2747 N N . ARG B 1 129 ? 9.620 34.024 -2.782 1.00 36.08 126 ARG B N 1
ATOM 2748 C CA . ARG B 1 129 ? 8.877 34.833 -3.741 1.00 38.18 126 ARG B CA 1
ATOM 2749 C C . ARG B 1 129 ? 7.387 34.504 -3.663 1.00 39.17 126 ARG B C 1
ATOM 2750 O O . ARG B 1 129 ? 6.533 35.385 -3.758 1.00 37.94 126 ARG B O 1
ATOM 2758 N N . LYS B 1 130 ? 7.087 33.230 -3.454 1.00 32.88 127 LYS B N 1
ATOM 2759 C CA . LYS B 1 130 ? 5.716 32.753 -3.488 1.00 37.81 127 LYS B CA 1
ATOM 2760 C C . LYS B 1 130 ? 5.349 32.011 -2.211 1.00 37.14 127 LYS B C 1
ATOM 2761 O O . LYS B 1 130 ? 4.261 31.461 -2.099 1.00 35.79 127 LYS B O 1
ATOM 2767 N N . ASN B 1 131 ? 6.262 31.973 -1.252 1.00 29.82 128 ASN B N 1
ATOM 2768 C CA . ASN B 1 131 ? 5.962 31.301 0.004 1.00 25.63 128 ASN B CA 1
ATOM 2769 C C . ASN B 1 131 ? 6.341 32.151 1.217 1.00 32.32 128 ASN B C 1
ATOM 2770 O O . ASN B 1 131 ? 7.255 32.983 1.151 1.00 35.85 128 ASN B O 1
ATOM 2775 N N . LYS B 1 132 ? 5.630 31.946 2.322 1.00 29.10 129 LYS B N 1
ATOM 2776 C CA . LYS B 1 132 ? 5.903 32.697 3.537 1.00 27.29 129 LYS B CA 1
ATOM 2777 C C . LYS B 1 132 ? 6.822 31.930 4.486 1.00 25.87 129 LYS B C 1
ATOM 2778 O O . LYS B 1 132 ? 7.394 32.519 5.397 1.00 27.67 129 LYS B O 1
ATOM 2784 N N . ALA B 1 133 ? 6.965 30.623 4.270 1.00 23.28 130 ALA B N 1
ATOM 2785 C CA . ALA B 1 133 ? 7.830 29.790 5.100 1.00 23.20 130 ALA B CA 1
ATOM 2786 C C . ALA B 1 133 ? 8.590 28.796 4.217 1.00 26.66 130 ALA B C 1
ATOM 2787 O O . ALA B 1 133 ? 7.994 28.135 3.355 1.00 21.82 130 ALA B O 1
ATOM 2789 N N . VAL B 1 134 ? 9.904 28.709 4.414 1.00 25.88 131 VAL B N 1
ATOM 2790 C CA . VAL B 1 134 ? 10.748 27.848 3.589 1.00 18.24 131 VAL B CA 1
ATOM 2791 C C . VAL B 1 134 ? 11.709 27.081 4.470 1.00 22.69 131 VAL B C 1
ATOM 2792 O O . VAL B 1 134 ? 12.291 27.649 5.385 1.00 21.67 131 VAL B O 1
ATOM 2796 N N . ILE B 1 135 ? 11.883 25.789 4.208 1.00 19.80 132 ILE B N 1
ATOM 2797 C CA . ILE B 1 135 ? 12.914 25.029 4.921 1.00 16.68 132 ILE B CA 1
ATOM 2798 C C . ILE B 1 135 ? 13.770 24.211 3.955 1.00 19.92 132 ILE B C 1
ATOM 2799 O O . ILE B 1 135 ? 13.328 23.879 2.850 1.00 20.27 132 ILE B O 1
ATOM 2804 N N . THR B 1 136 ? 14.986 23.859 4.376 1.00 19.84 133 THR B N 1
ATOM 2805 C CA . THR B 1 136 ? 15.832 22.987 3.557 1.00 19.51 133 THR B CA 1
ATOM 2806 C C . THR B 1 136 ? 15.795 21.588 4.159 1.00 14.69 133 THR B C 1
ATOM 2807 O O . THR B 1 136 ? 15.714 21.441 5.383 1.00 16.72 133 THR B O 1
ATOM 2811 N N . ALA B 1 137 ? 15.855 20.568 3.307 1.00 17.59 134 ALA B N 1
ATOM 2812 C CA . ALA B 1 137 ? 15.749 19.192 3.773 1.00 12.76 134 ALA B CA 1
ATOM 2813 C C . ALA B 1 137 ? 16.228 18.225 2.711 1.00 16.79 134 ALA B C 1
ATOM 2814 O O . ALA B 1 137 ? 16.242 18.547 1.521 1.00 16.88 134 ALA B O 1
ATOM 2816 N N . THR B 1 138 ? 16.615 17.025 3.135 1.00 11.00 135 THR B N 1
ATOM 2817 C CA . THR B 1 138 ? 17.045 16.027 2.170 1.00 17.36 135 THR B CA 1
ATOM 2818 C C . THR B 1 138 ? 16.343 14.709 2.407 1.00 21.41 135 THR B C 1
ATOM 2819 O O . THR B 1 138 ? 16.097 14.321 3.559 1.00 17.40 135 THR B O 1
ATOM 2823 N N . LYS B 1 139 ? 16.040 14.006 1.322 1.00 20.97 136 LYS B N 1
ATOM 2824 C CA . LYS B 1 139 ? 15.379 12.712 1.455 1.00 19.00 136 LYS B CA 1
ATOM 2825 C C . LYS B 1 139 ? 16.277 11.804 2.296 1.00 18.34 136 LYS B C 1
ATOM 2826 O O . LYS B 1 139 ? 17.492 11.733 2.054 1.00 17.87 136 LYS B O 1
ATOM 2832 N N . SER B 1 140 ? 15.700 11.151 3.304 1.00 19.88 137 SER B N 1
ATOM 2833 C CA . SER B 1 140 ? 16.491 10.330 4.215 1.00 20.41 137 SER B CA 1
ATOM 2834 C C . SER B 1 140 ? 17.064 9.149 3.463 1.00 14.89 137 SER B C 1
ATOM 2835 O O . SER B 1 140 ? 16.335 8.431 2.762 1.00 17.41 137 SER B O 1
ATOM 2838 N N . LYS B 1 141 ? 18.376 8.955 3.573 1.00 12.89 138 LYS B N 1
ATOM 2839 C CA . LYS B 1 141 ? 19.003 7.774 2.986 1.00 15.66 138 LYS B CA 1
ATOM 2840 C C . LYS B 1 141 ? 18.783 6.568 3.882 1.00 16.11 138 LYS B C 1
ATOM 2841 O O . LYS B 1 141 ? 18.815 5.431 3.420 1.00 22.37 138 LYS B O 1
ATOM 2847 N N . ASP B 1 142 ? 18.569 6.818 5.170 1.00 16.66 139 ASP B N 1
ATOM 2848 C CA . ASP B 1 142 ? 18.294 5.734 6.116 1.00 29.57 139 ASP B CA 1
ATOM 2849 C C . ASP B 1 142 ? 16.792 5.483 6.175 1.00 32.03 139 ASP B C 1
ATOM 2850 O O . ASP B 1 142 ? 16.024 6.426 6.286 1.00 39.35 139 ASP B O 1
ATOM 2855 N N . THR B 1 143 ? 16.373 4.222 6.112 1.00 28.02 140 THR B N 1
ATOM 2856 C CA . THR B 1 143 ? 14.941 3.907 6.120 1.00 24.87 140 THR B CA 1
ATOM 2857 C C . THR B 1 143 ? 14.350 4.237 7.478 1.00 21.36 140 THR B C 1
ATOM 2858 O O . THR B 1 143 ? 14.887 3.811 8.508 1.00 19.37 140 THR B O 1
ATOM 2862 N N . VAL B 1 144 ? 13.252 4.995 7.479 1.00 18.28 141 VAL B N 1
ATOM 2863 C CA . VAL B 1 144 ? 12.557 5.377 8.709 1.00 13.22 141 VAL B CA 1
ATOM 2864 C C . VAL B 1 144 ? 11.361 4.462 8.940 1.00 17.79 141 VAL B C 1
ATOM 2865 O O . VAL B 1 144 ? 10.709 4.019 7.974 1.00 16.42 141 VAL B O 1
ATOM 2869 N N . LYS B 1 145 ? 11.117 4.137 10.213 1.00 11.96 142 LYS B N 1
ATOM 2870 C CA . LYS B 1 145 ? 9.840 3.559 10.637 1.00 20.75 142 LYS B CA 1
ATOM 2871 C C . LYS B 1 145 ? 9.226 4.369 11.762 1.00 21.79 142 LYS B C 1
ATOM 2872 O O . LYS B 1 145 ? 9.949 4.922 12.584 1.00 21.20 142 LYS B O 1
ATOM 2878 N N . ILE B 1 146 ? 7.897 4.437 11.801 1.00 20.14 143 ILE B N 1
ATOM 2879 C CA . ILE B 1 146 ? 7.208 5.041 12.939 1.00 17.46 143 ILE B CA 1
ATOM 2880 C C . ILE B 1 146 ? 6.916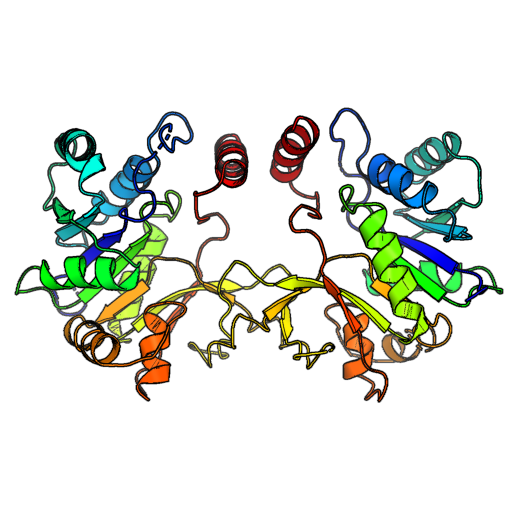 3.884 13.874 1.00 19.47 143 ILE B C 1
ATOM 2881 O O . ILE B 1 146 ? 6.399 2.842 13.464 1.00 18.90 143 ILE B O 1
ATOM 2886 N N A ILE B 1 147 ? 7.291 4.032 15.137 0.62 18.14 144 ILE B N 1
ATOM 2887 N N B ILE B 1 147 ? 7.244 4.087 15.149 0.38 18.01 144 ILE B N 1
ATOM 2888 C CA A ILE B 1 147 ? 7.123 2.938 16.074 0.62 17.64 144 ILE B CA 1
ATOM 2889 C CA B ILE B 1 147 ? 7.210 3.031 16.151 0.38 19.47 144 ILE B CA 1
ATOM 2890 C C A ILE B 1 147 ? 6.180 3.391 17.172 0.62 22.76 144 ILE B C 1
ATOM 2891 C C B ILE B 1 147 ? 6.239 3.416 17.263 0.38 22.89 144 ILE B C 1
ATOM 2892 O O A ILE B 1 147 ? 5.991 4.593 17.363 0.62 21.25 144 ILE B O 1
ATOM 2893 O O B ILE B 1 147 ? 6.082 4.600 17.555 0.38 22.49 144 ILE B O 1
ATOM 2902 N N . ASP B 1 148 ? 5.560 2.438 17.867 1.00 25.65 145 ASP B N 1
ATOM 2903 C CA . ASP B 1 148 ? 4.591 2.760 18.921 1.00 23.76 145 ASP B CA 1
ATOM 2904 C C . ASP B 1 148 ? 5.229 2.802 20.307 1.00 29.66 145 ASP B C 1
ATOM 2905 O O . ASP B 1 148 ? 6.437 2.602 20.450 1.00 25.19 145 ASP B O 1
ATOM 2910 N N . ASP B 1 149 ? 4.421 3.066 21.328 1.00 29.58 146 ASP B N 1
ATOM 2911 C CA . ASP B 1 149 ? 4.963 3.259 22.670 1.00 31.24 146 ASP B CA 1
ATOM 2912 C C . ASP B 1 149 ? 5.350 1.945 23.351 1.00 30.00 146 ASP B C 1
ATOM 2913 O O . ASP B 1 149 ? 5.834 1.960 24.478 1.00 32.30 146 ASP B O 1
ATOM 2918 N N . ASP B 1 150 ? 5.147 0.817 22.667 1.00 27.07 147 ASP B N 1
ATOM 2919 C CA . ASP B 1 150 ? 5.585 -0.482 23.186 1.00 20.97 147 ASP B CA 1
ATOM 2920 C C . ASP B 1 150 ? 6.766 -1.054 22.374 1.00 22.69 147 ASP B C 1
ATOM 2921 O O . ASP B 1 150 ? 7.067 -2.263 22.448 1.00 25.10 147 ASP B O 1
ATOM 2934 N N . TYR B 1 152 ? 7.049 -1.498 19.171 1.00 15.98 149 TYR B N 1
ATOM 2935 C CA . TYR B 1 152 ? 6.686 -2.304 18.009 1.00 16.06 149 TYR B CA 1
ATOM 2936 C C . TYR B 1 152 ? 6.518 -1.359 16.835 1.00 22.77 149 TYR B C 1
ATOM 2937 O O . TYR B 1 152 ? 6.134 -0.198 17.022 1.00 20.54 149 TYR B O 1
ATOM 2946 N N . VAL B 1 153 ? 6.808 -1.831 15.626 1.00 21.18 150 VAL B N 1
ATOM 2947 C CA . VAL B 1 153 ? 6.617 -0.985 14.454 1.00 16.00 150 VAL B CA 1
ATOM 2948 C C . VAL B 1 153 ? 5.140 -0.627 14.295 1.00 17.94 150 VAL B C 1
ATOM 2949 O O . VAL B 1 153 ? 4.271 -1.508 14.402 1.00 17.42 150 VAL B O 1
ATOM 2953 N N . ASP B 1 154 ? 4.849 0.665 14.080 1.00 24.59 151 ASP B N 1
ATOM 2954 C CA . ASP B 1 154 ? 3.494 1.095 13.712 1.00 25.06 151 ASP B CA 1
ATOM 2955 C C . ASP B 1 154 ? 3.357 0.913 12.206 1.00 21.79 151 ASP B C 1
ATOM 2956 O O . ASP B 1 154 ? 2.536 0.130 11.729 1.00 19.89 151 ASP B O 1
ATOM 2961 N N . PHE B 1 155 ? 4.193 1.626 11.459 1.00 18.71 152 PHE B N 1
ATOM 2962 C CA . PHE B 1 155 ? 4.221 1.499 9.991 1.00 18.06 152 PHE B CA 1
ATOM 2963 C C . PHE B 1 155 ? 5.499 2.075 9.397 1.00 14.30 152 PHE B C 1
ATOM 2964 O O . PHE B 1 155 ? 6.262 2.781 10.077 1.00 16.54 152 PHE B O 1
ATOM 2972 N N . THR B 1 156 ? 5.728 1.799 8.116 1.00 13.46 153 THR B N 1
ATOM 2973 C CA . THR B 1 156 ? 6.890 2.329 7.412 1.00 14.81 153 THR B CA 1
ATOM 2974 C C . THR B 1 156 ? 6.371 3.355 6.428 1.00 20.47 153 THR B C 1
ATOM 2975 O O . THR B 1 156 ? 5.648 3.014 5.520 1.00 17.22 153 THR B O 1
ATOM 2979 N N . PRO B 1 157 ? 6.727 4.630 6.605 1.00 13.76 154 PRO B N 1
ATOM 2980 C CA . PRO B 1 157 ? 6.201 5.630 5.664 1.00 19.10 154 PRO B CA 1
ATOM 2981 C C . PRO B 1 157 ? 6.814 5.429 4.291 1.00 18.20 154 PRO B C 1
ATOM 2982 O O . PRO B 1 157 ? 7.904 4.847 4.203 1.00 18.79 154 PRO B O 1
ATOM 2986 N N . ASN B 1 158 ? 6.153 5.917 3.247 1.00 21.00 155 ASN B N 1
ATOM 2987 C CA . ASN B 1 158 ? 6.737 5.928 1.913 1.00 19.60 155 ASN B CA 1
ATOM 2988 C C . ASN B 1 158 ? 8.066 6.695 1.932 1.00 22.96 155 ASN B C 1
ATOM 2989 O O . ASN B 1 158 ? 8.107 7.896 2.245 1.00 19.74 155 ASN B O 1
ATOM 2994 N N . ARG B 1 159 ? 9.156 6.017 1.578 1.00 17.67 156 ARG B N 1
ATOM 2995 C CA . ARG B 1 159 ? 10.485 6.619 1.731 1.00 23.19 156 ARG B CA 1
ATOM 2996 C C . ARG B 1 159 ? 10.728 7.829 0.815 1.00 15.19 156 ARG B C 1
ATOM 2997 O O . ARG B 1 159 ? 11.597 8.642 1.078 1.00 17.80 156 ARG B O 1
ATOM 3005 N N . ASP B 1 160 ? 9.956 7.958 -0.254 1.00 18.08 157 ASP B N 1
ATOM 3006 C CA . ASP B 1 160 ? 10.142 9.098 -1.152 1.00 19.82 157 ASP B CA 1
ATOM 3007 C C . ASP B 1 160 ? 9.645 10.399 -0.525 1.00 22.53 157 ASP B C 1
ATOM 3008 O O . ASP B 1 160 ? 9.882 11.485 -1.054 1.00 19.85 157 ASP B O 1
ATOM 3013 N N . TYR B 1 161 ? 8.971 10.295 0.615 1.00 18.98 158 TYR B N 1
ATOM 3014 C CA . TYR B 1 161 ? 8.392 11.481 1.220 1.00 19.32 158 TYR B CA 1
ATOM 3015 C C . TYR B 1 161 ? 8.937 11.756 2.600 1.00 16.72 158 TYR B C 1
ATOM 3016 O O . TYR B 1 161 ? 8.453 12.655 3.285 1.00 22.55 158 TYR B O 1
ATOM 3025 N N . VAL B 1 162 ? 9.941 10.974 3.004 1.00 21.55 159 VAL B N 1
ATOM 3026 C CA . VAL B 1 162 ? 10.589 11.147 4.303 1.00 18.88 159 VAL B CA 1
ATOM 3027 C C . VAL B 1 162 ? 11.845 11.997 4.164 1.00 20.51 159 VAL B C 1
ATOM 3028 O O . VAL B 1 162 ? 12.808 11.584 3.528 1.00 17.62 159 VAL B O 1
ATOM 3032 N N . TYR B 1 163 ? 11.832 13.180 4.778 1.00 16.25 160 TYR B N 1
ATOM 3033 C CA . TYR B 1 163 ? 12.952 14.111 4.643 1.00 13.58 160 TYR B CA 1
ATOM 3034 C C . TYR B 1 163 ? 13.550 14.518 5.984 1.00 13.72 160 TYR B C 1
ATOM 3035 O O . TYR B 1 163 ? 12.830 14.703 6.970 1.00 15.21 160 TYR B O 1
ATOM 3044 N N . ASN B 1 164 ? 14.875 14.656 6.019 1.00 11.80 161 ASN B N 1
ATOM 3045 C CA . ASN B 1 164 ? 15.579 15.170 7.201 1.00 15.55 161 ASN B CA 1
ATOM 3046 C C . ASN B 1 164 ? 15.867 16.666 7.031 1.00 21.40 161 ASN B C 1
ATOM 3047 O O . ASN B 1 164 ? 16.479 17.054 6.040 1.00 22.29 161 ASN B O 1
ATOM 3052 N N . ILE B 1 165 ? 15.443 17.506 7.979 1.00 18.34 162 ILE B N 1
ATOM 3053 C CA . ILE B 1 165 ? 15.667 18.933 7.823 1.00 23.12 162 ILE B CA 1
ATOM 3054 C C . ILE B 1 165 ? 17.106 19.264 8.135 1.00 20.19 162 ILE B C 1
ATOM 3055 O O . ILE B 1 165 ? 17.790 18.531 8.861 1.00 15.38 162 ILE B O 1
ATOM 3060 N N . GLN B 1 166 ? 17.569 20.375 7.578 1.00 13.97 163 GLN B N 1
ATOM 3061 C CA . GLN B 1 166 ? 18.875 20.925 7.946 1.00 16.45 163 GLN B CA 1
ATOM 3062 C C . GLN B 1 166 ? 18.658 22.438 8.070 1.00 21.03 163 GLN B C 1
ATOM 3063 O O . GLN B 1 166 ? 17.572 22.859 8.452 1.00 19.29 163 GLN B O 1
ATOM 3069 N N . THR B 1 167 ? 19.661 23.261 7.785 1.00 16.87 164 THR B N 1
ATOM 3070 C CA . THR B 1 167 ? 19.417 24.712 7.705 1.00 15.01 164 THR B CA 1
ATOM 3071 C C . THR B 1 167 ? 20.162 25.193 6.460 1.00 20.37 164 THR B C 1
ATOM 3072 O O . THR B 1 167 ? 21.100 24.522 6.014 1.00 20.13 164 THR B O 1
ATOM 3076 N N . PRO B 1 168 ? 19.781 26.354 5.893 1.00 17.73 165 PRO B N 1
ATOM 3077 C CA . PRO B 1 168 ? 18.896 27.428 6.372 1.00 17.81 165 PRO B CA 1
ATOM 3078 C C . PRO B 1 168 ? 17.396 27.189 6.268 1.00 18.68 165 PRO B C 1
ATOM 3079 O O . PRO B 1 168 ? 16.923 26.278 5.563 1.00 18.72 165 PRO B O 1
ATOM 3083 N N . GLN B 1 169 ? 16.660 28.027 6.996 1.00 17.65 166 GLN B N 1
ATOM 3084 C CA . GLN B 1 169 ? 15.217 28.163 6.843 1.00 22.49 166 GLN B CA 1
ATOM 3085 C C . GLN B 1 169 ? 14.974 29.651 6.592 1.00 23.10 166 GLN B C 1
ATOM 3086 O O . GLN B 1 169 ? 15.869 30.463 6.834 1.00 25.12 166 GLN B O 1
ATOM 3092 N N . ALA B 1 170 ? 13.805 30.015 6.069 1.00 16.68 167 ALA B N 1
ATOM 3093 C CA . ALA B 1 170 ? 13.481 31.433 5.922 1.00 19.97 167 ALA B CA 1
ATOM 3094 C C . ALA B 1 170 ? 11.975 31.702 5.956 1.00 26.36 167 ALA B C 1
ATOM 3095 O O . ALA B 1 170 ? 11.166 30.821 5.642 1.00 22.05 167 ALA B O 1
ATOM 3097 N N . PHE B 1 171 ? 11.607 32.926 6.345 1.00 20.87 168 PHE B N 1
ATOM 3098 C CA . PHE B 1 171 ? 10.214 33.253 6.618 1.00 22.43 168 PHE B CA 1
ATOM 3099 C C . PHE B 1 171 ? 9.922 34.715 6.331 1.00 26.42 168 PHE B C 1
ATOM 3100 O O . PHE B 1 171 ? 10.830 35.549 6.320 1.00 27.98 168 PHE B O 1
ATOM 3108 N N . ASP B 1 172 ? 8.646 35.012 6.104 1.00 29.11 169 ASP B N 1
ATOM 3109 C CA . ASP B 1 172 ? 8.117 36.362 6.264 1.00 32.42 169 ASP B CA 1
ATOM 3110 C C . ASP B 1 172 ? 8.376 36.779 7.715 1.00 34.67 169 ASP B C 1
ATOM 3111 O O . ASP B 1 172 ? 7.948 36.090 8.654 1.00 29.88 169 ASP B O 1
ATOM 3116 N N . LYS B 1 173 ? 9.084 37.890 7.902 1.00 32.54 170 LYS B N 1
ATOM 3117 C CA . LYS B 1 173 ? 9.555 38.289 9.228 1.00 30.00 170 LYS B CA 1
ATOM 3118 C C . LYS B 1 173 ? 8.418 38.610 10.198 1.00 30.99 170 LYS B C 1
ATOM 3119 O O . LYS B 1 173 ? 8.437 38.161 11.340 1.00 37.83 170 LYS B O 1
ATOM 3125 N N . LYS B 1 174 ? 7.442 39.396 9.757 1.00 33.55 171 LYS B N 1
ATOM 3126 C CA . LYS B 1 174 ? 6.286 39.691 10.599 1.00 42.62 171 LYS B CA 1
ATOM 3127 C C . LYS B 1 174 ? 5.569 38.401 11.002 1.00 40.50 171 LYS B C 1
ATOM 3128 O O . LYS B 1 174 ? 5.182 38.230 12.157 1.00 39.95 171 LYS B O 1
ATOM 3134 N N . LEU B 1 175 ? 5.402 37.492 10.049 1.00 38.53 172 LEU B N 1
ATOM 3135 C CA . LEU B 1 175 ? 4.767 36.209 10.332 1.00 38.46 172 LEU B CA 1
ATOM 3136 C C . LEU B 1 175 ? 5.417 35.409 11.468 1.00 35.49 172 LEU B C 1
ATOM 3137 O O . LEU B 1 175 ? 4.771 35.149 12.475 1.00 40.75 172 LEU B O 1
ATOM 3142 N N A ILE B 1 176 ? 6.694 35.063 11.300 0.70 30.77 173 ILE B N 1
ATOM 3143 N N B ILE B 1 176 ? 6.680 35.002 11.326 0.30 31.86 173 ILE B N 1
ATOM 3144 C CA A ILE B 1 176 ? 7.403 34.220 12.259 0.70 30.66 173 ILE B CA 1
ATOM 3145 C CA B ILE B 1 176 ? 7.294 34.180 12.373 0.30 31.88 173 ILE B CA 1
ATOM 3146 C C A ILE B 1 176 ? 7.598 34.907 13.620 0.70 35.73 173 ILE B C 1
ATOM 3147 C C B ILE B 1 176 ? 7.475 34.919 13.686 0.30 35.99 173 ILE B C 1
ATOM 3148 O O A ILE B 1 176 ? 7.681 34.243 14.653 0.70 36.23 173 ILE B O 1
ATOM 3149 O O B ILE B 1 176 ? 7.493 34.297 14.748 0.30 35.86 173 ILE B O 1
ATOM 3158 N N . TYR B 1 177 ? 7.636 36.237 13.622 1.00 28.77 174 TYR B N 1
ATOM 3159 C CA . TYR B 1 177 ? 7.739 36.998 14.861 1.00 29.98 174 TYR B CA 1
ATOM 3160 C C . TYR B 1 177 ? 6.455 36.798 15.639 1.00 35.24 174 TYR B C 1
ATOM 3161 O O . TYR B 1 177 ? 6.498 36.513 16.832 1.00 32.84 174 TYR B O 1
ATOM 3170 N N . ALA B 1 178 ? 5.315 36.935 14.962 1.00 40.22 175 ALA B N 1
ATOM 3171 C CA . ALA B 1 178 ? 4.024 36.796 15.627 1.00 44.70 175 ALA B CA 1
ATOM 3172 C C . ALA B 1 178 ? 3.863 35.373 16.160 1.00 43.00 175 ALA B C 1
ATOM 3173 O O . ALA B 1 178 ? 3.346 35.161 17.260 1.00 42.15 175 ALA B O 1
ATOM 3183 N N . TYR B 1 180 ? 6.407 33.430 16.995 1.00 28.92 177 TYR B N 1
ATOM 3184 C CA . TYR B 1 180 ? 7.330 33.266 18.112 1.00 29.58 177 TYR B CA 1
ATOM 3185 C C . TYR B 1 180 ? 6.729 33.806 19.399 1.00 35.84 177 TYR B C 1
ATOM 3186 O O . TYR B 1 180 ? 6.887 33.223 20.484 1.00 31.86 177 TYR B O 1
ATOM 3195 N N . GLU B 1 181 ? 6.021 34.919 19.267 1.00 32.35 178 GLU B N 1
ATOM 3196 C CA . GLU B 1 181 ? 5.370 35.527 20.409 1.00 39.00 178 GLU B CA 1
ATOM 3197 C C . GLU B 1 181 ? 4.296 34.600 20.942 1.00 43.21 178 GLU B C 1
ATOM 3198 O O . GLU B 1 181 ? 4.122 34.482 22.153 1.00 47.91 178 GLU B O 1
ATOM 3204 N N . LYS B 1 182 ? 3.574 33.940 20.042 1.00 42.97 179 LYS B N 1
ATOM 3205 C CA . LYS B 1 182 ? 2.541 33.006 20.471 1.00 51.16 179 LYS B CA 1
ATOM 3206 C C . LYS B 1 182 ? 3.183 31.758 21.062 1.00 48.52 179 LYS B C 1
ATOM 3207 O O . LYS B 1 182 ? 2.637 31.144 21.977 1.00 51.25 179 LYS B O 1
ATOM 3213 N N . TYR B 1 183 ? 4.348 31.393 20.536 1.00 42.20 180 TYR B N 1
ATOM 3214 C CA . TYR B 1 183 ? 5.078 30.241 21.039 1.00 37.73 180 TYR B CA 1
ATOM 3215 C C . TYR B 1 183 ? 5.479 30.436 22.506 1.00 43.85 180 TYR B C 1
ATOM 3216 O O . TYR B 1 183 ? 5.298 29.533 23.334 1.00 39.18 180 TYR B O 1
ATOM 3225 N N . LEU B 1 184 ? 5.996 31.623 22.825 1.00 45.35 181 LEU B N 1
ATOM 3226 C CA . LEU B 1 184 ? 6.491 31.911 24.173 1.00 50.95 181 LEU B CA 1
ATOM 3227 C C . LEU B 1 184 ? 5.358 32.116 25.179 1.00 50.55 181 LEU B C 1
ATOM 3228 O O . LEU B 1 184 ? 5.568 32.047 26.390 1.00 55.18 181 LEU B O 1
ATOM 3233 N N . ALA B 1 185 ? 4.155 32.361 24.676 1.00 45.96 182 ALA B N 1
ATOM 3234 C CA . ALA B 1 185 ? 2.982 32.445 25.538 1.00 53.82 182 ALA B CA 1
ATOM 3235 C C . ALA B 1 185 ? 2.379 31.052 25.780 1.00 56.45 182 ALA B C 1
ATOM 3236 O O . ALA B 1 185 ? 1.360 30.920 26.457 1.00 63.59 182 ALA B O 1
ATOM 3238 N N . SER B 1 186 ? 3.015 30.014 25.238 1.00 47.17 183 SER B N 1
ATOM 3239 C CA . SER B 1 186 ? 2.443 28.667 25.297 1.00 50.98 183 SER B CA 1
ATOM 3240 C C . SER B 1 186 ? 3.304 27.659 26.042 1.00 50.02 183 SER B C 1
ATOM 3241 O O . SER B 1 186 ? 4.453 27.933 26.388 1.00 46.13 183 SER B O 1
ATOM 3244 N N . GLU B 1 187 ? 2.732 26.478 26.260 1.00 54.92 184 GLU B N 1
ATOM 3245 C CA . GLU B 1 187 ? 3.444 25.368 26.878 1.00 59.59 184 GLU B CA 1
ATOM 3246 C C . GLU B 1 187 ? 3.772 24.295 25.842 1.00 61.22 184 GLU B C 1
ATOM 3247 O O . GLU B 1 187 ? 3.879 23.112 26.167 1.00 63.92 184 GLU B O 1
ATOM 3253 N N . PHE B 1 188 ? 3.929 24.723 24.592 1.00 58.80 185 PHE B N 1
ATOM 3254 C CA . PHE B 1 188 ? 4.262 23.824 23.487 1.00 58.43 185 PHE B CA 1
ATOM 3255 C C . PHE B 1 188 ? 5.767 23.636 23.339 1.00 53.73 185 PHE B C 1
ATOM 3256 O O . PHE B 1 188 ? 6.543 24.551 23.604 1.00 58.72 185 PHE B O 1
ATOM 3264 N N . LYS B 1 189 ? 6.174 22.449 22.906 1.00 50.46 186 LYS B N 1
ATOM 3265 C CA . LYS B 1 189 ? 7.561 22.204 22.539 1.00 52.62 186 LYS B CA 1
ATOM 3266 C C . LYS B 1 189 ? 7.591 21.902 21.048 1.00 46.81 186 LYS B C 1
ATOM 3267 O O . LYS B 1 189 ? 6.749 21.155 20.537 1.00 43.86 186 LYS B O 1
ATOM 3273 N N . VAL B 1 190 ? 8.537 22.506 20.342 1.00 37.11 187 VAL B N 1
ATOM 3274 C CA . VAL B 1 190 ? 8.624 22.314 18.904 1.00 33.60 187 VAL B CA 1
ATOM 3275 C C . VAL B 1 190 ? 9.987 21.748 18.497 1.00 36.77 187 VAL B C 1
ATOM 3276 O O . VAL B 1 190 ? 10.997 22.015 19.147 1.00 36.94 187 VAL B O 1
ATOM 3280 N N . THR B 1 191 ? 9.991 20.958 17.423 1.00 34.43 188 THR B N 1
ATOM 3281 C CA . THR B 1 191 ? 11.204 20.397 16.836 1.00 38.53 188 THR B CA 1
ATOM 3282 C C . THR B 1 191 ? 12.062 21.468 16.148 1.00 40.24 188 THR B C 1
ATOM 3283 O O . THR B 1 191 ? 13.298 21.413 16.177 1.00 45.82 188 THR B O 1
ATOM 3287 N N . ASP B 1 192 ? 11.397 22.425 15.506 1.00 25.99 189 ASP B N 1
ATOM 3288 C CA . ASP B 1 192 ? 12.078 23.477 14.753 1.00 21.75 189 ASP B CA 1
ATOM 3289 C C . ASP B 1 192 ? 11.071 24.586 14.482 1.00 22.28 189 ASP B C 1
ATOM 3290 O O . ASP B 1 192 ? 9.880 24.416 14.760 1.00 30.75 189 ASP B O 1
ATOM 3295 N N . ASP B 1 193 ? 11.529 25.715 13.944 1.00 20.83 190 ASP B N 1
ATOM 3296 C CA . ASP B 1 193 ? 10.647 26.869 13.795 1.00 21.64 190 ASP B CA 1
ATOM 3297 C C . ASP B 1 193 ? 9.474 26.577 12.857 1.00 22.80 190 ASP B C 1
ATOM 3298 O O . ASP B 1 193 ? 8.368 27.085 13.049 1.00 27.50 190 ASP B O 1
ATOM 3303 N N . SER B 1 194 ? 9.706 25.752 11.844 1.00 20.86 191 SER B N 1
ATOM 3304 C CA . SER B 1 194 ? 8.665 25.515 10.856 1.00 26.81 191 SER B CA 1
ATOM 3305 C C . SER B 1 194 ? 7.493 24.714 11.422 1.00 34.39 191 SER B C 1
ATOM 3306 O O . SER B 1 194 ? 6.391 24.733 10.857 1.00 33.26 191 SER B O 1
ATOM 3309 N N . GLN B 1 195 ? 7.710 24.036 12.548 1.00 21.09 192 GLN B N 1
ATOM 3310 C CA . GLN B 1 195 ? 6.622 23.286 13.164 1.00 26.48 192 GLN B CA 1
ATOM 3311 C C . GLN B 1 195 ? 5.586 24.241 13.746 1.00 27.06 192 GLN B C 1
ATOM 3312 O O . GLN B 1 195 ? 4.450 23.850 14.025 1.00 32.50 192 GLN B O 1
ATOM 3318 N N . LEU B 1 196 ? 5.980 25.496 13.927 1.00 24.88 193 LEU B N 1
ATOM 3319 C CA . LEU B 1 196 ? 5.067 26.498 14.478 1.00 26.79 193 LEU B CA 1
ATOM 3320 C C . LEU B 1 196 ? 3.805 26.647 13.607 1.00 32.86 193 LEU B C 1
ATOM 3321 O O . LEU B 1 196 ? 2.728 26.930 14.120 1.00 36.57 193 LEU B O 1
ATOM 3326 N N . PHE B 1 197 ? 3.945 26.433 12.300 1.00 32.15 194 PHE B N 1
ATOM 3327 C CA . PHE B 1 197 ? 2.834 26.586 11.356 1.00 38.04 194 PHE B CA 1
ATOM 3328 C C . PHE B 1 197 ? 1.804 25.479 11.489 1.00 41.37 194 PHE B C 1
ATOM 3329 O O . PHE B 1 197 ? 0.646 25.661 11.117 1.00 40.71 194 PHE B O 1
ATOM 3337 N N . GLU B 1 198 ? 2.239 24.345 12.035 1.00 41.86 195 GLU B N 1
ATOM 3338 C CA . GLU B 1 198 ? 1.343 23.250 12.397 1.00 50.65 195 GLU B CA 1
ATOM 3339 C C . GLU B 1 198 ? 0.650 23.515 13.727 1.00 49.67 195 GLU B C 1
ATOM 3340 O O . GLU B 1 198 ? -0.570 23.413 13.823 1.00 54.68 195 GLU B O 1
ATOM 3346 N N . PHE B 1 199 ? 1.431 23.843 14.753 1.00 47.86 196 PHE B N 1
ATOM 3347 C CA . PHE B 1 199 ? 0.890 24.047 16.097 1.00 51.89 196 PHE B CA 1
ATOM 3348 C C . PHE B 1 199 ? -0.140 25.165 16.157 1.00 53.51 196 PHE B C 1
ATOM 3349 O O . PHE B 1 199 ? -1.096 25.104 16.932 1.00 56.25 196 PHE B O 1
ATOM 3357 N N . PHE B 1 200 ? 0.059 26.191 15.341 1.00 52.14 197 PHE B N 1
ATOM 3358 C CA . PHE B 1 200 ? -0.844 27.330 15.347 1.00 57.29 197 PHE B CA 1
ATOM 3359 C C . PHE B 1 200 ? -1.700 27.364 14.091 1.00 69.87 197 PHE B C 1
ATOM 3360 O O . PHE B 1 200 ? -1.904 28.422 13.502 1.00 69.24 197 PHE B O 1
ATOM 3368 N N . ASP B 1 201 ? -2.176 26.180 13.701 1.00 83.66 198 ASP B N 1
ATOM 3369 C CA . ASP B 1 201 ? -3.205 25.980 12.668 1.00 89.79 198 ASP B CA 1
ATOM 3370 C C . ASP B 1 201 ? -3.148 26.946 11.485 1.00 84.30 198 ASP B C 1
ATOM 3371 O O . ASP B 1 201 ? -4.125 27.646 11.202 1.00 87.40 198 ASP B O 1
ATOM 3376 N N . ARG B 1 202 ? -2.012 26.981 10.796 1.00 71.28 199 ARG B N 1
ATOM 3377 C CA . ARG B 1 202 ? -1.836 27.931 9.704 1.00 66.67 199 ARG B CA 1
ATOM 3378 C C . ARG B 1 202 ? -2.304 27.397 8.355 1.00 69.77 199 ARG B C 1
ATOM 3379 O O . ARG B 1 202 ? -2.202 26.199 8.070 1.00 71.16 199 ARG B O 1
ATOM 3387 N N . ASP B 1 203 ? -2.829 28.304 7.537 1.00 70.51 200 ASP B N 1
ATOM 3388 C CA . ASP B 1 203 ? -3.156 27.993 6.156 1.00 69.66 200 ASP B CA 1
ATOM 3389 C C . ASP B 1 203 ? -1.905 28.174 5.311 1.00 60.30 200 ASP B C 1
ATOM 3390 O O . ASP B 1 203 ? -1.863 27.749 4.155 1.00 58.17 200 ASP B O 1
ATOM 3395 N N . GLU B 1 204 ? -0.893 28.825 5.888 1.00 53.29 201 GLU B N 1
ATOM 3396 C CA . GLU B 1 204 ? 0.363 29.046 5.187 1.00 51.05 201 GLU B CA 1
ATOM 3397 C C . GLU B 1 204 ? 1.095 27.724 5.040 1.00 47.92 201 GLU B C 1
ATOM 3398 O O . GLU B 1 204 ? 1.339 27.025 6.031 1.00 46.71 201 GLU B O 1
ATOM 3404 N N . LYS B 1 205 ? 1.444 27.390 3.801 1.00 44.84 202 LYS B N 1
ATOM 3405 C CA . LYS B 1 205 ? 2.185 26.167 3.513 1.00 41.86 202 LYS B CA 1
ATOM 3406 C C . LYS B 1 205 ? 3.687 26.374 3.691 1.00 38.98 202 LYS B C 1
ATOM 3407 O O . LYS B 1 205 ? 4.225 27.437 3.365 1.00 37.17 202 LYS B O 1
ATOM 3413 N N . VAL B 1 206 ? 4.372 25.361 4.216 1.00 27.84 203 VAL B N 1
ATOM 3414 C CA . VAL B 1 206 ? 5.810 25.475 4.372 1.00 22.94 203 VAL B CA 1
ATOM 3415 C C . VAL B 1 206 ? 6.499 24.796 3.209 1.00 25.60 203 VAL B C 1
ATOM 3416 O O . VAL B 1 206 ? 6.405 23.570 3.049 1.00 21.95 203 VAL B O 1
ATOM 3420 N N . LYS B 1 207 ? 7.201 25.590 2.402 1.00 24.20 204 LYS B N 1
ATOM 3421 C CA . LYS B 1 207 ? 7.857 25.059 1.206 1.00 21.92 204 LYS B CA 1
ATOM 3422 C C . LYS B 1 207 ? 9.174 24.379 1.556 1.00 23.20 204 LYS B C 1
ATOM 3423 O O . LYS B 1 207 ? 9.906 24.860 2.414 1.00 24.39 204 LYS B O 1
ATOM 3429 N N . VAL B 1 208 ? 9.476 23.270 0.882 1.00 18.67 205 VAL B N 1
ATOM 3430 C CA . VAL B 1 208 ? 10.717 22.542 1.108 1.00 17.09 205 VAL B CA 1
ATOM 3431 C C . VAL B 1 208 ? 11.653 22.776 -0.077 1.00 25.73 205 VAL B C 1
ATOM 3432 O O . VAL B 1 208 ? 11.248 22.647 -1.239 1.00 22.63 205 VAL B O 1
ATOM 3436 N N . VAL B 1 209 ? 12.902 23.122 0.219 1.00 18.21 206 VAL B N 1
ATOM 3437 C CA . VAL B 1 209 ? 13.926 23.276 -0.807 1.00 16.70 206 VAL B CA 1
ATOM 3438 C C . VAL B 1 209 ? 14.917 22.144 -0.602 1.00 16.67 206 VAL B C 1
ATOM 3439 O O . VAL B 1 209 ? 15.322 21.903 0.540 1.00 17.17 206 VAL B O 1
ATOM 3443 N N . HIS B 1 210 ? 15.278 21.425 -1.671 1.00 18.72 207 HIS B N 1
ATOM 3444 C CA . HIS B 1 210 ? 16.245 20.315 -1.553 1.00 24.08 207 HIS B CA 1
ATOM 3445 C C . HIS B 1 210 ? 17.565 20.854 -0.996 1.00 23.00 207 HIS B C 1
ATOM 3446 O O . HIS B 1 210 ? 18.131 21.809 -1.525 1.00 21.49 207 HIS B O 1
ATOM 3453 N N . GLY B 1 211 ? 18.057 20.260 0.083 1.00 18.98 208 GLY B N 1
ATOM 3454 C CA . GLY B 1 211 ? 19.324 20.700 0.639 1.00 20.15 208 GLY B CA 1
ATOM 3455 C C . GLY B 1 211 ? 20.468 19.853 0.093 1.00 21.69 208 GLY B C 1
ATOM 3456 O O . GLY B 1 211 ? 20.326 19.185 -0.942 1.00 21.21 208 GLY B O 1
ATOM 3457 N N . GLU B 1 212 ? 21.584 19.852 0.812 1.00 18.97 209 GLU B N 1
ATOM 3458 C CA . GLU B 1 212 ? 22.806 19.155 0.385 1.00 21.77 209 GLU B CA 1
ATOM 3459 C C . GLU B 1 212 ? 23.180 18.122 1.425 1.00 17.83 209 GLU B C 1
ATOM 3460 O O . GLU B 1 212 ? 23.083 18.399 2.627 1.00 19.06 209 GLU B O 1
ATOM 3466 N N . TYR B 1 213 ? 23.586 16.926 0.999 1.00 20.04 210 TYR B N 1
ATOM 3467 C CA . TYR B 1 213 ? 23.965 15.903 1.970 1.00 19.18 210 TYR B CA 1
ATOM 3468 C C . TYR B 1 213 ? 25.277 16.266 2.685 1.00 19.64 210 TYR B C 1
ATOM 3469 O O . TYR B 1 213 ? 25.525 15.844 3.815 1.00 24.91 210 TYR B O 1
ATOM 3478 N N . SER B 1 214 ? 26.102 17.077 2.035 1.00 18.67 211 SER B N 1
ATOM 3479 C CA . SER B 1 214 ? 27.338 17.570 2.648 1.00 22.22 211 SER B CA 1
ATOM 3480 C C . SER B 1 214 ? 27.106 18.735 3.634 1.00 26.99 211 SER B C 1
ATOM 3481 O O . SER B 1 214 ? 28.057 19.242 4.243 1.00 25.69 211 SER B O 1
ATOM 3484 N N . ASN B 1 215 ? 25.862 19.179 3.791 1.00 23.30 212 ASN B N 1
ATOM 3485 C CA . ASN B 1 215 ? 25.591 20.302 4.706 1.00 15.97 212 ASN B CA 1
ATOM 3486 C C . ASN B 1 215 ? 25.414 19.810 6.150 1.00 21.57 212 ASN B C 1
ATOM 3487 O O . ASN B 1 215 ? 24.368 20.015 6.758 1.00 25.05 212 ASN B O 1
ATOM 3492 N N . ILE B 1 216 ? 26.458 19.184 6.698 1.00 20.05 213 ILE B N 1
ATOM 3493 C CA . ILE B 1 216 ? 26.398 18.593 8.031 1.00 28.44 213 ILE B CA 1
ATOM 3494 C C . ILE B 1 216 ? 26.655 19.575 9.172 1.00 29.01 213 ILE B C 1
ATOM 3495 O O . ILE B 1 216 ? 27.233 20.649 8.975 1.00 29.61 213 ILE B O 1
ATOM 3500 N N . LYS B 1 217 ? 26.210 19.177 10.365 1.00 32.09 214 LYS B N 1
ATOM 3501 C CA . LYS B 1 217 ? 26.521 19.855 11.617 1.00 37.14 214 LYS B CA 1
ATOM 3502 C C . LYS B 1 217 ? 27.882 19.390 12.113 1.00 40.66 214 LYS B C 1
ATOM 3503 O O . LYS B 1 217 ? 28.175 18.195 12.105 1.00 42.44 214 LYS B O 1
ATOM 3509 N N . ILE B 1 218 ? 28.719 20.319 12.557 1.00 44.94 215 ILE B N 1
ATOM 3510 C CA . ILE B 1 218 ? 30.019 19.929 13.092 1.00 47.70 215 ILE B CA 1
ATOM 3511 C C . ILE B 1 218 ? 30.054 20.184 14.588 1.00 51.59 215 ILE B C 1
ATOM 3512 O O . ILE B 1 218 ? 30.220 21.320 15.031 1.00 57.08 215 ILE B O 1
ATOM 3517 N N . THR B 1 219 ? 29.871 19.108 15.352 1.00 57.51 216 THR B N 1
ATOM 3518 C CA . THR B 1 219 ? 29.792 19.162 16.810 1.00 63.62 216 THR B CA 1
ATOM 3519 C C . THR B 1 219 ? 30.816 18.237 17.488 1.00 72.02 216 THR B C 1
ATOM 3520 O O . THR B 1 219 ? 31.570 18.663 18.366 1.00 79.62 216 THR B O 1
ATOM 3524 N N . THR B 1 220 ? 30.841 16.971 17.075 1.00 68.60 217 THR B N 1
ATOM 3525 C CA . THR B 1 220 ? 31.730 15.976 17.678 1.00 66.21 217 THR B CA 1
ATOM 3526 C C . THR B 1 220 ? 33.153 16.049 17.120 1.00 65.70 217 THR B C 1
ATOM 3527 O O . THR B 1 220 ? 33.405 16.708 16.108 1.00 59.50 217 THR B O 1
ATOM 3531 N N . GLN B 1 221 ? 34.079 15.363 17.785 1.00 70.67 218 GLN B N 1
ATOM 3532 C CA . GLN B 1 221 ? 35.483 15.370 17.382 1.00 67.07 218 GLN B CA 1
ATOM 3533 C C . GLN B 1 221 ? 35.692 14.721 16.010 1.00 61.01 218 GLN B C 1
ATOM 3534 O O . GLN B 1 221 ? 36.601 15.092 15.264 1.00 62.56 218 GLN B O 1
ATOM 3540 N N . GLU B 1 222 ? 34.827 13.774 15.669 1.00 54.94 219 GLU B N 1
ATOM 3541 C CA . GLU B 1 222 ? 34.974 13.018 14.431 1.00 57.94 219 GLU B CA 1
ATOM 3542 C C . GLU B 1 222 ? 34.483 13.813 13.227 1.00 55.90 219 GLU B C 1
ATOM 3543 O O . GLU B 1 222 ? 35.051 13.705 12.133 1.00 55.40 219 GLU B O 1
ATOM 3549 N N . ASP B 1 223 ? 33.426 14.599 13.435 1.00 52.62 220 ASP B N 1
ATOM 3550 C CA . ASP B 1 223 ? 32.937 15.537 12.427 1.00 45.73 220 ASP B CA 1
ATOM 3551 C C . ASP B 1 223 ? 34.078 16.442 11.950 1.00 42.19 220 ASP B C 1
ATOM 3552 O O . ASP B 1 223 ? 34.252 16.653 10.750 1.00 41.68 220 ASP B O 1
ATOM 3557 N N . ILE B 1 224 ? 34.850 16.966 12.901 1.00 43.90 221 ILE B N 1
ATOM 3558 C CA . ILE B 1 224 ? 36.025 17.792 12.607 1.00 47.02 221 ILE B CA 1
ATOM 3559 C C . ILE B 1 224 ? 37.007 17.088 11.665 1.00 46.79 221 ILE B C 1
ATOM 3560 O O . ILE B 1 224 ? 37.410 17.652 10.640 1.00 45.63 221 ILE B O 1
ATOM 3565 N N . ILE B 1 225 ? 37.398 15.865 12.017 1.00 46.20 222 ILE B N 1
ATOM 3566 C CA . ILE B 1 225 ? 38.238 15.047 11.145 1.00 47.76 222 ILE B CA 1
ATOM 3567 C C . ILE B 1 225 ? 37.587 14.849 9.778 1.00 50.65 222 ILE B C 1
ATOM 3568 O O . ILE B 1 225 ? 38.218 15.077 8.745 1.00 52.11 222 ILE B O 1
ATOM 3573 N N . PHE B 1 226 ? 36.323 14.430 9.776 1.00 49.40 223 PHE B N 1
ATOM 3574 C CA . PHE B 1 226 ? 35.583 14.249 8.537 1.00 47.35 223 PHE B CA 1
ATOM 3575 C C . PHE B 1 226 ? 35.575 15.559 7.743 1.00 50.41 223 PHE B C 1
ATOM 3576 O O . PHE B 1 226 ? 35.755 15.558 6.524 1.00 52.60 223 PHE B O 1
ATOM 3584 N N . ALA B 1 227 ? 35.372 16.671 8.448 1.00 43.92 224 ALA B N 1
ATOM 3585 C CA . ALA B 1 227 ? 35.289 17.986 7.813 1.00 45.35 224 ALA B CA 1
ATOM 3586 C C . ALA B 1 227 ? 36.611 18.429 7.183 1.00 47.67 224 ALA B C 1
ATOM 3587 O O . ALA B 1 227 ? 36.615 19.095 6.141 1.00 47.09 224 ALA B O 1
ATOM 3589 N N . ASN B 1 228 ? 37.726 18.077 7.823 1.00 49.94 225 ASN B N 1
ATOM 3590 C CA . ASN B 1 228 ? 39.044 18.385 7.276 1.00 56.47 225 ASN B CA 1
ATOM 3591 C C . ASN B 1 228 ? 39.289 17.616 5.982 1.00 60.72 225 ASN B C 1
ATOM 3592 O O . ASN B 1 228 ? 39.924 18.128 5.058 1.00 66.83 225 ASN B O 1
ATOM 3597 N N . ALA B 1 229 ? 38.776 16.389 5.917 1.00 54.49 226 ALA B N 1
ATOM 3598 C CA . ALA B 1 229 ? 38.942 15.562 4.727 1.00 50.94 226 ALA B CA 1
ATOM 3599 C C . ALA B 1 229 ? 38.051 16.058 3.585 1.00 55.35 226 ALA B C 1
ATOM 3600 O O . ALA B 1 229 ? 38.484 16.117 2.432 1.00 52.54 226 ALA B O 1
ATOM 3602 N N . TYR B 1 230 ? 36.813 16.419 3.908 1.00 52.23 227 TYR B N 1
ATOM 3603 C CA . TYR B 1 230 ? 35.888 16.950 2.910 1.00 48.18 227 TYR B CA 1
ATOM 3604 C C . TYR B 1 230 ? 36.455 18.198 2.197 1.00 51.72 227 TYR B C 1
ATOM 3605 O O . TYR B 1 230 ? 36.387 18.288 0.971 1.00 51.16 227 TYR B O 1
ATOM 3614 N N . LEU B 1 231 ? 37.034 19.139 2.948 1.00 53.89 228 LEU B N 1
ATOM 3615 C CA . LEU B 1 231 ? 37.700 20.312 2.345 1.00 59.47 228 LEU B CA 1
ATOM 3616 C C . LEU B 1 231 ? 38.812 19.925 1.360 1.00 62.39 228 LEU B C 1
ATOM 3617 O O . LEU B 1 231 ? 38.974 20.551 0.312 1.00 58.70 228 LEU B O 1
ATOM 3622 N N . GLN B 1 232 ? 39.564 18.882 1.695 1.00 62.64 229 GLN B N 1
ATOM 3623 C CA . GLN B 1 232 ? 40.673 18.429 0.858 1.00 73.97 229 GLN B CA 1
ATOM 3624 C C . GLN B 1 232 ? 40.222 17.785 -0.465 1.00 81.53 229 GLN B C 1
ATOM 3625 O O . GLN B 1 232 ? 40.990 17.732 -1.428 1.00 85.87 229 GLN B O 1
ATOM 3631 N N . ARG B 1 233 ? 38.986 17.292 -0.504 1.00 79.47 230 ARG B N 1
ATOM 3632 C CA . ARG B 1 233 ? 38.405 16.789 -1.747 1.00 80.59 230 ARG B CA 1
ATOM 3633 C C . ARG B 1 233 ? 37.604 17.886 -2.436 1.00 80.95 230 ARG B C 1
ATOM 3634 O O . ARG B 1 233 ? 37.659 18.030 -3.654 1.00 85.85 230 ARG B O 1
#

Secondary structure (DSSP, 8-state):
----TT--EEEEEEE-SSTT----EETTEEHHHHHHHHHHT-TT--EEEEEE-GGGHHHHHHHHHT--SSEEEEE--SSHHHHHHHHHHTS-TT--EEEEEETT-TT--HHHHHHHHHHTTT-SEEEEEEE-SSPEEEE----EEEPPPGGGEEEEEEEEEEEHHHHH--HHHHTS----SSGGGHHHHTT--S-EEEEE--TT-----SHHHHHHHHHHHT-/----EEEEEEE-SSTT--EETTEEHHHHHHHHHHH-TT--EEEEEE-GGGHHHHHHHGGG--SSEEEEE--SSHHHHHHHHHHHS-TT--EEEEEETT-TT--HHHHHHHHHGGGT-SEEEEEEE-SSPEEEE----EEE---GGGEEEEEEEEEEEHHHHH--HHHHTS----SSGGGHHHHTT-S--EEEEE--TT-----SHHHHHHHHHHHH-

CATH classification: 3.90.550.10

B-factor: mean 38.79, std 18.76, range [9.79, 115.74]

Radius of gyration: 24.99 Å; Cα contacts (8 Å, |Δi|>4): 860; chains: 2; bounding box: 47×76×36 Å